Protein AF-0000000066044868 (afdb_homodimer)

Radius of gyration: 22.29 Å; Cα contacts (8 Å, |Δi|>4): 1043; chains: 2; bounding box: 53×64×54 Å

Nearest PDB structures (foldseek):
  2p5x-assembly2_B  TM=8.951E-01  e=1.626E-17  Homo sapiens
  4heb-assembly1_B  TM=8.872E-01  e=1.335E-17  Bacillus subtilis
  4jhc-assembly1_A  TM=8.551E-01  e=4.655E-17  Escherichia coli K-12
  4lu1-assembly1_A  TM=8.623E-01  e=8.411E-17  Escherichia coli K-12
  4oo0-assembly1_B  TM=8.719E-01  e=1.620E-15  Burkholderia cenocepacia J2315

Structure (mmCIF, N/CA/C/O backbone):
data_AF-0000000066044868-model_v1
#
loop_
_entity.id
_entity.type
_entity.pdbx_description
1 polymer 'Nucleoside triphosphate pyrophosphatase'
#
loop_
_atom_site.group_PDB
_atom_site.id
_atom_site.type_symbol
_atom_site.label_atom_id
_atom_site.label_alt_id
_atom_site.label_comp_id
_atom_site.label_asym_id
_atom_site.label_entity_id
_atom_site.label_seq_id
_atom_site.pdbx_PDB_ins_code
_atom_site.Cartn_x
_atom_site.Cartn_y
_atom_site.Cartn_z
_atom_site.occupancy
_atom_site.B_iso_or_equiv
_atom_site.auth_seq_id
_atom_site.auth_comp_id
_atom_site.auth_asym_id
_atom_site.auth_atom_id
_atom_site.pdbx_PDB_model_num
ATOM 1 N N . MET A 1 1 ? 15.6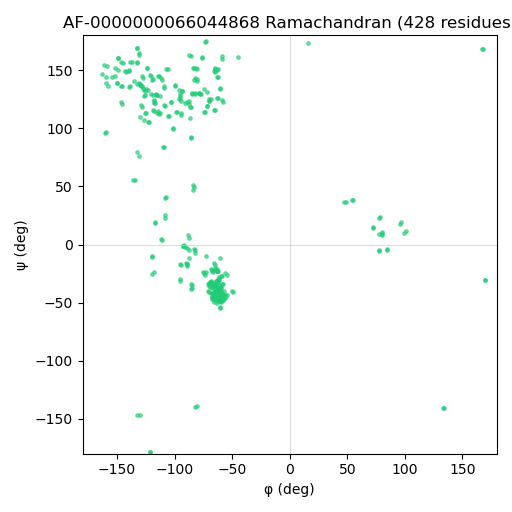56 17.594 19.547 1 88.12 1 MET A N 1
ATOM 2 C CA . MET A 1 1 ? 15.281 16.906 18.312 1 88.12 1 MET A CA 1
ATOM 3 C C . MET A 1 1 ? 13.781 17 18.062 1 88.12 1 MET A C 1
ATOM 5 O O . MET A 1 1 ? 12.984 16.922 19 1 88.12 1 MET A O 1
ATOM 9 N N . THR A 1 2 ? 13.422 17.375 16.938 1 97.31 2 THR A N 1
ATOM 10 C CA . THR A 1 2 ? 12.047 17.734 16.609 1 97.31 2 THR A CA 1
ATOM 11 C C . THR A 1 2 ? 11.133 16.516 16.719 1 97.31 2 THR A C 1
ATOM 13 O O . THR A 1 2 ? 11.312 15.523 16.016 1 97.31 2 THR A O 1
ATOM 16 N N . ARG A 1 3 ? 10.172 16.609 17.688 1 98.38 3 ARG A N 1
ATOM 17 C CA . ARG A 1 3 ? 9.203 15.531 17.875 1 98.38 3 ARG A CA 1
ATOM 18 C C . ARG A 1 3 ? 8.094 15.594 16.828 1 98.38 3 ARG A C 1
ATOM 20 O O . ARG A 1 3 ? 7.523 16.656 16.594 1 98.38 3 ARG A O 1
ATOM 27 N N . LEU A 1 4 ? 7.836 14.461 16.203 1 98.81 4 LEU A N 1
ATOM 28 C CA . LEU A 1 4 ? 6.699 14.383 15.289 1 98.81 4 LEU A CA 1
ATOM 29 C C . LEU A 1 4 ? 5.414 14.07 16.047 1 98.81 4 LEU A C 1
ATOM 31 O O . LEU A 1 4 ? 5.387 13.164 16.875 1 98.81 4 LEU A O 1
ATOM 35 N N . VAL A 1 5 ? 4.367 14.883 15.797 1 98.81 5 VAL A N 1
ATOM 36 C CA . VAL A 1 5 ? 3.053 14.68 16.406 1 98.81 5 VAL A CA 1
ATOM 37 C C . VAL A 1 5 ? 2.023 14.398 15.305 1 98.81 5 VAL A C 1
ATOM 39 O O . VAL A 1 5 ? 1.893 15.172 14.359 1 98.81 5 VAL A O 1
ATOM 42 N N . LEU A 1 6 ? 1.375 13.273 15.391 1 98.81 6 LEU A N 1
ATOM 43 C CA . LEU A 1 6 ? 0.293 12.922 14.484 1 98.81 6 LEU A CA 1
ATOM 44 C C . LEU A 1 6 ? -1.062 13.297 15.07 1 98.81 6 LEU A C 1
ATOM 46 O O . LEU A 1 6 ? -1.5 12.703 16.062 1 98.81 6 LEU A O 1
ATOM 50 N N . GLY A 1 7 ? -1.726 14.297 14.461 1 98.19 7 GLY A N 1
ATOM 51 C CA . GLY A 1 7 ? -3.02 14.781 14.914 1 98.19 7 GLY A CA 1
ATOM 52 C C . GLY A 1 7 ? -4.18 13.945 14.406 1 98.19 7 GLY A C 1
ATOM 53 O O . GLY A 1 7 ? -5.148 14.484 13.859 1 98.19 7 GLY A O 1
ATOM 54 N N . SER A 1 8 ? -4.094 12.641 14.562 1 96.31 8 SER A N 1
ATOM 55 C CA . SER A 1 8 ? -5.094 11.727 14.008 1 96.31 8 SER A CA 1
ATOM 56 C C . SER A 1 8 ? -5.191 10.453 14.836 1 96.31 8 SER A C 1
ATOM 58 O O . SER A 1 8 ? -4.184 9.945 15.336 1 96.31 8 SER A O 1
ATOM 60 N N . ALA A 1 9 ? -6.414 9.922 14.938 1 93.75 9 ALA A N 1
ATOM 61 C CA . ALA A 1 9 ? -6.633 8.617 15.555 1 93.75 9 ALA A CA 1
ATOM 62 C C . ALA A 1 9 ? -6.59 7.504 14.508 1 93.75 9 ALA A C 1
ATOM 64 O O . ALA A 1 9 ? -6.766 6.328 14.836 1 93.75 9 ALA A O 1
ATOM 65 N N . SER A 1 10 ? -6.391 7.879 13.281 1 95 10 SER A N 1
ATOM 66 C CA . SER A 1 10 ? -6.438 6.914 12.188 1 95 10 SER A CA 1
ATOM 67 C C . SER A 1 10 ? -5.336 5.867 12.32 1 95 10 SER A C 1
ATOM 69 O O . SER A 1 10 ? -4.148 6.203 12.336 1 95 10 SER A O 1
ATOM 71 N N . SER A 1 11 ? -5.75 4.602 12.305 1 96.12 11 SER A N 1
ATOM 72 C CA . SER A 1 11 ? -4.773 3.52 12.367 1 96.12 11 SER A CA 1
ATOM 73 C C . SER A 1 11 ? -3.955 3.441 11.078 1 96.12 11 SER A C 1
ATOM 75 O O . SER A 1 11 ? -2.775 3.086 11.109 1 96.12 11 SER A O 1
ATOM 77 N N . GLY A 1 12 ? -4.523 3.781 9.953 1 97.25 12 GLY A N 1
ATOM 78 C CA . GLY A 1 12 ? -3.812 3.793 8.688 1 97.25 12 GLY A CA 1
ATOM 79 C C . GLY A 1 12 ? -2.695 4.82 8.633 1 97.25 12 GLY A C 1
ATOM 80 O O . GLY A 1 12 ? -1.594 4.523 8.164 1 97.25 12 GLY A O 1
ATOM 81 N N . ARG A 1 13 ? -2.98 6.023 9.141 1 98.38 13 ARG A N 1
ATOM 82 C CA . ARG A 1 13 ? -1.983 7.09 9.164 1 98.38 13 ARG A CA 1
ATOM 83 C C . ARG A 1 13 ? -0.809 6.719 10.062 1 98.38 13 ARG A C 1
ATOM 85 O O . ARG A 1 13 ? 0.351 6.891 9.68 1 98.38 13 ARG A O 1
ATOM 92 N N . LEU A 1 14 ? -1.146 6.207 11.195 1 98.38 14 LEU A N 1
ATOM 93 C CA . LEU A 1 14 ? -0.104 5.785 12.125 1 98.38 14 LEU A CA 1
ATOM 94 C C . LEU A 1 14 ? 0.733 4.66 11.531 1 98.38 14 LEU A C 1
ATOM 96 O O . LEU A 1 14 ? 1.965 4.703 11.578 1 98.38 14 LEU A O 1
ATOM 100 N N . LYS A 1 15 ? 0.094 3.68 10.961 1 98.12 15 LYS A N 1
ATOM 101 C CA . LYS A 1 15 ? 0.763 2.533 10.352 1 98.12 15 LYS A CA 1
ATOM 102 C C . LYS A 1 15 ? 1.734 2.977 9.258 1 98.12 15 LYS A C 1
ATOM 104 O O . LYS A 1 15 ? 2.875 2.514 9.211 1 98.12 15 LYS A O 1
ATOM 109 N N . VAL A 1 16 ? 1.354 3.867 8.391 1 98.62 16 VAL A N 1
ATOM 110 C CA . VAL A 1 16 ? 2.197 4.355 7.305 1 98.62 16 VAL A CA 1
ATOM 111 C C . VAL A 1 16 ? 3.457 5.004 7.879 1 98.62 16 VAL A C 1
ATOM 113 O O . VAL A 1 16 ? 4.57 4.715 7.434 1 98.62 16 VAL A O 1
ATOM 116 N N . LEU A 1 17 ? 3.285 5.91 8.875 1 98.81 17 LEU A N 1
ATOM 117 C CA . LEU A 1 17 ? 4.422 6.621 9.461 1 98.81 17 LEU A CA 1
ATOM 118 C C . LEU A 1 17 ? 5.375 5.648 10.141 1 98.81 17 LEU A C 1
ATOM 120 O O . LEU A 1 17 ? 6.594 5.738 9.961 1 98.81 17 LEU A O 1
ATOM 124 N N . GLN A 1 18 ? 4.832 4.684 10.844 1 98.75 18 GLN A N 1
ATOM 125 C CA . GLN A 1 18 ? 5.68 3.723 11.547 1 98.75 18 GLN A CA 1
ATOM 126 C C . GLN A 1 18 ? 6.422 2.822 10.562 1 98.75 18 GLN A C 1
ATOM 128 O O . GLN A 1 18 ? 7.609 2.551 10.734 1 98.75 18 GLN A O 1
ATOM 133 N N . GLN A 1 19 ? 5.762 2.383 9.555 1 98.19 19 GLN A N 1
ATOM 134 C CA . GLN A 1 19 ? 6.418 1.591 8.523 1 98.19 19 GLN A CA 1
ATOM 135 C C . GLN A 1 19 ? 7.531 2.387 7.844 1 98.19 19 GLN A C 1
ATOM 137 O O . GLN A 1 19 ? 8.539 1.818 7.426 1 98.19 19 GLN A O 1
ATOM 142 N N . ALA A 1 20 ? 7.301 3.695 7.809 1 98.62 20 ALA A N 1
ATOM 143 C CA . ALA A 1 20 ? 8.273 4.57 7.16 1 98.62 20 ALA A CA 1
ATOM 144 C C . ALA A 1 20 ? 9.359 5.012 8.141 1 98.62 20 ALA A C 1
ATOM 146 O O . ALA A 1 20 ? 10.148 5.91 7.84 1 98.62 20 ALA A O 1
ATOM 147 N N . GLY A 1 21 ? 9.336 4.457 9.367 1 98.62 21 GLY A N 1
ATOM 148 C CA . GLY A 1 21 ? 10.5 4.551 10.242 1 98.62 21 GLY A CA 1
ATOM 149 C C . GLY A 1 21 ? 10.359 5.617 11.305 1 98.62 21 GLY A C 1
ATOM 150 O O . GLY A 1 21 ? 11.344 5.98 11.961 1 98.62 21 GLY A O 1
ATOM 151 N N . VAL A 1 22 ? 9.172 6.141 11.453 1 98.56 22 VAL A N 1
ATOM 152 C CA . VAL A 1 22 ? 9.016 7.191 12.453 1 98.56 22 VAL A CA 1
ATOM 153 C C . VAL A 1 22 ? 7.906 6.812 13.43 1 98.56 22 VAL A C 1
ATOM 155 O O . VAL A 1 22 ? 6.867 6.285 13.031 1 98.56 22 VAL A O 1
ATOM 158 N N . ASP A 1 23 ? 8.133 6.949 14.648 1 98.44 23 ASP A N 1
ATOM 159 C CA . ASP A 1 23 ? 7.145 6.746 15.695 1 98.44 23 ASP A CA 1
ATOM 160 C C . ASP A 1 23 ? 6.609 8.086 16.203 1 98.44 23 ASP A C 1
ATOM 162 O O . ASP A 1 23 ? 7.215 8.711 17.078 1 98.44 23 ASP A O 1
ATOM 166 N N . PRO A 1 24 ? 5.426 8.531 15.773 1 98.69 24 PRO A N 1
ATOM 167 C CA . PRO A 1 24 ? 4.902 9.836 16.203 1 98.69 24 PRO A CA 1
ATOM 168 C C . PRO A 1 24 ? 4.184 9.766 17.547 1 98.69 24 PRO A C 1
ATOM 170 O O . PRO A 1 24 ? 3.723 8.695 17.953 1 98.69 24 PRO A O 1
ATOM 173 N N . LEU A 1 25 ? 4.203 10.875 18.234 1 98.31 25 LEU A N 1
ATOM 174 C CA . LEU A 1 25 ? 3.236 11.07 19.312 1 98.31 25 LEU A CA 1
ATOM 175 C C . LEU A 1 25 ? 1.838 11.305 18.75 1 98.31 25 LEU A C 1
ATOM 177 O O . LEU A 1 25 ? 1.624 12.234 17.984 1 98.31 25 LEU A O 1
ATOM 181 N N . VAL A 1 26 ? 0.882 10.422 19.078 1 98.38 26 VAL A N 1
ATOM 182 C CA . VAL A 1 26 ? -0.485 10.555 18.578 1 98.38 26 VAL A CA 1
ATOM 183 C C . VAL A 1 26 ? -1.29 11.445 19.516 1 98.38 26 VAL A C 1
ATOM 185 O O . VAL A 1 26 ? -1.341 11.203 20.734 1 98.38 26 VAL A O 1
ATOM 188 N N . VAL A 1 27 ? -1.814 12.5 19.047 1 97.88 27 VAL A N 1
ATOM 189 C CA . VAL A 1 27 ? -2.729 13.391 19.75 1 97.88 27 VAL A CA 1
ATOM 190 C C . VAL A 1 27 ? -3.99 13.602 18.922 1 97.88 27 VAL A C 1
ATOM 192 O O . VAL A 1 27 ? -3.945 14.25 17.875 1 97.88 27 VAL A O 1
ATOM 195 N N . VAL A 1 28 ? -5.105 13.047 19.281 1 96 28 VAL A N 1
ATOM 196 C CA . VAL A 1 28 ? -6.344 13.078 18.516 1 96 28 VAL A CA 1
ATOM 197 C C . VAL A 1 28 ? -6.953 14.477 18.562 1 96 28 VAL A C 1
ATOM 199 O O . VAL A 1 28 ? -7.062 15.07 19.641 1 96 28 VAL A O 1
ATOM 202 N N . SER A 1 29 ? -7.273 14.883 17.391 1 91.56 29 SER A N 1
ATOM 203 C CA . SER A 1 29 ? -7.898 16.188 17.266 1 91.56 29 SER A CA 1
ATOM 204 C C . SER A 1 29 ? -9.383 16.125 17.594 1 91.56 29 SER A C 1
ATOM 206 O O . SER A 1 29 ? -10.055 15.148 17.266 1 91.56 29 SER A O 1
ATOM 208 N N . GLY A 1 30 ? -9.898 17.062 18.234 1 89.94 30 GLY A N 1
ATOM 209 C CA . GLY A 1 30 ? -11.305 17.125 18.594 1 89.94 30 GLY A CA 1
ATOM 210 C C . GLY A 1 30 ? -12.086 18.156 17.797 1 89.94 30 GLY A C 1
ATOM 211 O O . GLY A 1 30 ? -12.945 18.859 18.359 1 89.94 30 GLY A O 1
ATOM 212 N N . VAL A 1 31 ? -11.797 18.219 16.562 1 95.06 31 VAL A N 1
ATOM 213 C CA . VAL A 1 31 ? -12.492 19.234 15.781 1 95.06 31 VAL A CA 1
ATOM 214 C C . VAL A 1 31 ? -13.883 18.719 15.391 1 95.06 31 VAL A C 1
ATOM 216 O O . VAL A 1 31 ? -14.102 17.516 15.312 1 95.06 31 VAL A O 1
ATOM 219 N N . ASP A 1 32 ? -14.797 19.688 15.219 1 96.31 32 ASP A N 1
ATOM 220 C CA . ASP A 1 32 ? -16.109 19.391 14.664 1 96.31 32 ASP A CA 1
ATOM 221 C C . ASP A 1 32 ? -16.094 19.422 13.133 1 96.31 32 ASP A C 1
ATOM 223 O O . ASP A 1 32 ? -16.344 20.469 12.531 1 96.31 32 ASP A O 1
ATOM 227 N N . GLU A 1 33 ? -15.844 18.234 12.562 1 94.69 33 GLU A N 1
ATOM 228 C CA . GLU A 1 33 ? -15.648 18.156 11.117 1 94.69 33 GLU A CA 1
ATOM 229 C C . GLU A 1 33 ? -16.891 18.609 10.367 1 94.69 33 GLU A C 1
ATOM 231 O O . GLU A 1 33 ? -16.797 19.281 9.336 1 94.69 33 GLU A O 1
ATOM 236 N N . ASP A 1 34 ? -18.047 18.359 10.859 1 93.44 34 ASP A N 1
ATOM 237 C CA . ASP A 1 34 ? -19.297 18.75 10.211 1 93.44 34 ASP A CA 1
ATOM 238 C C . ASP A 1 34 ? -19.453 20.266 10.18 1 93.44 34 ASP A C 1
ATOM 240 O O . ASP A 1 34 ? -19.844 20.828 9.164 1 93.44 34 ASP A O 1
ATOM 244 N N . ALA A 1 35 ? -19.203 20.828 11.281 1 95.5 35 ALA A N 1
ATOM 245 C CA . ALA A 1 35 ? -19.297 22.281 11.359 1 95.5 35 ALA A CA 1
ATOM 246 C C . ALA A 1 35 ? -18.312 22.953 10.406 1 95.5 35 ALA A C 1
ATOM 248 O O . ALA A 1 35 ? -18.641 23.938 9.75 1 95.5 35 ALA A O 1
ATOM 249 N N . ILE A 1 36 ? -17.125 22.406 10.32 1 96.19 36 ILE A N 1
ATOM 250 C CA . ILE A 1 36 ? -16.125 22.969 9.43 1 96.19 36 ILE A CA 1
ATOM 251 C C . ILE A 1 36 ? -16.578 22.828 7.98 1 96.19 36 ILE A C 1
ATOM 253 O O . ILE A 1 36 ? -16.516 23.781 7.211 1 96.19 36 ILE A O 1
ATOM 257 N N . MET A 1 37 ? -17.031 21.734 7.637 1 93.69 37 MET A N 1
ATOM 258 C CA . MET A 1 37 ? -17.484 21.484 6.266 1 93.69 37 MET A CA 1
ATOM 259 C C . MET A 1 37 ? -18.672 22.375 5.914 1 93.69 37 MET A C 1
ATOM 261 O O . MET A 1 37 ? -18.75 22.891 4.797 1 93.69 37 MET A O 1
ATOM 265 N N . ALA A 1 38 ? -19.578 22.594 6.805 1 92.62 38 ALA A N 1
ATOM 266 C CA . ALA A 1 38 ? -20.75 23.453 6.586 1 92.62 38 ALA A CA 1
ATOM 267 C C . ALA A 1 38 ? -20.312 24.875 6.285 1 92.62 38 ALA A C 1
ATOM 269 O O . ALA A 1 38 ? -21.016 25.609 5.57 1 92.62 38 ALA A O 1
ATOM 270 N N . GLY A 1 39 ? -19.219 25.172 6.789 1 94.75 39 GLY A N 1
ATOM 271 C CA . GLY A 1 39 ? -18.734 26.531 6.605 1 94.75 39 GLY A CA 1
ATOM 272 C C . GLY A 1 39 ? -18.047 26.75 5.27 1 94.75 39 GLY A C 1
ATOM 273 O O . GLY A 1 39 ? -17.797 27.875 4.871 1 94.75 39 GLY A O 1
ATOM 274 N N . LEU A 1 40 ? -17.938 25.594 4.684 1 91.75 40 LEU A N 1
ATOM 275 C CA . LEU A 1 40 ? -17.281 25.703 3.383 1 91.75 40 LEU A CA 1
ATOM 276 C C . LEU A 1 40 ? -18.297 26.031 2.291 1 91.75 40 LEU A C 1
ATOM 278 O O . LEU A 1 40 ? -19.438 25.547 2.326 1 91.75 40 LEU A O 1
ATOM 282 N N . GLY A 1 41 ? -18.438 27.172 1.646 1 87.25 41 GLY A N 1
ATOM 283 C CA . GLY A 1 41 ? -19.312 27.656 0.582 1 87.25 41 GLY A CA 1
ATOM 284 C C . GLY A 1 41 ? -19.453 26.672 -0.564 1 87.25 41 GLY A C 1
ATOM 285 O O . GLY A 1 41 ? -18.719 25.672 -0.627 1 87.25 41 GLY A O 1
ATOM 286 N N . PRO A 1 42 ? -20.391 26.766 -1.359 1 86.12 42 PRO A N 1
ATOM 287 C CA . PRO A 1 42 ? -20.703 25.859 -2.463 1 86.12 42 PRO A CA 1
ATOM 288 C C . PRO A 1 42 ? -19.578 25.766 -3.488 1 86.12 42 PRO A C 1
ATOM 290 O O . PRO A 1 42 ? -19.547 24.828 -4.301 1 86.12 42 PRO A O 1
ATOM 293 N N . ALA A 1 43 ? -18.625 26.688 -3.34 1 92.5 43 ALA A N 1
ATOM 294 C CA . ALA A 1 43 ? -17.562 26.734 -4.332 1 92.5 43 ALA A CA 1
ATOM 295 C C . ALA A 1 43 ? -16.375 25.875 -3.889 1 92.5 43 ALA A C 1
ATOM 297 O O . ALA A 1 43 ? -15.422 25.688 -4.648 1 92.5 43 ALA A O 1
ATOM 298 N N . ALA A 1 44 ? -16.469 25.281 -2.74 1 94.62 44 ALA A N 1
ATOM 299 C CA . ALA A 1 44 ? -15.344 24.5 -2.229 1 94.62 44 ALA A CA 1
ATOM 300 C C . ALA A 1 44 ? -15.148 23.219 -3.039 1 94.62 44 ALA A C 1
ATOM 302 O O . ALA A 1 44 ? -16.109 22.484 -3.281 1 94.62 44 ALA A O 1
ATOM 303 N N . THR A 1 45 ? -13.945 23.031 -3.6 1 97.12 45 THR A N 1
ATOM 304 C CA . THR A 1 45 ? -13.594 21.812 -4.312 1 97.12 45 THR A CA 1
ATOM 305 C C . THR A 1 45 ? -13.305 20.672 -3.336 1 97.12 45 THR A C 1
ATOM 307 O O . THR A 1 45 ? -13.078 20.922 -2.148 1 97.12 45 THR A O 1
ATOM 310 N N . PRO A 1 46 ? -13.352 19.422 -3.814 1 97.44 46 PRO A N 1
ATOM 311 C CA . PRO A 1 46 ? -12.938 18.297 -2.959 1 97.44 46 PRO A CA 1
ATOM 312 C C . PRO A 1 46 ? -11.578 18.531 -2.305 1 97.44 46 PRO A C 1
ATOM 314 O O . PRO A 1 46 ? -11.398 18.234 -1.121 1 97.44 46 PRO A O 1
ATOM 317 N N . ALA A 1 47 ? -10.664 19.078 -3.018 1 98.44 47 ALA A N 1
ATOM 318 C CA . ALA A 1 47 ? -9.328 19.375 -2.502 1 98.44 47 ALA A CA 1
ATOM 319 C C . ALA A 1 47 ? -9.398 20.375 -1.35 1 98.44 47 ALA A C 1
ATOM 321 O O . ALA A 1 47 ? -8.688 20.234 -0.351 1 98.44 47 ALA A O 1
ATOM 322 N N . ASP A 1 48 ? -10.242 21.406 -1.464 1 98.12 48 ASP A N 1
ATOM 323 C CA . ASP A 1 48 ? -10.406 22.391 -0.403 1 98.12 48 ASP A CA 1
ATOM 324 C C . ASP A 1 48 ? -10.945 21.75 0.872 1 98.12 48 ASP A C 1
ATOM 326 O O . ASP A 1 48 ? -10.477 22.047 1.972 1 98.12 48 ASP A O 1
ATOM 330 N N . VAL A 1 49 ? -11.906 20.875 0.691 1 98 49 VAL A N 1
ATOM 331 C CA . VAL A 1 49 ? -12.594 20.281 1.835 1 98 49 VAL A CA 1
ATOM 332 C C . VAL A 1 49 ? -11.594 19.516 2.699 1 98 49 VAL A C 1
ATOM 334 O O . VAL A 1 49 ? -11.453 19.797 3.893 1 98 49 VAL A O 1
ATOM 337 N N . VAL A 1 50 ? -10.844 18.609 2.096 1 98.38 50 VAL A N 1
ATOM 338 C CA . VAL A 1 50 ? -9.945 17.781 2.889 1 98.38 50 VAL A CA 1
ATOM 339 C C . VAL A 1 50 ? -8.781 18.625 3.412 1 98.38 50 VAL A C 1
ATOM 341 O O . VAL A 1 50 ? -8.273 18.375 4.512 1 98.38 50 VAL A O 1
ATOM 344 N N . ARG A 1 51 ? -8.344 19.594 2.631 1 98.5 51 ARG A N 1
ATOM 345 C CA . ARG A 1 51 ? -7.25 20.453 3.051 1 98.5 51 ARG A CA 1
ATOM 346 C C . ARG A 1 51 ? -7.633 21.266 4.285 1 98.5 51 ARG A C 1
ATOM 348 O O . ARG A 1 51 ? -6.859 21.359 5.242 1 98.5 51 ARG A O 1
ATOM 355 N N . VAL A 1 52 ? -8.82 21.891 4.281 1 98.38 52 VAL A N 1
ATOM 356 C CA . VAL A 1 52 ? -9.289 22.703 5.398 1 98.38 52 VAL A CA 1
ATOM 357 C C . VAL A 1 52 ? -9.469 21.828 6.637 1 98.38 52 VAL A C 1
ATOM 359 O O . VAL A 1 52 ? -9.125 22.234 7.746 1 98.38 52 VAL A O 1
ATOM 362 N N . LEU A 1 53 ? -10 20.656 6.461 1 98.19 53 LEU A N 1
ATOM 363 C CA . LEU A 1 53 ? -10.156 19.734 7.578 1 98.19 53 LEU A CA 1
ATOM 364 C C . LEU A 1 53 ? -8.797 19.328 8.148 1 98.19 53 LEU A C 1
ATOM 366 O O . LEU A 1 53 ? -8.617 19.328 9.367 1 98.19 53 LEU A O 1
ATOM 370 N N . ALA A 1 54 ? -7.828 19.016 7.305 1 98.69 54 ALA A N 1
ATOM 371 C CA . ALA A 1 54 ? -6.48 18.688 7.758 1 98.69 54 ALA A CA 1
ATOM 372 C C . ALA A 1 54 ? -5.867 19.844 8.547 1 98.69 54 ALA A C 1
ATOM 374 O O . ALA A 1 54 ? -5.27 19.625 9.602 1 98.69 54 ALA A O 1
ATOM 375 N N . ARG A 1 55 ? -5.996 21.016 8.023 1 98.62 55 ARG A N 1
ATOM 376 C CA . ARG A 1 55 ? -5.477 22.203 8.688 1 98.62 55 ARG A CA 1
ATOM 377 C C . ARG A 1 55 ? -6.109 22.391 10.062 1 98.62 55 ARG A C 1
ATOM 379 O O . ARG A 1 55 ? -5.406 22.641 11.047 1 98.62 55 ARG A O 1
ATOM 386 N N . ALA A 1 56 ? -7.414 22.281 10.094 1 98.5 56 ALA A N 1
ATOM 387 C CA . ALA A 1 56 ? -8.125 22.469 11.359 1 98.5 56 ALA A CA 1
ATOM 388 C C . ALA A 1 56 ? -7.645 21.453 12.398 1 98.5 56 ALA A C 1
ATOM 390 O O . ALA A 1 56 ? -7.441 21.812 13.562 1 98.5 56 ALA A O 1
ATOM 391 N N . LYS A 1 57 ? -7.445 20.266 11.969 1 98.56 57 LYS A N 1
ATOM 392 C CA . LYS A 1 57 ? -6.977 19.219 12.875 1 98.56 57 LYS A CA 1
ATOM 393 C C . LYS A 1 57 ? -5.57 19.516 13.383 1 98.56 57 LYS A C 1
ATOM 395 O O . LYS A 1 57 ? -5.312 19.438 14.586 1 98.56 57 LYS A O 1
ATOM 400 N N . ALA A 1 58 ? -4.676 19.859 12.539 1 98.69 58 ALA A N 1
ATOM 401 C CA . ALA A 1 58 ? -3.303 20.172 12.93 1 98.69 58 ALA A CA 1
ATOM 402 C C . ALA A 1 58 ? -3.256 21.375 13.875 1 98.69 58 ALA A C 1
ATOM 404 O O . ALA A 1 58 ? -2.547 21.344 14.883 1 98.69 58 ALA A O 1
ATOM 405 N N . GLU A 1 59 ? -3.998 22.375 13.531 1 98.31 59 GLU A N 1
ATOM 406 C CA . GLU A 1 59 ? -3.994 23.594 14.336 1 98.31 59 GLU A CA 1
ATOM 407 C C . GLU A 1 59 ? -4.574 23.344 15.727 1 98.31 59 GLU A C 1
ATOM 409 O O . GLU A 1 59 ? -4.07 23.859 16.719 1 98.31 59 GLU A O 1
ATOM 414 N N . GLN A 1 60 ? -5.605 22.609 15.75 1 98.12 60 GLN A N 1
ATOM 415 C CA . GLN A 1 60 ? -6.188 22.297 17.047 1 98.12 60 GLN A CA 1
ATOM 416 C C . GLN A 1 60 ? -5.199 21.531 17.922 1 98.12 60 GLN A C 1
ATOM 418 O O . GLN A 1 60 ? -5.062 21.812 19.109 1 98.12 60 GLN A O 1
ATOM 423 N N . VAL A 1 61 ? -4.539 20.547 17.391 1 98.44 61 VAL A N 1
ATOM 424 C CA . VAL A 1 61 ? -3.549 19.766 18.125 1 98.44 61 VAL A CA 1
ATOM 425 C C . VAL A 1 61 ? -2.406 20.672 18.578 1 98.44 61 VAL A C 1
ATOM 427 O O . VAL A 1 61 ? -1.949 20.594 19.719 1 98.44 61 VAL A O 1
ATOM 430 N N . ALA A 1 62 ? -1.905 21.547 17.688 1 98 62 ALA A N 1
ATOM 431 C CA . ALA A 1 62 ? -0.845 22.484 18.047 1 98 62 ALA A CA 1
ATOM 432 C C . ALA A 1 62 ? -1.246 23.344 19.25 1 98 62 ALA A C 1
ATOM 434 O O . ALA A 1 62 ? -0.447 23.531 20.172 1 98 62 ALA A O 1
ATOM 435 N N . THR A 1 63 ? -2.504 23.797 19.188 1 96.88 63 THR A N 1
ATOM 436 C CA . THR A 1 63 ? -3.016 24.594 20.297 1 96.88 63 THR A CA 1
ATOM 437 C C . THR A 1 63 ? -3.055 23.781 21.578 1 96.88 63 THR A C 1
ATOM 439 O O . THR A 1 63 ? -2.641 24.25 22.641 1 96.88 63 THR A O 1
ATOM 442 N N . THR A 1 64 ? -3.488 22.547 21.469 1 96.38 64 THR A N 1
ATOM 443 C CA . THR A 1 64 ? -3.566 21.656 22.625 1 96.38 64 THR A CA 1
ATOM 444 C C . THR A 1 64 ? -2.182 21.422 23.203 1 96.38 64 THR A C 1
ATOM 446 O O . THR A 1 64 ? -2.008 21.453 24.438 1 96.38 64 THR A O 1
ATOM 449 N N . LEU A 1 65 ? -1.204 21.219 22.406 1 96.88 65 LEU A N 1
ATOM 450 C CA . LEU A 1 65 ? 0.157 20.938 22.859 1 96.88 65 LEU A CA 1
ATOM 451 C C . LEU A 1 65 ? 0.739 22.156 23.594 1 96.88 65 LEU A C 1
ATOM 453 O O . LEU A 1 65 ? 1.397 22 24.625 1 96.88 65 LEU A O 1
ATOM 457 N N . THR A 1 66 ? 0.578 23.297 23.047 1 94.81 66 THR A N 1
ATOM 458 C CA . THR A 1 66 ? 1.101 24.516 23.656 1 94.81 66 THR A CA 1
ATOM 459 C C . THR A 1 66 ? 0.515 24.719 25.062 1 94.81 66 THR A C 1
ATOM 461 O O . THR A 1 66 ? 1.201 25.203 25.953 1 94.81 66 THR A O 1
ATOM 464 N N . GLY A 1 67 ? -0.666 24.188 25.266 1 91.88 67 GLY A N 1
ATOM 465 C CA . GLY A 1 67 ? -1.317 24.391 26.547 1 91.88 67 GLY A CA 1
ATOM 466 C C . GLY A 1 67 ? -1.073 23.25 27.516 1 91.88 67 GLY A C 1
ATOM 467 O O . GLY A 1 67 ? -1.017 23.453 28.719 1 91.88 67 GLY A O 1
ATOM 468 N N . GLN A 1 68 ? -0.894 22.125 27 1 92.38 68 GLN A N 1
ATOM 469 C CA . GLN A 1 68 ? -0.985 20.953 27.875 1 92.38 68 GLN A CA 1
ATOM 470 C C . GLN A 1 68 ? 0.324 20.172 27.891 1 92.38 68 GLN A C 1
ATOM 472 O O . GLN A 1 68 ? 0.574 19.391 28.797 1 92.38 68 GLN A O 1
ATOM 477 N N . GLN A 1 69 ? 1.087 20.25 26.906 1 92.31 69 GLN A N 1
ATOM 478 C CA . GLN A 1 69 ? 2.33 19.5 26.766 1 92.31 69 GLN A CA 1
ATOM 479 C C . GLN A 1 69 ? 3.484 20.406 26.359 1 92.31 69 GLN A C 1
ATOM 481 O O . GLN A 1 69 ? 4.055 20.25 25.281 1 92.31 69 GLN A O 1
ATOM 486 N N . ALA A 1 70 ? 4.012 21.172 27.266 1 92 70 ALA A N 1
ATOM 487 C CA . ALA A 1 70 ? 5 22.219 26.984 1 92 70 ALA A CA 1
ATOM 488 C C . ALA A 1 70 ? 6.324 21.609 26.531 1 92 70 ALA A C 1
ATOM 490 O O . ALA A 1 70 ? 7.02 22.188 25.688 1 92 70 ALA A O 1
ATOM 491 N N . SER A 1 71 ? 6.543 20.547 27.047 1 95.44 71 SER A N 1
ATOM 492 C CA . SER A 1 71 ? 7.805 19.906 26.672 1 95.44 71 SER A CA 1
ATOM 493 C C . SER A 1 71 ? 7.797 19.484 25.219 1 95.44 71 SER A C 1
ATOM 495 O O . SER A 1 71 ? 8.781 19.688 24.5 1 95.44 71 SER A O 1
ATOM 497 N N . VAL A 1 72 ? 6.766 18.891 24.766 1 96.38 72 VAL A N 1
ATOM 498 C CA . VAL A 1 72 ? 6.629 18.5 23.359 1 96.38 72 VAL A CA 1
ATOM 499 C C . VAL A 1 72 ? 6.57 19.75 22.484 1 96.38 72 VAL A C 1
ATOM 501 O O . VAL A 1 72 ? 7.238 19.812 21.438 1 96.38 72 VAL A O 1
ATOM 504 N N . ALA A 1 73 ? 5.805 20.719 22.922 1 95.94 73 ALA A N 1
ATOM 505 C CA . ALA A 1 73 ? 5.59 21.938 22.156 1 95.94 73 ALA A CA 1
ATOM 506 C C . ALA A 1 73 ? 6.891 22.734 22 1 95.94 73 ALA A C 1
ATOM 508 O O . ALA A 1 73 ? 6.977 23.641 21.188 1 95.94 73 ALA A O 1
ATOM 509 N N . ALA A 1 74 ? 7.883 22.469 22.797 1 97.44 74 ALA A N 1
ATOM 510 C CA . ALA A 1 74 ? 9.156 23.172 22.734 1 97.44 74 ALA A CA 1
ATOM 511 C C . ALA A 1 74 ? 9.797 23 21.359 1 97.44 74 ALA A C 1
ATOM 513 O O . ALA A 1 74 ? 10.453 23.922 20.859 1 97.44 74 ALA A O 1
ATOM 514 N N . ASP A 1 75 ? 9.648 21.828 20.75 1 98.12 75 ASP A N 1
ATOM 515 C CA . ASP A 1 75 ? 10.148 21.547 19.406 1 98.12 75 ASP A CA 1
ATOM 516 C C . ASP A 1 75 ? 9.453 20.344 18.781 1 98.12 75 ASP A C 1
ATOM 518 O O . ASP A 1 75 ? 9.883 19.203 18.984 1 98.12 75 ASP A O 1
ATOM 522 N N . CYS A 1 76 ? 8.453 20.688 18.016 1 98.62 76 CYS A N 1
ATOM 523 C CA . CYS A 1 76 ? 7.727 19.578 17.422 1 98.62 76 CYS A CA 1
ATOM 524 C C . CYS A 1 76 ? 7.156 19.969 16.062 1 98.62 76 CYS A C 1
ATOM 526 O O . CYS A 1 76 ? 7.152 21.156 15.703 1 98.62 76 CYS A O 1
ATOM 528 N N . LEU A 1 77 ? 6.84 19.031 15.289 1 98.81 77 LEU A N 1
ATOM 529 C CA . LEU A 1 77 ? 6.105 19.125 14.031 1 98.81 77 LEU A CA 1
ATOM 530 C C . LEU A 1 77 ? 4.797 18.359 14.102 1 98.81 77 LEU A C 1
ATOM 532 O O . LEU A 1 77 ? 4.805 17.141 14.281 1 98.81 77 LEU A O 1
ATOM 536 N N . VAL A 1 78 ? 3.668 19.109 14.016 1 98.88 78 VAL A N 1
ATOM 537 C CA . VAL A 1 78 ? 2.338 18.5 14.047 1 98.88 78 VAL A CA 1
ATOM 538 C C . VAL A 1 78 ? 1.856 18.25 12.617 1 98.88 78 VAL A C 1
ATOM 540 O O . VAL A 1 78 ? 1.941 19.125 11.758 1 98.88 78 VAL A O 1
ATOM 543 N N . ILE A 1 79 ? 1.363 17.047 12.398 1 98.88 79 ILE A N 1
ATOM 544 C CA . ILE A 1 79 ? 0.783 16.719 11.102 1 98.88 79 ILE A CA 1
ATOM 545 C C . ILE A 1 79 ? -0.696 16.375 11.266 1 98.88 79 ILE A C 1
ATOM 547 O O . ILE A 1 79 ? -1.058 15.555 12.109 1 98.88 79 ILE A O 1
ATOM 551 N N . GLY A 1 80 ? -1.538 17.078 10.57 1 98.75 80 GLY A N 1
ATOM 552 C CA . GLY A 1 80 ? -2.945 16.75 10.414 1 98.75 80 GLY A CA 1
ATOM 553 C C . GLY A 1 80 ? -3.297 16.312 9 1 98.75 80 GLY A C 1
ATOM 554 O O . GLY A 1 80 ? -2.777 16.859 8.023 1 98.75 80 GLY A O 1
ATOM 555 N N . CYS A 1 81 ? -4.188 15.312 8.891 1 98.56 81 CYS A N 1
ATOM 556 C CA . CYS A 1 81 ? -4.621 14.812 7.594 1 98.56 81 CYS A CA 1
ATOM 557 C C . CYS A 1 81 ? -6.129 14.586 7.574 1 98.56 81 CYS A C 1
ATOM 559 O O . CYS A 1 81 ? -6.758 14.461 8.633 1 98.56 81 CYS A O 1
ATOM 561 N N . ASP A 1 82 ? -6.691 14.594 6.434 1 98.25 82 ASP A N 1
ATOM 562 C CA . ASP A 1 82 ? -8.078 14.211 6.172 1 98.25 82 ASP A CA 1
ATOM 563 C C . ASP A 1 82 ? -8.227 13.633 4.77 1 98.25 82 ASP A C 1
ATOM 565 O O . ASP A 1 82 ? -7.602 14.109 3.822 1 98.25 82 ASP A O 1
ATOM 569 N N . SER A 1 83 ? -9.008 12.57 4.637 1 98.25 83 SER A N 1
ATOM 570 C CA . SER A 1 83 ? -9.18 11.898 3.352 1 98.25 83 SER A CA 1
ATOM 571 C C . SER A 1 83 ? -10.656 11.688 3.031 1 98.25 83 SER A C 1
ATOM 573 O O . SER A 1 83 ? -11.453 11.383 3.922 1 98.25 83 SER A O 1
ATOM 575 N N . MET A 1 84 ? -11.016 11.914 1.788 1 98.06 84 MET A N 1
ATOM 576 C CA . MET A 1 84 ? -12.336 11.594 1.271 1 98.06 84 MET A CA 1
ATOM 577 C C . MET A 1 84 ? -12.25 11.07 -0.16 1 98.06 84 MET A C 1
ATOM 579 O O . MET A 1 84 ? -11.375 11.477 -0.922 1 98.06 84 MET A O 1
ATOM 583 N N . LEU A 1 85 ? -13.156 10.203 -0.507 1 98.38 85 LEU A N 1
ATOM 584 C CA . LEU A 1 85 ? -13.258 9.672 -1.862 1 98.38 85 LEU A CA 1
ATOM 585 C C . LEU A 1 85 ? -14.266 10.461 -2.686 1 98.38 85 LEU A C 1
ATOM 587 O O . LEU A 1 85 ? -15.383 10.711 -2.232 1 98.38 85 LEU A O 1
ATOM 591 N N . TYR A 1 86 ? -13.805 10.984 -3.809 1 98.12 86 TYR A N 1
ATOM 592 C CA . TYR A 1 86 ? -14.695 11.641 -4.766 1 98.12 86 TYR A CA 1
ATOM 593 C C . TYR A 1 86 ? -15.07 10.688 -5.895 1 98.12 86 TYR A C 1
ATOM 595 O O . TYR A 1 86 ? -14.211 10.258 -6.668 1 98.12 86 TYR A O 1
ATOM 603 N N . ILE A 1 87 ? -16.312 10.359 -5.926 1 95.38 87 ILE A N 1
ATOM 604 C CA . ILE A 1 87 ? -16.812 9.469 -6.965 1 95.38 87 ILE A CA 1
ATOM 605 C C . ILE A 1 87 ? -18.234 9.867 -7.352 1 95.38 87 ILE A C 1
ATOM 607 O O . ILE A 1 87 ? -19.031 10.219 -6.488 1 95.38 87 ILE A O 1
ATOM 611 N N . ASP A 1 88 ? -18.516 9.891 -8.617 1 90.88 88 ASP A N 1
ATOM 612 C CA . ASP A 1 88 ? -19.828 10.234 -9.156 1 90.88 88 ASP A CA 1
ATOM 613 C C . ASP A 1 88 ? -20.281 11.594 -8.641 1 90.88 88 ASP A C 1
ATOM 615 O O . ASP A 1 88 ? -21.438 11.742 -8.227 1 90.88 88 ASP A O 1
ATOM 619 N N . GLY A 1 89 ? -19.406 12.445 -8.539 1 91.81 89 GLY A N 1
A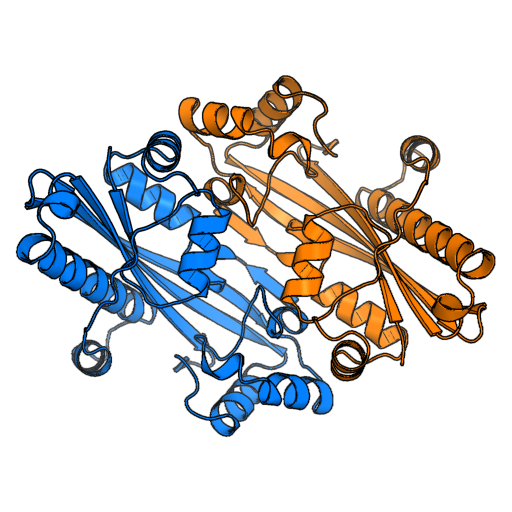TOM 620 C CA . GLY A 1 89 ? -19.734 13.82 -8.195 1 91.81 89 GLY A CA 1
ATOM 621 C C . GLY A 1 89 ? -19.969 14.023 -6.711 1 91.81 89 GLY A C 1
ATOM 622 O O . GLY A 1 89 ? -20.438 15.086 -6.289 1 91.81 89 GLY A O 1
ATOM 623 N N . ARG A 1 90 ? -19.656 13.07 -5.887 1 92.75 90 ARG A N 1
ATOM 624 C CA . ARG A 1 90 ? -19.891 13.164 -4.449 1 92.75 90 ARG A CA 1
ATOM 625 C C . ARG A 1 90 ? -18.609 12.836 -3.672 1 92.75 90 ARG A C 1
ATOM 627 O O . ARG A 1 90 ? -17.844 11.953 -4.066 1 92.75 90 ARG A O 1
ATOM 634 N N . LEU A 1 91 ? -18.469 13.539 -2.57 1 95 91 LEU A N 1
ATOM 635 C CA . LEU A 1 91 ? -17.406 13.25 -1.617 1 95 91 LEU A CA 1
ATOM 636 C C . LEU A 1 91 ? -17.875 12.258 -0.557 1 95 91 LEU A C 1
ATOM 638 O O . LEU A 1 91 ? -18.875 12.508 0.13 1 95 91 LEU A O 1
ATOM 642 N N . CYS A 1 92 ? -17.203 11.18 -0.462 1 95.25 92 CYS A N 1
ATOM 643 C CA . CYS A 1 92 ? -17.594 10.102 0.441 1 95.25 92 CYS A CA 1
ATOM 644 C C . CYS A 1 92 ? -16.562 9.906 1.539 1 95.25 92 CYS A C 1
ATOM 646 O O . CYS A 1 92 ? -15.406 9.57 1.258 1 95.25 92 CYS A O 1
ATOM 648 N N . GLY A 1 93 ? -16.969 10.172 2.82 1 95 93 GLY A N 1
ATOM 649 C CA . GLY A 1 93 ? -16.156 9.797 3.967 1 95 93 GLY A CA 1
ATOM 650 C C . GLY A 1 93 ? -16.328 8.344 4.371 1 95 93 GLY A C 1
ATOM 651 O O . GLY A 1 93 ? -16.391 7.461 3.516 1 95 93 GLY A O 1
ATOM 652 N N . LYS A 1 94 ? -16.375 8.125 5.625 1 96.25 94 LYS A N 1
ATOM 653 C CA . LYS A 1 94 ? -16.578 6.773 6.152 1 96.25 94 LYS A CA 1
ATOM 654 C C . LYS A 1 94 ? -18.062 6.395 6.148 1 96.25 94 LYS A C 1
ATOM 656 O O . LYS A 1 94 ? -18.906 7.164 6.617 1 96.25 94 LYS A O 1
ATOM 661 N N . PRO A 1 95 ? -18.344 5.141 5.562 1 97.5 95 PRO A N 1
ATOM 662 C CA . PRO A 1 95 ? -19.734 4.703 5.688 1 97.5 95 PRO A CA 1
ATOM 663 C C . PRO A 1 95 ? -20.156 4.496 7.137 1 97.5 95 PRO A C 1
ATOM 665 O O . PRO A 1 95 ? -19.359 4.051 7.965 1 97.5 95 PRO A O 1
ATOM 668 N N . GLU A 1 96 ? -21.375 4.812 7.406 1 96.38 96 GLU A N 1
ATOM 669 C CA . GLU A 1 96 ? -21.875 4.723 8.773 1 96.38 96 GLU A CA 1
ATOM 670 C C . GLU A 1 96 ? -22.375 3.312 9.086 1 96.38 96 GLU A C 1
ATOM 672 O O . GLU A 1 96 ? -22.328 2.875 10.234 1 96.38 96 GLU A O 1
ATOM 677 N N . THR A 1 97 ? -22.953 2.633 8.055 1 97.81 97 THR A N 1
ATOM 678 C CA . THR A 1 97 ? -23.5 1.293 8.242 1 97.81 97 THR A CA 1
ATOM 679 C C . THR A 1 97 ? -23 0.351 7.148 1 97.81 97 THR A C 1
ATOM 681 O O . THR A 1 97 ? -22.484 0.8 6.121 1 97.81 97 THR A O 1
ATOM 684 N N . VAL A 1 98 ? -23.188 -0.842 7.438 1 98.06 98 VAL A N 1
ATOM 685 C CA . VAL A 1 98 ? -22.812 -1.847 6.445 1 98.06 98 VAL A CA 1
ATOM 686 C C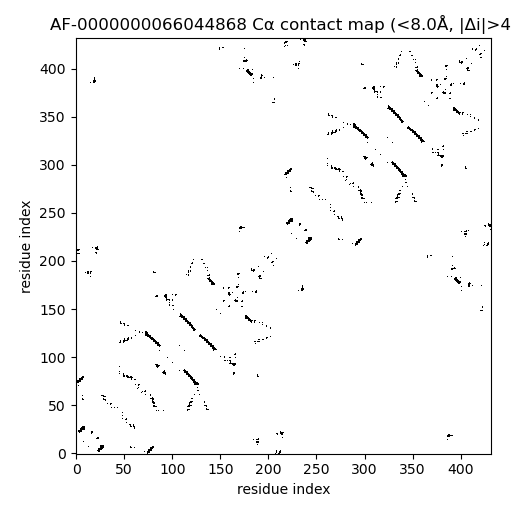 . VAL A 1 98 ? -23.641 -1.645 5.18 1 98.06 98 VAL A C 1
ATOM 688 O O . VAL A 1 98 ? -23.141 -1.82 4.066 1 98.06 98 VAL A O 1
ATOM 691 N N . ASP A 1 99 ? -24.906 -1.287 5.281 1 98.12 99 ASP A N 1
ATOM 692 C CA . ASP A 1 99 ? -25.75 -1.016 4.125 1 98.12 99 ASP A CA 1
ATOM 693 C C . ASP A 1 99 ? -25.234 0.174 3.326 1 98.12 99 ASP A C 1
ATOM 695 O O . ASP A 1 99 ? -25.25 0.156 2.092 1 98.12 99 ASP A O 1
ATOM 699 N N . ASP A 1 100 ? -24.766 1.221 4.035 1 97.5 100 ASP A N 1
ATOM 700 C CA . ASP A 1 100 ? -24.141 2.35 3.355 1 97.5 100 ASP A CA 1
ATOM 701 C C . ASP A 1 100 ? -22.906 1.9 2.566 1 97.5 100 ASP A C 1
ATOM 703 O O . ASP A 1 100 ? -22.719 2.299 1.414 1 97.5 100 ASP A O 1
ATOM 707 N N . ALA A 1 101 ? -22.125 1.076 3.248 1 98.06 101 ALA A N 1
ATOM 708 C CA . ALA A 1 101 ? -20.922 0.567 2.6 1 98.06 101 ALA A CA 1
ATOM 709 C C . ALA A 1 101 ? -21.266 -0.267 1.369 1 98.06 101 ALA A C 1
ATOM 711 O O . ALA A 1 101 ? -20.609 -0.162 0.333 1 98.06 101 ALA A O 1
ATOM 712 N N . ARG A 1 102 ? -22.297 -1.093 1.46 1 98.06 102 ARG A N 1
ATOM 713 C CA . ARG A 1 102 ? -22.75 -1.92 0.344 1 98.06 102 ARG A CA 1
ATOM 714 C C . ARG A 1 102 ? -23.156 -1.059 -0.843 1 98.06 102 ARG A C 1
ATOM 716 O O . ARG A 1 102 ? -22.766 -1.325 -1.979 1 98.06 102 ARG A O 1
ATOM 723 N N . GLN A 1 103 ? -23.953 -0.08 -0.573 1 96.56 103 GLN A N 1
ATOM 724 C CA . GLN A 1 103 ? -24.391 0.811 -1.637 1 96.56 103 GLN A CA 1
ATOM 725 C C . GLN A 1 103 ? -23.219 1.538 -2.281 1 96.56 103 GLN A C 1
ATOM 727 O O . GLN A 1 103 ? -23.156 1.675 -3.506 1 96.56 103 GLN A O 1
ATOM 732 N N . LEU A 1 104 ? -22.344 1.978 -1.429 1 97.06 104 LEU A N 1
ATOM 733 C CA . LEU A 1 104 ? -21.156 2.646 -1.944 1 97.06 104 LEU A CA 1
ATOM 734 C C . LEU A 1 104 ? -20.344 1.708 -2.834 1 97.06 104 LEU A C 1
ATOM 736 O O . LEU A 1 104 ? -20 2.061 -3.965 1 97.06 104 LEU A O 1
ATOM 740 N N . TRP A 1 105 ? -20.078 0.494 -2.426 1 97.56 105 TRP A N 1
ATOM 741 C CA . TRP A 1 105 ? -19.297 -0.477 -3.189 1 97.56 105 TRP A CA 1
ATOM 742 C C . TRP A 1 105 ? -20 -0.833 -4.492 1 97.56 105 TRP A C 1
ATOM 744 O O . TRP A 1 105 ? -19.359 -1 -5.531 1 97.56 105 TRP A O 1
ATOM 754 N N . ARG A 1 106 ? -21.25 -0.935 -4.465 1 95.56 106 ARG A N 1
ATOM 755 C CA . ARG A 1 106 ? -21.984 -1.229 -5.688 1 95.56 106 ARG A CA 1
ATOM 756 C C . ARG A 1 106 ? -21.859 -0.092 -6.695 1 95.56 106 ARG A C 1
ATOM 758 O O . ARG A 1 106 ? -21.766 -0.332 -7.902 1 95.56 106 ARG A O 1
ATOM 765 N N . SER A 1 107 ? -21.828 1.065 -6.156 1 94.69 107 SER A N 1
ATOM 766 C CA . SER A 1 107 ? -21.703 2.219 -7.043 1 94.69 107 SER A CA 1
ATOM 767 C C . SER A 1 107 ? -20.281 2.328 -7.605 1 94.69 107 SER A C 1
ATOM 769 O O . SER A 1 107 ? -20.094 2.826 -8.719 1 94.69 107 SER A O 1
ATOM 771 N N . MET A 1 108 ? -19.25 1.822 -6.918 1 95.44 108 MET A N 1
ATOM 772 C CA . MET A 1 108 ? -17.844 1.989 -7.285 1 95.44 108 MET A CA 1
ATOM 773 C C . MET A 1 108 ? -17.359 0.81 -8.117 1 95.44 108 MET A C 1
ATOM 775 O O . MET A 1 108 ? -16.359 0.921 -8.836 1 95.44 108 MET A O 1
ATOM 779 N N . ALA A 1 109 ? -18.094 -0.255 -8.07 1 95.62 109 ALA A N 1
ATOM 780 C CA . ALA A 1 109 ? -17.625 -1.498 -8.68 1 95.62 109 ALA A CA 1
ATOM 781 C C . ALA A 1 109 ? -17.328 -1.302 -10.164 1 95.62 109 ALA A C 1
ATOM 783 O O . ALA A 1 109 ? -18.172 -0.833 -10.914 1 95.62 109 ALA A O 1
ATOM 784 N N . GLY A 1 110 ? -16.047 -1.611 -10.531 1 97.38 110 GLY A N 1
ATOM 785 C CA . GLY A 1 110 ? -15.648 -1.54 -11.922 1 97.38 110 GLY A CA 1
ATOM 786 C C . GLY A 1 110 ? -15.344 -0.127 -12.383 1 97.38 110 GLY A C 1
ATOM 787 O O . GLY A 1 110 ? -15.125 0.109 -13.57 1 97.38 110 GLY A O 1
ATOM 788 N N . ARG A 1 111 ? -15.305 0.782 -11.523 1 97.62 111 ARG A N 1
ATOM 789 C CA . ARG A 1 111 ? -15.07 2.186 -11.852 1 97.62 111 ARG A CA 1
ATOM 790 C C . ARG A 1 111 ? -13.836 2.717 -11.133 1 97.62 111 ARG A C 1
ATOM 792 O O . ARG A 1 111 ? -13.055 1.942 -10.57 1 97.62 111 ARG A O 1
ATOM 79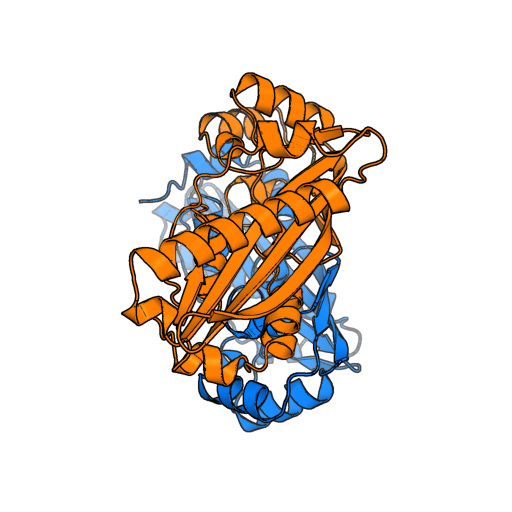9 N N . CYS A 1 112 ? -13.562 3.93 -11.336 1 98.12 112 CYS A N 1
ATOM 800 C CA . CYS A 1 112 ? -12.469 4.57 -10.609 1 98.12 112 CYS A CA 1
ATOM 801 C C . CYS A 1 112 ? -12.969 5.801 -9.859 1 98.12 112 CYS A C 1
ATOM 803 O O . CYS A 1 112 ? -14.016 6.355 -10.188 1 98.12 112 CYS A O 1
ATOM 805 N N . GLY A 1 113 ? -12.352 6.125 -8.828 1 98.19 113 GLY A N 1
ATOM 806 C CA . GLY A 1 113 ? -12.586 7.32 -8.031 1 98.19 113 GLY A CA 1
ATOM 807 C C . GLY A 1 113 ? -11.305 8.055 -7.68 1 98.19 113 GLY A C 1
ATOM 808 O O . GLY A 1 113 ? -10.203 7.574 -7.961 1 98.19 113 GLY A O 1
ATOM 809 N N . HIS A 1 114 ? -11.477 9.211 -7.18 1 98.75 114 HIS A N 1
ATOM 810 C CA . HIS A 1 114 ? -10.344 10.039 -6.773 1 98.75 114 HIS A CA 1
ATOM 811 C C . HIS A 1 114 ? -10.312 10.219 -5.262 1 98.75 114 HIS A C 1
ATOM 813 O O . HIS A 1 114 ? -11.242 10.781 -4.676 1 98.75 114 HIS A O 1
ATOM 819 N N . LEU A 1 115 ? -9.336 9.68 -4.664 1 98.81 115 LEU A N 1
ATOM 820 C CA . LEU A 1 115 ? -9.164 9.898 -3.234 1 98.81 115 LEU A CA 1
ATOM 821 C C . LEU A 1 115 ? -8.367 11.172 -2.973 1 98.81 115 LEU A C 1
ATOM 823 O O . LEU A 1 115 ? -7.215 11.289 -3.402 1 98.81 115 LEU A O 1
ATOM 827 N N . TYR A 1 116 ? -8.969 12.109 -2.314 1 98.81 116 TYR A N 1
ATOM 828 C CA . TYR A 1 116 ? -8.336 13.344 -1.879 1 98.81 116 TYR A CA 1
ATOM 829 C C . TYR A 1 116 ? -7.832 13.227 -0.445 1 98.81 116 TYR A C 1
ATOM 831 O O . TYR A 1 116 ? -8.578 12.82 0.449 1 98.81 116 TYR A O 1
ATOM 839 N N . THR A 1 117 ? -6.605 13.508 -0.289 1 98.75 117 THR A N 1
ATOM 840 C CA . THR A 1 117 ? -6.023 13.516 1.048 1 98.75 117 THR A CA 1
ATOM 841 C C . THR A 1 117 ? -5.363 14.867 1.342 1 98.75 117 THR A C 1
ATOM 843 O O . THR A 1 117 ? -4.383 15.234 0.698 1 98.75 117 THR A O 1
ATOM 846 N N . GLY A 1 118 ? -5.949 15.57 2.271 1 98.81 118 GLY A N 1
ATOM 847 C CA . GLY A 1 118 ? -5.352 16.797 2.754 1 98.81 118 GLY A CA 1
ATOM 848 C C . GLY A 1 118 ? -4.258 16.562 3.781 1 98.81 118 GLY A C 1
ATOM 849 O O . GLY A 1 118 ? -4.352 15.656 4.602 1 98.81 118 GLY A O 1
ATOM 850 N N . HIS A 1 119 ? -3.205 17.375 3.711 1 98.94 119 HIS A N 1
ATOM 851 C CA . HIS A 1 119 ? -2.084 17.375 4.645 1 98.94 119 HIS A CA 1
ATOM 852 C C . HIS A 1 119 ? -1.812 18.766 5.176 1 98.94 119 HIS A C 1
ATOM 854 O O . HIS A 1 119 ? -1.834 19.75 4.418 1 98.94 119 HIS A O 1
ATOM 860 N N . SER A 1 120 ? -1.591 18.828 6.441 1 98.88 120 SER A N 1
ATOM 861 C CA . SER A 1 120 ? -1.193 20.094 7.062 1 98.88 120 SER A CA 1
ATOM 862 C C . SER A 1 120 ? -0.093 19.875 8.094 1 98.88 120 SER A C 1
ATOM 864 O O . SER A 1 120 ? -0.133 18.906 8.859 1 98.88 120 SER A O 1
ATOM 866 N N . VAL A 1 121 ? 0.902 20.734 8.078 1 98.88 121 VAL A N 1
ATOM 867 C CA . VAL A 1 121 ? 1.948 20.703 9.094 1 98.88 121 VAL A CA 1
ATOM 868 C C . VAL A 1 121 ? 1.98 22.016 9.852 1 98.88 121 VAL A C 1
ATOM 870 O O . VAL A 1 121 ? 1.771 23.078 9.266 1 98.88 121 VAL A O 1
ATOM 873 N N . VAL A 1 122 ? 2.203 21.938 11.094 1 98.81 122 VAL A N 1
ATOM 874 C CA . VAL A 1 122 ? 2.463 23.078 11.984 1 98.81 122 VAL A CA 1
ATOM 875 C C . VAL A 1 122 ? 3.736 22.828 12.781 1 98.81 122 VAL A C 1
ATOM 877 O O . VAL A 1 122 ? 3.816 21.859 13.539 1 98.81 122 VAL A O 1
ATOM 880 N N . ARG A 1 123 ? 4.637 23.656 12.57 1 98.75 123 ARG A N 1
ATOM 881 C CA . ARG A 1 123 ? 5.891 23.547 13.305 1 98.75 123 ARG A CA 1
ATOM 882 C C . ARG A 1 123 ? 5.875 24.438 14.539 1 98.75 123 ARG A C 1
ATOM 884 O O . ARG A 1 123 ? 5.477 25.609 14.469 1 98.75 123 ARG A O 1
ATOM 891 N N . LEU A 1 124 ? 6.203 23.906 15.641 1 98.38 124 LEU A N 1
ATOM 892 C CA . LEU A 1 124 ? 6.367 24.656 16.875 1 98.38 124 LEU A CA 1
ATOM 893 C C . LEU A 1 124 ? 7.828 24.672 17.312 1 98.38 124 LEU A C 1
ATOM 895 O O . LEU A 1 124 ? 8.484 23.625 17.344 1 98.38 124 LEU A O 1
ATOM 899 N N . THR A 1 125 ? 8.266 25.812 17.531 1 97.19 125 THR A N 1
ATOM 900 C CA . THR A 1 125 ? 9.547 26.047 18.172 1 97.19 125 THR A CA 1
ATOM 901 C C . THR A 1 125 ? 9.383 27 19.359 1 97.19 125 THR A C 1
ATOM 903 O O . THR A 1 125 ? 8.656 28 19.281 1 97.19 125 THR A O 1
ATOM 906 N N . GLU A 1 126 ? 9.992 26.641 20.422 1 96.12 126 GLU A N 1
ATOM 907 C CA . GLU A 1 126 ? 9.852 27.422 21.656 1 96.12 126 GLU A CA 1
ATOM 908 C C . GLU A 1 126 ? 8.391 27.719 21.953 1 96.12 126 GLU A C 1
ATOM 910 O O . GLU A 1 126 ? 8.039 28.859 22.281 1 96.12 126 GLU A O 1
ATOM 915 N N . GLN A 1 127 ? 7.617 26.734 21.641 1 94.94 127 GLN A N 1
ATOM 916 C CA . GLN A 1 127 ? 6.203 26.734 21.984 1 94.94 127 GLN A CA 1
ATOM 917 C C . GLN A 1 127 ? 5.422 27.719 21.125 1 94.94 127 GLN A C 1
ATOM 919 O O . GLN A 1 127 ? 4.289 28.078 21.453 1 94.94 127 GLN A O 1
ATOM 924 N N . ARG A 1 128 ? 6.027 28.125 20.156 1 96.31 128 ARG A N 1
ATOM 925 C CA . ARG A 1 128 ? 5.355 29.016 19.219 1 96.31 128 ARG A CA 1
ATOM 926 C C . ARG A 1 128 ? 5.305 28.422 17.828 1 96.31 128 ARG A C 1
ATOM 928 O O . ARG A 1 128 ? 6.25 27.75 17.391 1 96.31 128 ARG A O 1
ATOM 935 N N . VAL A 1 129 ? 4.25 28.703 17.188 1 97.94 129 VAL A N 1
ATOM 936 C CA . VAL A 1 129 ? 4.137 28.281 15.805 1 97.94 129 VAL A CA 1
ATOM 937 C C . VAL A 1 129 ? 5.121 29.062 14.938 1 97.94 129 VAL A C 1
ATOM 939 O O . VAL A 1 129 ? 5.082 30.297 14.906 1 97.94 129 VAL A O 1
ATOM 942 N N . THR A 1 130 ? 5.945 28.422 14.219 1 98.25 130 THR A N 1
ATOM 943 C CA . THR A 1 130 ? 6.969 29.094 13.414 1 98.25 130 THR A CA 1
ATOM 944 C C . THR A 1 130 ? 6.789 28.766 11.938 1 98.25 130 THR A C 1
ATOM 946 O O . THR A 1 130 ? 7.414 29.391 11.078 1 98.25 130 THR A O 1
ATOM 949 N N . HIS A 1 131 ? 5.965 27.828 11.625 1 98.56 131 HIS A N 1
ATOM 950 C CA . HIS A 1 131 ? 5.715 27.453 10.234 1 98.56 131 HIS A CA 1
ATOM 951 C C . HIS A 1 131 ? 4.367 26.75 10.086 1 98.56 131 HIS A C 1
ATOM 953 O O . HIS A 1 131 ? 3.988 25.938 10.938 1 98.56 131 HIS A O 1
ATOM 959 N N . ARG A 1 132 ? 3.598 27.062 9.094 1 98.75 132 ARG A N 1
ATOM 960 C CA . ARG A 1 132 ? 2.373 26.391 8.656 1 98.75 132 ARG A CA 1
ATOM 961 C C . ARG A 1 132 ? 2.385 26.156 7.152 1 98.75 132 ARG A C 1
ATOM 963 O O . ARG A 1 132 ? 2.818 27.031 6.387 1 98.75 132 ARG A O 1
ATOM 970 N N . ASP A 1 133 ? 1.958 25.031 6.781 1 98.88 133 ASP A N 1
ATOM 971 C CA . ASP A 1 133 ? 1.827 24.703 5.363 1 98.88 133 ASP A CA 1
ATOM 972 C C . ASP A 1 133 ? 0.848 23.547 5.156 1 98.88 133 ASP A C 1
ATOM 974 O O . ASP A 1 133 ? 0.638 22.734 6.059 1 98.88 133 ASP A O 1
ATOM 978 N N . ASP A 1 134 ? 0.109 23.578 4.117 1 98.81 134 ASP A N 1
ATOM 979 C CA . ASP A 1 134 ? -0.838 22.5 3.832 1 98.81 134 ASP A CA 1
ATOM 980 C C . ASP A 1 134 ? -1.03 22.328 2.326 1 98.81 134 ASP A C 1
ATOM 982 O O . ASP A 1 134 ? -0.809 23.266 1.555 1 98.81 134 ASP A O 1
ATOM 986 N N . GLU A 1 135 ? -1.293 21.203 1.94 1 98.81 135 GLU A N 1
ATOM 987 C CA . GLU A 1 135 ? -1.504 20.844 0.539 1 98.81 135 GLU A CA 1
ATOM 988 C C . GLU A 1 135 ? -2.303 19.562 0.406 1 98.81 135 GLU A C 1
ATOM 990 O O . GLU A 1 135 ? -2.381 18.766 1.351 1 98.81 135 GLU A O 1
ATOM 995 N N . THR A 1 136 ? -2.992 19.406 -0.69 1 98.81 136 THR A N 1
ATOM 996 C CA . THR A 1 136 ? -3.795 18.219 -0.958 1 98.81 136 THR A CA 1
ATOM 997 C C . THR A 1 136 ? -3.15 17.375 -2.047 1 98.81 136 THR A C 1
ATOM 999 O O . THR A 1 136 ? -2.631 17.906 -3.031 1 98.81 136 THR A O 1
ATOM 1002 N N . SER A 1 137 ? -3.113 16.078 -1.795 1 98.75 137 SER A N 1
ATOM 1003 C CA . SER A 1 137 ? -2.777 15.141 -2.859 1 98.75 137 SER A CA 1
ATOM 1004 C C . SER A 1 137 ? -4.012 14.391 -3.338 1 98.75 137 SER A C 1
ATOM 1006 O O . SER A 1 137 ? -4.988 14.25 -2.6 1 98.75 137 SER A O 1
ATOM 1008 N N . THR A 1 138 ? -4.004 14.008 -4.578 1 98.81 138 THR A N 1
ATOM 1009 C CA . THR A 1 138 ? -5.082 13.227 -5.168 1 98.81 138 THR A CA 1
ATOM 1010 C C . THR A 1 138 ? -4.539 11.953 -5.816 1 98.81 138 THR A C 1
ATOM 1012 O O . THR A 1 138 ? -3.51 11.992 -6.496 1 98.81 138 THR A O 1
ATOM 1015 N N . THR A 1 139 ? -5.148 10.859 -5.535 1 98.88 139 THR A N 1
ATOM 1016 C CA . THR A 1 139 ? -4.797 9.578 -6.125 1 98.88 139 THR A CA 1
ATOM 1017 C C . THR A 1 139 ? -6.016 8.93 -6.777 1 98.88 139 THR A C 1
ATOM 1019 O O . THR A 1 139 ? -7.094 8.875 -6.176 1 98.88 139 THR A O 1
ATOM 1022 N N . THR A 1 140 ? -5.922 8.523 -8 1 98.88 140 THR A N 1
ATOM 1023 C CA . THR A 1 140 ? -6.973 7.754 -8.656 1 98.88 140 THR A CA 1
ATOM 1024 C C . THR A 1 140 ? -6.93 6.293 -8.211 1 98.88 140 THR A C 1
ATOM 1026 O O . THR A 1 140 ? -5.871 5.668 -8.219 1 98.88 140 THR A O 1
ATOM 1029 N N . VAL A 1 141 ? -8.039 5.797 -7.805 1 98.81 141 VAL A N 1
ATOM 1030 C CA . VAL A 1 141 ? -8.172 4.414 -7.359 1 98.81 141 VAL A CA 1
ATOM 1031 C C . VAL A 1 141 ? -9.094 3.652 -8.305 1 98.81 141 VAL A C 1
ATOM 1033 O O . VAL A 1 141 ? -10.203 4.109 -8.602 1 98.81 141 VAL A O 1
ATOM 1036 N N . HIS A 1 142 ? -8.656 2.555 -8.758 1 98.88 142 HIS A N 1
ATOM 1037 C CA . HIS A 1 142 ? -9.445 1.692 -9.633 1 98.88 142 HIS A CA 1
ATOM 1038 C C . HIS A 1 142 ? -10 0.494 -8.867 1 98.88 142 HIS A C 1
ATOM 1040 O O . HIS A 1 142 ? -9.242 -0.294 -8.305 1 98.88 142 HIS A O 1
ATOM 1046 N N . PHE A 1 143 ? -11.328 0.391 -8.914 1 98.75 143 PHE A N 1
ATOM 1047 C CA . PHE A 1 143 ? -12.016 -0.634 -8.141 1 98.75 143 PHE A CA 1
ATOM 1048 C C . PHE A 1 143 ? -12.383 -1.821 -9.023 1 98.75 143 PHE A C 1
ATOM 1050 O O . PHE A 1 143 ? -12.812 -1.643 -10.164 1 98.75 143 PHE A O 1
ATOM 1057 N N . ALA A 1 144 ? -12.164 -2.963 -8.477 1 98.62 144 ALA A N 1
ATOM 1058 C CA . ALA A 1 144 ? -12.688 -4.164 -9.125 1 98.62 144 ALA A CA 1
ATOM 1059 C C . ALA A 1 144 ? -14.195 -4.273 -8.938 1 98.62 144 ALA A C 1
ATOM 1061 O O . ALA A 1 144 ? -14.82 -3.398 -8.336 1 98.62 144 ALA A O 1
ATOM 1062 N N . ALA A 1 145 ? -14.758 -5.254 -9.594 1 97.94 145 ALA A N 1
ATOM 1063 C CA . ALA A 1 145 ? -16.141 -5.656 -9.375 1 97.94 145 ALA A CA 1
ATOM 1064 C C . ALA A 1 145 ? -16.219 -7.012 -8.672 1 97.94 145 ALA A C 1
ATOM 1066 O O . ALA A 1 145 ? -16.344 -8.047 -9.328 1 97.94 145 ALA A O 1
ATOM 1067 N N . PRO A 1 146 ? -16.109 -6.949 -7.309 1 97.62 146 PRO A N 1
ATOM 1068 C CA . PRO A 1 146 ? -16.172 -8.234 -6.609 1 97.62 146 PRO A CA 1
ATOM 1069 C C . PRO A 1 146 ? -17.5 -8.961 -6.805 1 97.62 146 PRO A C 1
ATOM 1071 O O . PRO A 1 146 ? -18.516 -8.312 -7.051 1 97.62 146 PRO A O 1
ATOM 1074 N N . SER A 1 147 ? -17.5 -10.25 -6.762 1 97.44 147 SER A N 1
ATOM 1075 C CA . SER A 1 147 ? -18.75 -10.992 -6.684 1 97.44 147 SER A CA 1
ATOM 1076 C C . SER A 1 147 ? -19.547 -10.602 -5.438 1 97.44 147 SER A C 1
ATOM 1078 O O . SER A 1 147 ? -18.984 -10.07 -4.477 1 97.44 147 SER A O 1
ATOM 1080 N N . ASP A 1 148 ? -20.797 -10.922 -5.465 1 96.81 148 ASP A N 1
ATOM 1081 C CA . ASP A 1 148 ? -21.641 -10.633 -4.309 1 96.81 148 ASP A CA 1
ATOM 1082 C C . ASP A 1 148 ? -21.125 -11.344 -3.059 1 96.81 148 ASP A C 1
ATOM 1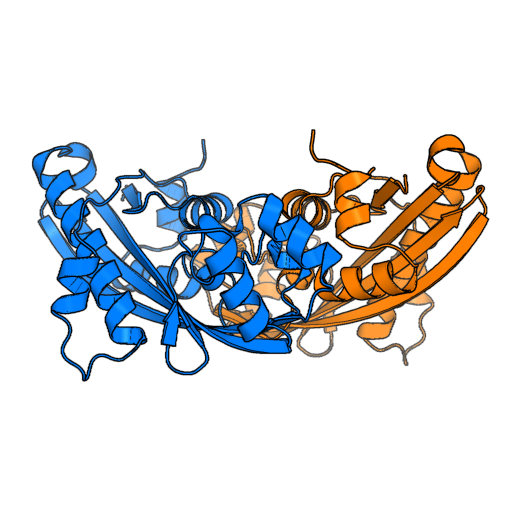084 O O . ASP A 1 148 ? -21.078 -10.75 -1.978 1 96.81 148 ASP A O 1
ATOM 1088 N N . ASP A 1 149 ? -20.719 -12.531 -3.217 1 97.94 149 ASP A N 1
ATOM 1089 C CA . ASP A 1 149 ? -20.219 -13.305 -2.08 1 97.94 149 ASP A CA 1
ATOM 1090 C C . ASP A 1 149 ? -18.953 -12.68 -1.497 1 97.94 149 ASP A C 1
ATOM 1092 O O . ASP A 1 149 ? -18.828 -12.562 -0.277 1 97.94 149 ASP A O 1
ATOM 1096 N N . ASP A 1 150 ? -18.031 -12.344 -2.334 1 98.44 150 ASP A N 1
ATOM 1097 C CA . ASP A 1 150 ? -16.781 -11.727 -1.879 1 98.44 150 ASP A CA 1
ATOM 1098 C C . ASP A 1 150 ? -17.062 -10.375 -1.212 1 98.44 150 ASP A C 1
ATOM 1100 O O . ASP A 1 150 ? -16.484 -10.062 -0.169 1 98.44 150 ASP A O 1
ATOM 1104 N N . LEU A 1 151 ? -17.938 -9.617 -1.857 1 98.31 151 LEU A N 1
ATOM 1105 C CA . LEU A 1 151 ? -18.25 -8.305 -1.304 1 98.31 151 LEU A CA 1
ATOM 1106 C C . LEU A 1 151 ? -18.938 -8.438 0.053 1 98.31 151 LEU A C 1
ATOM 1108 O O . LEU A 1 151 ? -18.594 -7.727 1 1 98.31 151 LEU A O 1
ATOM 1112 N N . GLU A 1 152 ? -19.906 -9.383 0.175 1 98.44 152 GLU A N 1
ATOM 1113 C CA . GLU A 1 152 ? -20.609 -9.562 1.443 1 98.44 152 GLU A CA 1
ATOM 1114 C C . GLU A 1 152 ? -19.656 -10.047 2.535 1 98.44 152 GLU A C 1
ATOM 1116 O O . GLU A 1 152 ? -19.766 -9.625 3.689 1 98.44 152 GLU A O 1
ATOM 1121 N N . ALA A 1 153 ? -18.766 -10.953 2.168 1 98.56 153 ALA A N 1
ATOM 1122 C CA . ALA A 1 153 ? -17.75 -11.406 3.121 1 98.56 153 ALA A CA 1
ATOM 1123 C C . ALA A 1 153 ? -16.891 -10.234 3.594 1 98.56 153 ALA A C 1
ATOM 1125 O O . ALA A 1 153 ? -16.578 -10.125 4.785 1 98.56 153 ALA A O 1
ATOM 1126 N N . TYR A 1 154 ? -16.516 -9.383 2.668 1 98.69 154 TYR A N 1
ATOM 1127 C CA . TYR A 1 154 ? -15.734 -8.203 2.996 1 98.69 154 TYR A CA 1
ATOM 1128 C C . TYR A 1 154 ? -16.5 -7.262 3.918 1 98.69 154 TYR A C 1
ATOM 1130 O O . TYR A 1 154 ? -16 -6.855 4.965 1 98.69 154 TYR A O 1
ATOM 1138 N N . LEU A 1 155 ? -17.719 -6.957 3.549 1 98.56 155 LEU A N 1
ATOM 1139 C CA . LEU A 1 155 ? -18.531 -6.016 4.312 1 98.56 155 LEU A CA 1
ATOM 1140 C C . LEU A 1 155 ? -18.797 -6.539 5.723 1 98.56 155 LEU A C 1
ATOM 1142 O O . LEU A 1 155 ? -18.859 -5.758 6.672 1 98.56 155 LEU A O 1
ATOM 1146 N N . ALA A 1 156 ? -18.844 -7.883 5.855 1 98.31 156 ALA A N 1
ATOM 1147 C CA . ALA A 1 156 ? -19.125 -8.523 7.141 1 98.31 156 ALA A CA 1
ATOM 1148 C C . ALA A 1 156 ? -17.984 -8.305 8.117 1 98.31 156 ALA A C 1
ATOM 1150 O O . ALA A 1 156 ? -18.172 -8.391 9.336 1 98.31 156 ALA A O 1
ATOM 1151 N N . THR A 1 157 ? -16.797 -7.996 7.645 1 97.62 157 THR A N 1
ATOM 1152 C CA . THR A 1 157 ? -15.633 -7.812 8.508 1 97.62 157 THR A CA 1
ATOM 1153 C C . THR A 1 157 ? -15.711 -6.477 9.242 1 97.62 157 THR A C 1
ATOM 1155 O O . THR A 1 157 ? -15.016 -6.273 10.234 1 97.62 157 THR A O 1
ATOM 1158 N N . GLY A 1 158 ? -16.453 -5.508 8.695 1 98.06 158 GLY A N 1
ATOM 1159 C CA . GLY A 1 158 ? -16.562 -4.18 9.281 1 98.06 158 GLY A CA 1
ATOM 1160 C C . GLY A 1 158 ? -15.438 -3.252 8.883 1 98.06 158 GLY A C 1
ATOM 1161 O O . GLY A 1 158 ? -15.453 -2.064 9.211 1 98.06 158 GLY A O 1
ATOM 1162 N N . GLU A 1 159 ? -14.461 -3.738 8.141 1 97.94 159 GLU A N 1
ATOM 1163 C CA . GLU A 1 159 ? -13.312 -2.918 7.77 1 97.94 159 GLU A CA 1
ATOM 1164 C C . GLU A 1 159 ? -13.742 -1.679 6.996 1 97.94 159 GLU A C 1
ATOM 1166 O O . GLU A 1 159 ? -13.188 -0.596 7.18 1 97.94 159 GLU A O 1
ATOM 1171 N N . SER A 1 160 ? -14.742 -1.79 6.234 1 97.88 160 SER A N 1
ATOM 1172 C CA . SER A 1 160 ? -15.195 -0.715 5.359 1 97.88 160 SER A CA 1
ATOM 1173 C C . SER A 1 160 ? -15.727 0.466 6.168 1 97.88 160 SER A C 1
ATOM 1175 O O . SER A 1 160 ? -15.773 1.594 5.672 1 97.88 160 SER A O 1
ATOM 1177 N N . LEU A 1 161 ? -16.156 0.233 7.395 1 97.62 161 LEU A N 1
ATOM 1178 C CA . LEU A 1 161 ? -16.781 1.268 8.203 1 97.62 161 LEU A CA 1
ATOM 1179 C C . LEU A 1 161 ? -15.742 2.154 8.875 1 97.62 161 LEU A C 1
ATOM 1181 O O . LEU A 1 161 ? -16.078 3.207 9.422 1 97.62 161 LEU A O 1
ATOM 1185 N N . LYS A 1 162 ? -14.398 1.824 8.727 1 95.94 162 LYS A N 1
ATOM 1186 C CA . LYS A 1 162 ? -13.352 2.5 9.492 1 95.94 162 LYS A CA 1
ATOM 1187 C C . LYS A 1 162 ? -12.492 3.379 8.594 1 95.94 162 LYS A C 1
ATOM 1189 O O . LYS A 1 162 ? -11.539 4.012 9.062 1 95.94 162 LYS A O 1
ATOM 1194 N N . VAL A 1 163 ? -12.922 3.428 7.289 1 96.62 163 VAL A N 1
ATOM 1195 C CA . VAL A 1 163 ? -12.023 4.059 6.328 1 96.62 163 VAL A CA 1
ATOM 1196 C C . VAL A 1 163 ? -12.828 4.906 5.344 1 96.62 163 VAL A C 1
ATOM 1198 O O . VAL A 1 163 ? -13.977 4.578 5.023 1 96.62 163 VAL A O 1
ATOM 1201 N N . ALA A 1 164 ? -12.156 5.988 4.871 1 95.25 164 ALA A N 1
ATOM 1202 C CA . ALA A 1 164 ? -12.758 6.836 3.848 1 95.25 164 ALA A CA 1
ATOM 1203 C C . ALA A 1 164 ? -13.047 6.043 2.576 1 95.25 164 ALA A C 1
ATOM 1205 O O . ALA A 1 164 ? -12.227 5.23 2.145 1 95.25 164 ALA A O 1
ATOM 1206 N N . GLY A 1 165 ? -14.211 6.223 2.039 1 96.69 165 GLY A N 1
ATOM 1207 C CA . GLY A 1 165 ? -14.594 5.559 0.804 1 96.69 165 GLY A CA 1
ATOM 1208 C C . GLY A 1 165 ? -14.977 4.105 1.004 1 96.69 165 GLY A C 1
ATOM 1209 O O . GLY A 1 165 ? -15.375 3.426 0.055 1 96.69 165 GLY A O 1
ATOM 1210 N N . GLY A 1 166 ? -14.828 3.553 2.244 1 97.88 166 GLY A N 1
ATOM 1211 C CA . GLY A 1 166 ? -15.281 2.209 2.566 1 97.88 166 GLY A CA 1
ATOM 1212 C C . GLY A 1 166 ? -14.352 1.128 2.053 1 97.88 166 GLY A C 1
ATOM 1213 O O . GLY A 1 166 ? -14.773 -0.003 1.81 1 97.88 166 GLY A O 1
ATOM 1214 N N . PHE A 1 167 ? -13.117 1.465 1.828 1 98.19 167 PHE A N 1
ATOM 1215 C CA . PHE A 1 167 ? -12.172 0.462 1.354 1 98.19 167 PHE A CA 1
ATOM 1216 C C . PHE A 1 167 ? -10.781 0.711 1.933 1 98.19 167 PHE A C 1
ATOM 1218 O O . PHE A 1 167 ? -10.469 1.829 2.35 1 98.19 167 PHE A O 1
ATOM 1225 N N . THR A 1 168 ? -9.969 -0.336 2.004 1 98.12 168 THR A N 1
ATOM 1226 C CA . THR A 1 168 ? -8.547 -0.246 2.303 1 98.12 168 THR A CA 1
ATOM 1227 C C . THR A 1 168 ? -7.715 -0.674 1.098 1 98.12 168 THR A C 1
ATOM 1229 O O . THR A 1 168 ? -8.141 -1.515 0.306 1 98.12 168 THR A O 1
ATOM 1232 N N . LEU A 1 169 ? -6.586 -0.026 0.921 1 98.38 169 LEU A N 1
ATOM 1233 C CA . LEU A 1 169 ? -5.617 -0.453 -0.083 1 98.38 169 LEU A CA 1
ATOM 1234 C C . LEU A 1 169 ? -4.699 -1.536 0.473 1 98.38 169 LEU A C 1
ATOM 1236 O O . LEU A 1 169 ? -4.344 -2.48 -0.237 1 98.38 169 LEU A O 1
ATOM 1240 N N . ASP A 1 170 ? -4.344 -1.387 1.744 1 97.75 170 ASP A N 1
ATOM 1241 C CA . ASP A 1 170 ? -3.348 -2.246 2.379 1 97.75 170 ASP A CA 1
ATOM 1242 C C . ASP A 1 170 ? -4.004 -3.197 3.379 1 97.75 170 ASP A C 1
ATOM 1244 O O . ASP A 1 170 ? -3.396 -3.555 4.391 1 97.75 170 ASP A O 1
ATOM 1248 N N . GLY A 1 171 ? -5.246 -3.494 3.275 1 98.19 171 GLY A N 1
ATOM 1249 C CA . GLY A 1 171 ? -6.02 -4.426 4.078 1 98.19 171 GLY A CA 1
ATOM 1250 C C . GLY A 1 171 ? -6.824 -5.406 3.248 1 98.19 171 GLY A C 1
ATOM 1251 O O . GLY A 1 171 ? -6.391 -5.82 2.172 1 98.19 171 GLY A O 1
ATOM 1252 N N . LEU A 1 172 ? -8.055 -5.801 3.801 1 98.62 172 LEU A N 1
ATOM 1253 C CA . LEU A 1 172 ? -8.906 -6.762 3.113 1 98.62 172 LEU A CA 1
ATOM 1254 C C . LEU A 1 172 ? -9.414 -6.191 1.791 1 98.62 172 LEU A C 1
ATOM 1256 O O . LEU A 1 172 ? -9.523 -6.918 0.8 1 98.62 172 LEU A O 1
ATOM 1260 N N . GLY A 1 173 ? -9.672 -4.898 1.814 1 98.62 173 GLY A N 1
ATOM 1261 C CA . GLY A 1 173 ? -10.156 -4.25 0.607 1 98.62 173 GLY A CA 1
ATOM 1262 C C . GLY A 1 173 ? -9.164 -4.301 -0.538 1 98.62 173 GLY A C 1
ATOM 1263 O O . GLY A 1 173 ? -9.531 -4.105 -1.697 1 98.62 173 GLY A O 1
ATOM 1264 N N . GLY A 1 174 ? -7.852 -4.504 -0.196 1 98.75 174 GLY A N 1
ATOM 1265 C CA . GLY A 1 174 ? -6.805 -4.52 -1.205 1 98.75 174 GLY A CA 1
ATOM 1266 C C . GLY A 1 174 ? -7.051 -5.539 -2.303 1 98.75 174 GLY A C 1
ATOM 1267 O O . GLY A 1 174 ? -6.598 -5.359 -3.436 1 98.75 174 GLY A O 1
ATOM 1268 N N . TRP A 1 175 ? -7.836 -6.602 -2.021 1 98.88 175 TRP A N 1
ATOM 1269 C CA . TRP A 1 175 ? -8.164 -7.617 -3.016 1 98.88 175 TRP A CA 1
ATOM 1270 C C . TRP A 1 175 ? -8.992 -7.023 -4.148 1 98.88 175 TRP A C 1
ATOM 1272 O O . TRP A 1 175 ? -9.031 -7.57 -5.254 1 98.88 175 TRP A O 1
ATOM 1282 N N . PHE A 1 176 ? -9.641 -5.914 -3.846 1 98.81 176 PHE A N 1
ATOM 1283 C CA . PHE A 1 176 ? -10.656 -5.426 -4.773 1 98.81 176 PHE A CA 1
ATOM 1284 C C . PHE A 1 176 ? -10.266 -4.062 -5.332 1 98.81 176 PHE A C 1
ATOM 1286 O O . PHE A 1 176 ? -11.125 -3.309 -5.797 1 98.81 176 PHE A O 1
ATOM 1293 N N . ILE A 1 177 ? -8.992 -3.697 -5.234 1 98.81 177 ILE A N 1
ATOM 1294 C CA . ILE A 1 177 ? -8.398 -2.531 -5.875 1 98.81 177 ILE A CA 1
ATOM 1295 C C . ILE A 1 177 ? -7.484 -2.979 -7.012 1 98.81 177 ILE A C 1
ATOM 1297 O O . ILE A 1 177 ? -6.504 -3.688 -6.781 1 98.81 177 ILE A O 1
ATOM 1301 N N . THR A 1 178 ? -7.742 -2.586 -8.234 1 98.62 178 THR A N 1
ATOM 1302 C CA . THR A 1 178 ? -6.996 -3.109 -9.367 1 98.62 178 THR A CA 1
ATOM 1303 C C . THR A 1 178 ? -5.758 -2.26 -9.641 1 98.62 178 THR A C 1
ATOM 1305 O O . THR A 1 178 ? -4.844 -2.695 -10.344 1 98.62 178 THR A O 1
ATOM 1308 N N . GLY A 1 179 ? -5.711 -1.085 -9.109 1 98.69 179 GLY A N 1
ATOM 1309 C CA . GLY A 1 179 ? -4.555 -0.222 -9.281 1 98.69 179 GLY A CA 1
ATOM 1310 C C . GLY A 1 179 ? -4.801 1.206 -8.836 1 98.69 179 GLY A C 1
ATOM 1311 O O . GLY A 1 179 ? -5.938 1.58 -8.539 1 98.69 179 GLY A O 1
ATOM 1312 N N . VAL A 1 180 ? -3.732 1.926 -8.758 1 98.88 180 VAL A N 1
ATOM 1313 C CA . VAL A 1 180 ? -3.816 3.344 -8.422 1 98.88 180 VAL A CA 1
ATOM 1314 C C . VAL A 1 180 ? -2.953 4.152 -9.391 1 98.88 180 VAL A C 1
ATOM 1316 O O . VAL A 1 180 ? -2.072 3.604 -10.055 1 98.88 180 VAL A O 1
ATOM 1319 N N . GLU A 1 181 ? -3.195 5.367 -9.57 1 98.88 181 GLU A N 1
ATOM 1320 C CA . GLU A 1 181 ? -2.371 6.406 -10.18 1 98.88 181 GLU A CA 1
ATOM 1321 C C . GLU A 1 181 ? -2.141 7.566 -9.219 1 98.88 181 GLU A C 1
ATOM 1323 O O . GLU A 1 181 ? -3.029 8.391 -9.008 1 98.88 181 GLU A O 1
ATOM 1328 N N . GLY A 1 182 ? -1.002 7.641 -8.695 1 98.75 182 GLY A N 1
ATOM 1329 C CA . GLY A 1 182 ? -0.675 8.609 -7.656 1 98.75 182 GLY A CA 1
ATOM 1330 C C . GLY A 1 182 ? 0.07 8 -6.484 1 98.75 182 GLY A C 1
ATOM 1331 O O . GLY A 1 182 ? 0.968 7.18 -6.672 1 98.75 182 GLY A O 1
ATOM 1332 N N . ASP A 1 183 ? -0.251 8.422 -5.301 1 98.75 183 ASP A N 1
ATOM 1333 C CA . ASP A 1 183 ? 0.504 8.078 -4.102 1 98.75 183 ASP A CA 1
ATOM 1334 C C . ASP A 1 183 ? -0.247 7.051 -3.258 1 98.75 183 ASP A C 1
ATOM 1336 O O . ASP A 1 183 ? -1.218 7.387 -2.576 1 98.75 183 ASP A O 1
ATOM 1340 N N . PRO A 1 184 ? 0.266 5.797 -3.184 1 98.81 184 PRO A N 1
ATOM 1341 C CA . PRO A 1 184 ? -0.428 4.766 -2.412 1 98.81 184 PRO A CA 1
ATOM 1342 C C . PRO A 1 184 ? -0.488 5.086 -0.919 1 98.81 184 PRO A C 1
ATOM 1344 O O . PRO A 1 184 ? -1.455 4.723 -0.245 1 98.81 184 PRO A O 1
ATOM 1347 N N . SER A 1 185 ? 0.525 5.73 -0.366 1 98.81 185 SER A N 1
ATOM 1348 C CA . SER A 1 185 ? 0.496 6.051 1.058 1 98.81 185 SER A CA 1
ATOM 1349 C C . SER A 1 185 ? -0.636 7.02 1.384 1 98.81 185 SER A C 1
ATOM 1351 O O . SER A 1 185 ? -1.231 6.945 2.461 1 98.81 185 SER A O 1
ATOM 1353 N N . ALA A 1 186 ? -0.988 7.906 0.455 1 98.69 186 ALA A N 1
ATOM 1354 C CA . ALA A 1 186 ? -2.119 8.812 0.64 1 98.69 186 ALA A CA 1
ATOM 1355 C C . ALA A 1 186 ? -3.439 8.047 0.658 1 98.69 186 ALA A C 1
ATOM 1357 O O . ALA A 1 186 ? -4.375 8.422 1.364 1 98.69 186 ALA A O 1
ATOM 1358 N N . VAL A 1 187 ? -3.486 6.961 -0.114 1 98.75 187 VAL A N 1
ATOM 1359 C CA . VAL A 1 187 ? -4.688 6.133 -0.135 1 98.75 187 VAL A CA 1
ATOM 1360 C C . VAL A 1 187 ? -4.844 5.414 1.203 1 98.75 187 VAL A C 1
ATOM 1362 O O . VAL A 1 187 ? -5.957 5.281 1.717 1 98.75 187 VAL A O 1
ATOM 1365 N N . VAL A 1 188 ? -3.719 5.02 1.772 1 98.44 188 VAL A N 1
ATOM 1366 C CA . VAL A 1 188 ? -3.77 4.355 3.07 1 98.44 188 VAL A CA 1
ATOM 1367 C C . VAL A 1 188 ? -4.137 5.367 4.156 1 98.44 188 VAL A C 1
ATOM 1369 O O . VAL A 1 188 ? -4.934 5.066 5.047 1 98.44 188 VAL A O 1
ATOM 1372 N N . GLY A 1 189 ? -3.549 6.617 4.031 1 97 189 GLY A N 1
ATOM 1373 C CA . GLY A 1 189 ? -4.008 7.559 5.039 1 97 189 GLY A CA 1
ATOM 1374 C C . GLY A 1 189 ? -3.197 8.836 5.07 1 97 189 GLY A C 1
ATOM 1375 O O . GLY A 1 189 ? -3.707 9.891 5.461 1 97 189 GLY A O 1
ATOM 1376 N N . ILE A 1 190 ? -1.959 8.781 4.742 1 98.75 190 ILE A N 1
ATOM 1377 C CA . ILE A 1 190 ? -1.073 9.945 4.73 1 98.75 190 ILE A CA 1
ATOM 1378 C C . ILE A 1 190 ? -0.041 9.797 3.617 1 98.75 190 ILE A C 1
ATOM 1380 O O . ILE A 1 190 ? 0.637 8.766 3.521 1 98.75 190 ILE A O 1
ATOM 1384 N N . GLY A 1 191 ? 0.003 10.773 2.705 1 98.88 191 GLY A N 1
ATOM 1385 C CA . GLY A 1 191 ? 0.939 10.727 1.593 1 98.88 191 GLY A CA 1
ATOM 1386 C C . GLY A 1 191 ? 2.367 11.031 2.002 1 98.88 191 GLY A C 1
ATOM 1387 O O . GLY A 1 191 ? 2.689 12.164 2.359 1 98.88 191 GLY A O 1
ATOM 1388 N N . LEU A 1 192 ? 3.223 10.086 1.9 1 98.88 192 LEU A N 1
ATOM 1389 C CA . LEU A 1 192 ? 4.613 10.242 2.318 1 98.88 192 LEU A CA 1
ATOM 1390 C C . LEU A 1 192 ? 5.332 11.266 1.447 1 98.88 192 LEU A C 1
ATOM 1392 O O . LEU A 1 192 ? 6.016 12.156 1.961 1 98.88 192 LEU A O 1
ATOM 1396 N N . PRO A 1 193 ? 5.207 11.258 0.124 1 98.69 193 PRO A N 1
ATOM 1397 C CA . PRO A 1 193 ? 5.945 12.242 -0.67 1 98.69 193 PRO A CA 1
ATOM 1398 C C . PRO A 1 193 ? 5.523 13.68 -0.37 1 98.69 193 PRO A C 1
ATOM 1400 O O . PRO A 1 193 ? 6.379 14.562 -0.23 1 98.69 193 PRO A O 1
ATOM 1403 N N . LEU A 1 194 ? 4.199 13.898 -0.303 1 98.81 194 LEU A N 1
ATOM 1404 C CA . LEU A 1 194 ? 3.764 15.25 0.001 1 98.81 194 LEU A CA 1
ATOM 1405 C C . LEU A 1 194 ? 4.168 15.648 1.417 1 98.81 194 LEU A C 1
ATOM 1407 O O . LEU A 1 194 ? 4.594 16.781 1.649 1 98.81 194 LEU A O 1
ATOM 1411 N N . THR A 1 195 ? 4.027 14.742 2.357 1 98.88 195 THR A N 1
ATOM 1412 C CA . THR A 1 195 ? 4.461 15.016 3.723 1 98.88 195 THR A CA 1
ATOM 1413 C C . THR A 1 195 ? 5.953 15.336 3.76 1 98.88 195 THR A C 1
ATOM 1415 O O . THR A 1 195 ? 6.375 16.266 4.449 1 98.88 195 THR A O 1
ATOM 1418 N N . ARG A 1 196 ? 6.742 14.578 3.018 1 98.81 196 ARG A N 1
ATOM 1419 C CA . ARG A 1 196 ? 8.172 14.859 2.916 1 98.81 196 ARG A CA 1
ATOM 1420 C C . ARG A 1 196 ? 8.414 16.281 2.43 1 98.81 196 ARG A C 1
ATOM 1422 O O . ARG A 1 196 ? 9.258 17 2.982 1 98.81 196 ARG A O 1
ATOM 1429 N N . ASP A 1 197 ? 7.703 16.703 1.393 1 98.69 197 ASP A N 1
ATOM 1430 C CA . ASP A 1 197 ? 7.855 18.047 0.866 1 98.69 197 ASP A CA 1
ATOM 1431 C C . ASP A 1 197 ? 7.492 19.094 1.918 1 98.69 197 ASP A C 1
ATOM 1433 O O . ASP A 1 197 ? 8.203 20.078 2.094 1 98.69 197 ASP A O 1
ATOM 1437 N N . LEU A 1 198 ? 6.379 18.875 2.602 1 98.81 198 LEU A N 1
ATOM 1438 C CA . LEU A 1 198 ? 5.922 19.812 3.623 1 98.81 198 LEU A CA 1
ATOM 1439 C C . LEU A 1 198 ? 6.918 19.891 4.773 1 98.81 198 LEU A C 1
ATOM 1441 O O . LEU A 1 198 ? 7.211 20.984 5.277 1 98.81 198 LEU A O 1
ATOM 1445 N N . ILE A 1 199 ? 7.434 18.734 5.184 1 98.44 199 ILE A N 1
ATOM 1446 C CA . ILE A 1 199 ? 8.406 18.672 6.266 1 98.44 199 ILE A CA 1
ATOM 1447 C C . ILE A 1 199 ? 9.688 19.391 5.852 1 98.44 199 ILE A C 1
ATOM 1449 O O . ILE A 1 199 ? 10.281 20.125 6.648 1 98.44 199 ILE A O 1
ATOM 1453 N N . SER A 1 200 ? 10.094 19.156 4.637 1 98.31 200 SER A N 1
ATOM 1454 C CA . SER A 1 200 ? 11.289 19.828 4.113 1 98.31 200 SER A CA 1
ATOM 1455 C C . SER A 1 200 ? 11.125 21.344 4.121 1 98.31 200 SER A C 1
ATOM 1457 O O . SER A 1 200 ? 12.047 22.062 4.504 1 98.31 200 SER A O 1
ATOM 1459 N N . ARG A 1 201 ? 9.984 21.844 3.703 1 98.56 201 ARG A N 1
ATOM 1460 C CA . ARG A 1 201 ? 9.703 23.281 3.699 1 98.56 201 ARG A CA 1
ATOM 1461 C C . ARG A 1 201 ? 9.68 23.828 5.117 1 98.56 201 ARG A C 1
ATOM 1463 O O . ARG A 1 201 ? 9.828 25.047 5.32 1 98.56 201 ARG A O 1
ATOM 1470 N N . ALA A 1 202 ? 9.492 22.953 6.082 1 98.25 202 ALA A N 1
ATOM 1471 C CA . ALA A 1 202 ? 9.531 23.359 7.484 1 98.25 202 ALA A CA 1
ATOM 1472 C C . ALA A 1 202 ? 10.945 23.266 8.039 1 98.25 202 ALA A C 1
ATOM 1474 O O . ALA A 1 202 ? 11.172 23.516 9.234 1 98.25 202 ALA A O 1
ATOM 1475 N N . GLY A 1 203 ? 11.883 22.781 7.219 1 97.56 203 GLY A N 1
ATOM 1476 C CA . GLY A 1 203 ? 13.289 22.812 7.586 1 97.56 203 GLY A CA 1
ATOM 1477 C C . GLY A 1 203 ? 13.766 21.516 8.211 1 97.56 203 GLY A C 1
ATOM 1478 O O . GLY A 1 203 ? 14.781 21.484 8.898 1 97.56 203 GLY A O 1
ATOM 1479 N N . ILE A 1 204 ? 13.094 20.516 8.047 1 98.12 204 ILE A N 1
ATOM 1480 C CA . ILE A 1 204 ? 13.445 19.234 8.641 1 98.12 204 ILE A CA 1
ATOM 1481 C C . ILE A 1 204 ? 13.68 18.203 7.543 1 98.12 204 ILE A C 1
ATOM 1483 O O . ILE A 1 204 ? 12.875 18.078 6.617 1 98.12 204 ILE A O 1
ATOM 1487 N N . SER A 1 205 ? 14.82 17.5 7.586 1 98.31 205 SER A N 1
ATOM 1488 C CA . SER A 1 205 ? 15.109 16.422 6.637 1 98.31 205 SER A CA 1
ATOM 1489 C C . SER A 1 205 ? 14.523 15.094 7.113 1 98.31 205 SER A C 1
ATOM 1491 O O . SER A 1 205 ? 14.18 14.945 8.289 1 98.31 205 SER A O 1
ATOM 1493 N N . ILE A 1 206 ? 14.383 14.133 6.207 1 98.56 206 ILE A N 1
ATOM 1494 C CA . ILE A 1 206 ? 13.891 12.82 6.586 1 98.56 206 ILE A CA 1
ATOM 1495 C C . ILE A 1 206 ? 14.906 12.125 7.492 1 98.56 206 ILE A C 1
ATOM 1497 O O . ILE A 1 206 ? 14.531 11.461 8.461 1 98.56 206 ILE A O 1
ATOM 1501 N N . ALA A 1 207 ? 16.172 12.336 7.258 1 98.5 207 ALA A N 1
ATOM 1502 C CA . ALA A 1 207 ? 17.219 11.805 8.125 1 98.5 207 ALA A CA 1
ATOM 1503 C C . ALA A 1 207 ? 17.062 12.336 9.555 1 98.5 207 ALA A C 1
ATOM 1505 O O . ALA A 1 207 ? 17.156 11.57 10.516 1 98.5 207 ALA A O 1
ATOM 1506 N N . ALA A 1 208 ? 16.859 13.641 9.656 1 98.38 208 ALA A N 1
ATOM 1507 C CA . ALA A 1 208 ? 16.672 14.242 10.977 1 98.38 208 ALA A CA 1
ATOM 1508 C C . ALA A 1 208 ? 15.398 13.719 11.641 1 98.38 208 ALA A C 1
ATOM 1510 O O . ALA A 1 208 ? 15.367 13.508 12.852 1 98.38 208 ALA A O 1
ATOM 1511 N N . LEU A 1 209 ? 14.352 13.562 10.836 1 98.5 209 LEU A N 1
ATOM 1512 C CA . LEU A 1 209 ? 13.094 13.039 11.352 1 98.5 209 LEU A CA 1
ATOM 1513 C C . LEU A 1 209 ? 13.273 11.633 11.906 1 98.5 209 LEU A C 1
ATOM 1515 O O . LEU A 1 209 ? 12.789 11.328 13 1 98.5 209 LEU A O 1
ATOM 1519 N N . TRP A 1 210 ? 13.969 10.719 11.18 1 98.56 210 TRP A N 1
ATOM 1520 C CA . TRP A 1 210 ? 14.273 9.367 11.641 1 98.56 210 TRP A CA 1
ATOM 1521 C C . TRP A 1 210 ? 15.055 9.414 12.953 1 98.56 210 TRP A C 1
ATOM 1523 O O . TRP A 1 210 ? 14.734 8.688 13.898 1 98.56 210 TRP A O 1
ATOM 1533 N N . ALA A 1 211 ? 16.031 10.258 13.023 1 97.62 211 ALA A N 1
ATOM 1534 C CA . ALA A 1 211 ? 16.891 10.344 14.195 1 97.62 211 ALA A CA 1
ATOM 1535 C C . ALA A 1 211 ? 16.109 10.812 15.422 1 97.62 211 ALA A C 1
ATOM 1537 O O . ALA A 1 211 ? 16.359 10.344 16.547 1 97.62 211 ALA A O 1
ATOM 1538 N N . SER A 1 212 ? 15.18 11.672 15.242 1 97.94 212 SER A N 1
ATOM 1539 C CA . SER A 1 212 ? 14.5 12.328 16.359 1 97.94 212 SER A CA 1
ATOM 1540 C C . SER A 1 212 ? 13.289 11.523 16.812 1 97.94 212 SER A C 1
ATOM 1542 O O . SER A 1 212 ? 12.758 11.75 17.906 1 97.94 212 SER A O 1
ATOM 1544 N N . ASN A 1 213 ? 12.805 10.586 15.977 1 98.38 213 ASN A N 1
ATOM 1545 C CA . ASN A 1 213 ? 11.586 9.844 16.266 1 98.38 213 ASN A CA 1
ATOM 1546 C C . ASN A 1 213 ? 11.75 8.359 15.969 1 98.38 213 ASN A C 1
ATOM 1548 O O . ASN A 1 213 ? 10.945 7.773 15.242 1 98.38 213 ASN A O 1
ATOM 1552 N N . PRO A 1 214 ? 12.727 7.703 16.531 1 95.94 214 PRO A N 1
ATOM 1553 C CA . PRO A 1 214 ? 13 6.297 16.219 1 95.94 214 PRO A CA 1
ATOM 1554 C C . PRO A 1 214 ? 11.867 5.367 16.656 1 95.94 214 PRO A C 1
ATOM 1556 O O . PRO A 1 214 ? 11.109 5.703 17.562 1 95.94 214 PRO A O 1
ATOM 1559 N N . LEU A 1 215 ? 11.766 4.281 15.93 1 95.19 215 LEU A N 1
ATOM 1560 C CA . LEU A 1 215 ? 10.852 3.232 16.359 1 95.19 215 LEU A CA 1
ATOM 1561 C C . LEU A 1 215 ? 11.305 2.611 17.672 1 95.19 215 LEU A C 1
ATOM 1563 O O . LEU A 1 215 ? 12.5 2.609 17.984 1 95.19 215 LEU A O 1
ATOM 1567 N N . PRO A 1 216 ? 10.375 2.117 18.547 1 87.81 216 PRO A N 1
ATOM 1568 C CA . PRO A 1 216 ? 10.789 1.507 19.812 1 87.81 216 PRO A CA 1
ATOM 1569 C C . PRO A 1 216 ? 11.68 0.281 19.609 1 87.81 216 PRO A C 1
ATOM 1571 O O . PRO A 1 216 ? 11.594 -0.383 18.578 1 87.81 216 PRO A O 1
ATOM 1574 N N . MET B 1 1 ? -10.68 -27.469 3.297 1 88.25 1 MET B N 1
ATOM 1575 C CA . MET B 1 1 ? -10.547 -26.062 2.922 1 88.25 1 MET B CA 1
ATOM 1576 C C . MET B 1 1 ? -9.18 -25.781 2.324 1 88.25 1 MET B C 1
ATOM 1578 O O . MET B 1 1 ? -8.172 -26.328 2.773 1 88.25 1 MET B O 1
ATOM 1582 N N . THR B 1 2 ? -9.133 -25.156 1.262 1 97.25 2 THR B N 1
ATOM 1583 C CA . THR B 1 2 ? -7.926 -25 0.463 1 97.25 2 THR B CA 1
ATOM 1584 C C . THR B 1 2 ? -6.883 -24.172 1.205 1 97.25 2 THR B C 1
ATOM 1586 O O . THR B 1 2 ? -7.129 -23 1.524 1 97.25 2 THR B O 1
ATOM 1589 N N . ARG B 1 3 ? -5.75 -24.812 1.511 1 98.44 3 ARG B N 1
ATOM 1590 C CA . ARG B 1 3 ? -4.656 -24.125 2.193 1 98.44 3 ARG B CA 1
ATOM 1591 C C . ARG B 1 3 ? -3.846 -23.266 1.217 1 98.44 3 ARG B C 1
ATOM 1593 O O . ARG B 1 3 ? -3.469 -23.75 0.142 1 98.44 3 ARG B O 1
ATOM 1600 N N . LEU B 1 4 ? -3.625 -22.031 1.582 1 98.75 4 LEU B N 1
ATOM 1601 C CA . LEU B 1 4 ? -2.744 -21.188 0.782 1 98.75 4 LEU B CA 1
ATOM 1602 C C . LEU B 1 4 ? -1.287 -21.391 1.186 1 98.75 4 LEU B C 1
ATOM 1604 O O . LEU B 1 4 ? -0.961 -21.391 2.375 1 98.75 4 LEU B O 1
ATOM 1608 N N . VAL B 1 5 ? -0.423 -21.625 0.174 1 98.88 5 VAL B N 1
ATOM 1609 C CA . VAL B 1 5 ? 1.011 -21.781 0.387 1 98.88 5 VAL B CA 1
ATOM 1610 C C . VAL B 1 5 ? 1.77 -20.688 -0.347 1 98.88 5 VAL B C 1
ATOM 1612 O O . VAL B 1 5 ? 1.58 -20.484 -1.55 1 98.88 5 VAL B O 1
ATOM 1615 N N . LEU B 1 6 ? 2.527 -19.938 0.379 1 98.88 6 LEU B N 1
ATOM 1616 C CA . LEU B 1 6 ? 3.389 -18.922 -0.202 1 98.88 6 LEU B CA 1
ATOM 1617 C C . LEU B 1 6 ? 4.793 -19.453 -0.436 1 98.88 6 LEU B C 1
ATOM 1619 O O . LEU B 1 6 ? 5.523 -19.734 0.518 1 98.88 6 LEU B O 1
ATOM 1623 N N . GLY B 1 7 ? 5.184 -19.578 -1.747 1 98.25 7 GLY B N 1
ATOM 1624 C CA . GLY B 1 7 ? 6.488 -20.094 -2.129 1 98.25 7 GLY B CA 1
ATOM 1625 C C . GLY B 1 7 ? 7.57 -19.031 -2.121 1 98.25 7 GLY B C 1
ATOM 1626 O O . GLY B 1 7 ? 8.312 -18.891 -3.098 1 98.25 7 GLY B O 1
ATOM 1627 N N . SER B 1 8 ? 7.676 -18.312 -1.021 1 96.44 8 SER B N 1
ATOM 1628 C CA . SER B 1 8 ? 8.602 -17.188 -0.946 1 96.44 8 SER B CA 1
ATOM 1629 C C . SER B 1 8 ? 9.031 -16.922 0.492 1 96.44 8 SER B C 1
ATOM 1631 O O . SER B 1 8 ? 8.234 -17.062 1.421 1 96.44 8 SER B O 1
ATOM 1633 N N . ALA B 1 9 ? 10.305 -16.516 0.64 1 94 9 ALA B N 1
ATOM 1634 C CA . ALA B 1 9 ? 10.812 -16.062 1.937 1 94 9 ALA B CA 1
ATOM 1635 C C . ALA B 1 9 ? 10.641 -14.562 2.104 1 94 9 ALA B C 1
ATOM 1637 O O . ALA B 1 9 ? 11.016 -14 3.133 1 94 9 ALA B O 1
ATOM 1638 N N . SER B 1 10 ? 10.133 -13.93 1.087 1 95.19 10 SER B N 1
ATOM 1639 C CA . SER B 1 10 ? 10.016 -12.477 1.09 1 95.19 10 SER B CA 1
ATOM 1640 C C . SER B 1 10 ? 9.102 -12 2.211 1 95.19 10 SER B C 1
ATOM 1642 O O . SER B 1 10 ? 7.922 -12.359 2.252 1 95.19 10 SER B O 1
ATOM 1644 N N . SER B 1 11 ? 9.594 -11.094 3.057 1 96.25 11 SER B N 1
ATOM 1645 C CA . SER B 1 11 ? 8.789 -10.508 4.121 1 96.25 11 SER B CA 1
ATOM 1646 C C . SER B 1 11 ? 7.699 -9.602 3.555 1 96.25 11 SER B C 1
ATOM 1648 O O . SER B 1 11 ? 6.605 -9.508 4.117 1 96.25 11 SER B O 1
ATOM 1650 N N . GLY B 1 12 ? 7.961 -8.969 2.424 1 97.25 12 GLY B N 1
ATOM 1651 C CA . GLY B 1 12 ? 6.969 -8.125 1.781 1 97.25 12 GLY B CA 1
ATOM 1652 C C . GLY B 1 12 ? 5.77 -8.891 1.263 1 97.25 12 GLY B C 1
ATOM 1653 O O . GLY B 1 12 ? 4.629 -8.469 1.442 1 97.25 12 GLY B O 1
ATOM 1654 N N . ARG B 1 13 ? 6.027 -10.016 0.663 1 98.38 13 ARG B N 1
ATOM 1655 C CA . ARG B 1 13 ? 4.953 -10.852 0.137 1 98.38 13 ARG B CA 1
ATOM 1656 C C . ARG B 1 13 ? 4.078 -11.391 1.263 1 98.38 13 ARG B C 1
ATOM 1658 O O . ARG B 1 13 ? 2.85 -11.352 1.177 1 98.38 13 ARG B O 1
ATOM 1665 N N . LEU B 1 14 ? 4.727 -11.859 2.254 1 98.38 14 LEU B N 1
ATOM 1666 C CA . LEU B 1 14 ? 3.992 -12.367 3.406 1 98.38 14 LEU B CA 1
ATOM 1667 C C . LEU B 1 14 ? 3.158 -11.266 4.051 1 98.38 14 LEU B C 1
ATOM 1669 O O . LEU B 1 14 ? 1.979 -11.469 4.352 1 98.38 14 LEU B O 1
ATOM 1673 N N . LYS B 1 15 ? 3.738 -10.109 4.273 1 98.19 15 LYS B N 1
ATOM 1674 C CA . LYS B 1 15 ? 3.072 -8.969 4.887 1 98.19 15 LYS B CA 1
ATOM 1675 C C . LYS B 1 15 ? 1.826 -8.57 4.102 1 98.19 15 LYS B C 1
ATOM 1677 O O . LYS B 1 15 ? 0.763 -8.344 4.684 1 98.19 15 LYS B O 1
ATOM 1682 N N . VAL B 1 16 ? 1.908 -8.523 2.795 1 98.62 16 VAL B N 1
ATOM 1683 C CA . VAL B 1 16 ? 0.782 -8.148 1.947 1 98.62 16 VAL B CA 1
ATOM 1684 C C . VAL B 1 16 ? -0.365 -9.133 2.139 1 98.62 16 VAL B C 1
ATOM 1686 O O . VAL B 1 16 ? -1.514 -8.734 2.334 1 98.62 16 VAL B O 1
ATOM 1689 N N . LEU B 1 17 ? -0.086 -10.422 2.078 1 98.81 17 LEU B N 1
ATOM 1690 C CA . LEU B 1 17 ? -1.115 -11.453 2.199 1 98.81 17 LEU B CA 1
ATOM 1691 C C . LEU B 1 17 ? -1.771 -11.406 3.576 1 98.81 17 LEU B C 1
ATOM 1693 O O . LEU B 1 17 ? -2.998 -11.461 3.686 1 98.81 17 LEU B O 1
ATOM 1697 N N . GLN B 1 18 ? -0.945 -11.219 4.609 1 98.75 18 GLN B N 1
ATOM 1698 C CA . GLN B 1 18 ? -1.493 -11.18 5.961 1 98.75 18 GLN B CA 1
ATOM 1699 C C . GLN B 1 18 ? -2.35 -9.938 6.172 1 98.75 18 GLN B C 1
ATOM 1701 O O . GLN B 1 18 ? -3.426 -10.016 6.766 1 98.75 18 GLN B O 1
ATOM 1706 N N . GLN B 1 19 ? -1.925 -8.828 5.688 1 98.25 19 GLN B N 1
ATOM 1707 C CA . GLN B 1 19 ? -2.721 -7.609 5.766 1 98.25 19 GLN B CA 1
ATOM 1708 C C . GLN B 1 19 ? -4.039 -7.766 5.016 1 98.25 19 GLN B C 1
ATOM 1710 O O . GLN B 1 19 ? -5.055 -7.184 5.406 1 98.25 19 GLN B O 1
ATOM 1715 N N . ALA B 1 20 ? -3.955 -8.617 3.984 1 98.62 20 ALA B N 1
ATOM 1716 C CA . ALA B 1 20 ? -5.145 -8.836 3.164 1 98.62 20 ALA B CA 1
ATOM 1717 C C . ALA B 1 20 ? -5.996 -9.969 3.725 1 98.62 20 ALA B C 1
ATOM 1719 O O . ALA B 1 20 ? -6.93 -10.438 3.064 1 98.62 20 ALA B O 1
ATOM 1720 N N . GLY B 1 21 ? -5.641 -10.461 4.922 1 98.62 21 GLY B N 1
ATOM 1721 C CA . GLY B 1 21 ? -6.562 -11.289 5.684 1 98.62 21 GLY B CA 1
ATOM 1722 C C . GLY B 1 21 ? -6.285 -12.773 5.547 1 98.62 21 GLY B C 1
ATOM 1723 O O . GLY B 1 21 ? -7.113 -13.602 5.93 1 98.62 21 GLY B O 1
ATOM 1724 N N . VAL B 1 22 ? -5.172 -13.117 4.953 1 98.56 22 VAL B N 1
ATOM 1725 C CA . VAL B 1 22 ? -4.887 -14.539 4.773 1 98.56 22 VAL B CA 1
ATOM 1726 C C . VAL B 1 22 ? -3.547 -14.883 5.418 1 98.56 22 VAL B C 1
ATOM 1728 O O . VAL B 1 22 ? -2.584 -14.117 5.309 1 98.56 22 VAL B O 1
ATOM 1731 N N . ASP B 1 23 ? -3.475 -15.891 6.156 1 98.5 23 ASP B N 1
ATOM 1732 C CA . ASP B 1 23 ? -2.242 -16.422 6.73 1 98.5 23 ASP B CA 1
ATOM 1733 C C . ASP B 1 23 ? -1.747 -17.625 5.949 1 98.5 23 ASP B C 1
ATOM 1735 O O . ASP B 1 23 ? -2.191 -18.75 6.188 1 98.5 23 ASP B O 1
ATOM 1739 N N . PRO B 1 24 ? -0.774 -17.484 5.062 1 98.69 24 PRO B N 1
ATOM 1740 C CA . PRO B 1 24 ? -0.303 -18.609 4.254 1 98.69 24 PRO B CA 1
ATOM 1741 C C . PRO B 1 24 ? 0.723 -19.469 4.988 1 98.69 24 PRO B C 1
ATOM 1743 O O . PRO B 1 24 ? 1.372 -19 5.926 1 98.69 24 PRO B O 1
ATOM 1746 N N . LEU B 1 25 ? 0.764 -20.703 4.633 1 98.31 25 LEU B N 1
ATOM 1747 C CA . LEU B 1 25 ? 1.935 -21.516 4.945 1 98.31 25 LEU B CA 1
ATOM 1748 C C . LEU B 1 25 ? 3.123 -21.109 4.078 1 98.31 25 LEU B C 1
ATOM 1750 O O . LEU B 1 25 ? 3.041 -21.156 2.85 1 98.31 25 LEU B O 1
ATOM 1754 N N . VAL B 1 26 ? 4.184 -20.672 4.688 1 98.44 26 VAL B N 1
ATOM 1755 C CA . VAL B 1 26 ? 5.371 -20.266 3.943 1 98.44 26 VAL B CA 1
ATOM 1756 C C . VAL B 1 26 ? 6.277 -21.469 3.695 1 98.44 26 VAL B C 1
ATOM 1758 O O . VAL B 1 26 ? 6.645 -22.172 4.633 1 98.44 26 VAL B O 1
ATOM 1761 N N . VAL B 1 27 ? 6.598 -21.75 2.496 1 97.94 27 VAL B N 1
ATOM 1762 C CA . VAL B 1 27 ? 7.559 -22.75 2.07 1 97.94 27 VAL B CA 1
ATOM 1763 C C . VAL B 1 27 ? 8.547 -22.141 1.078 1 97.94 27 VAL B C 1
ATOM 1765 O O . VAL B 1 27 ? 8.172 -21.812 -0.051 1 97.94 27 VAL B O 1
ATOM 1768 N N . VAL B 1 28 ? 9.719 -21.969 1.448 1 96.31 28 VAL B N 1
ATOM 1769 C CA . VAL B 1 28 ? 10.719 -21.281 0.637 1 96.31 28 VAL B CA 1
ATOM 1770 C C . VAL B 1 28 ? 11.172 -22.188 -0.501 1 96.31 28 VAL B C 1
ATOM 1772 O O . VAL B 1 28 ? 11.484 -23.359 -0.281 1 96.31 28 VAL B O 1
ATOM 1775 N N . SER B 1 29 ? 11.203 -21.578 -1.636 1 92.06 29 SER B N 1
ATOM 1776 C CA . SER B 1 29 ? 11.648 -22.297 -2.826 1 92.06 29 SER B CA 1
ATOM 1777 C C . SER B 1 29 ? 13.172 -22.312 -2.93 1 92.06 29 SER B C 1
ATOM 1779 O O . SER B 1 29 ? 13.828 -21.328 -2.604 1 92.06 29 SER B O 1
ATOM 1781 N N . GLY B 1 30 ? 13.703 -23.359 -3.346 1 90.31 30 GLY B N 1
ATOM 1782 C CA . GLY B 1 30 ? 15.141 -23.5 -3.494 1 90.31 30 GLY B CA 1
ATOM 1783 C C . GLY B 1 30 ? 15.594 -23.516 -4.941 1 90.31 30 GLY B C 1
ATOM 1784 O O . GLY B 1 30 ? 16.5 -24.266 -5.301 1 90.31 30 GLY B O 1
ATOM 1785 N N . VAL B 1 31 ? 15.008 -22.703 -5.727 1 95.19 31 VAL B N 1
ATOM 1786 C CA . VAL B 1 31 ? 15.383 -22.734 -7.137 1 95.19 31 VAL B CA 1
ATOM 1787 C C . VAL B 1 31 ? 16.672 -21.953 -7.348 1 95.19 31 VAL B C 1
ATOM 1789 O O . VAL B 1 31 ? 17 -21.047 -6.574 1 95.19 31 VAL B O 1
ATOM 1792 N N . ASP B 1 32 ? 17.422 -22.391 -8.375 1 96.38 32 ASP B N 1
ATOM 1793 C CA . ASP B 1 32 ? 18.594 -21.625 -8.828 1 96.38 32 ASP B CA 1
ATOM 1794 C C . ASP B 1 32 ? 18.203 -20.547 -9.82 1 96.38 32 ASP B C 1
ATOM 1796 O O . ASP B 1 32 ? 18.188 -20.766 -11.031 1 96.38 32 ASP B O 1
ATOM 1800 N N . GLU B 1 33 ? 17.953 -19.328 -9.258 1 94.62 33 GLU B N 1
ATOM 1801 C CA . GLU B 1 33 ? 17.406 -18.25 -10.078 1 94.62 33 GLU B CA 1
ATOM 1802 C C . GLU B 1 33 ? 18.391 -17.859 -11.188 1 94.62 33 GLU B C 1
ATOM 1804 O O . GLU B 1 33 ? 17.969 -17.578 -12.312 1 94.62 33 GLU B O 1
ATOM 1809 N N . ASP B 1 34 ? 19.625 -17.938 -10.969 1 93.38 34 ASP B N 1
ATOM 1810 C CA . ASP B 1 34 ? 20.625 -17.594 -11.969 1 93.38 34 ASP B CA 1
ATOM 1811 C C . ASP B 1 34 ? 20.609 -18.578 -13.141 1 93.38 34 ASP B C 1
ATOM 1813 O O . ASP B 1 34 ? 20.672 -18.156 -14.297 1 93.38 34 ASP B O 1
ATOM 1817 N N . ALA B 1 35 ? 20.578 -19.766 -12.766 1 95.56 35 ALA B N 1
ATOM 1818 C CA . ALA B 1 35 ? 20.531 -20.797 -13.805 1 95.56 35 ALA B CA 1
ATOM 1819 C C . ALA B 1 35 ? 19.281 -20.641 -14.672 1 95.56 35 ALA B C 1
ATOM 1821 O O . ALA B 1 35 ? 19.344 -20.797 -15.891 1 95.56 35 ALA B O 1
ATOM 1822 N N . ILE B 1 36 ? 18.172 -20.344 -14.062 1 96.19 36 ILE B N 1
ATOM 1823 C CA . ILE B 1 36 ? 16.922 -20.172 -14.789 1 96.19 36 ILE B CA 1
ATOM 1824 C C . ILE B 1 36 ? 17.031 -18.969 -15.719 1 96.19 36 ILE B C 1
ATOM 1826 O O . ILE B 1 36 ? 16.688 -19.062 -16.906 1 96.19 36 ILE B O 1
ATOM 1830 N N . MET B 1 37 ? 17.531 -17.953 -15.242 1 93.69 37 MET B N 1
ATOM 1831 C CA . MET B 1 37 ? 17.656 -16.734 -16.047 1 93.69 37 MET B CA 1
ATOM 1832 C C . MET B 1 37 ? 18.625 -16.953 -17.203 1 93.69 37 MET B C 1
ATOM 1834 O O . MET B 1 37 ? 18.375 -16.469 -18.312 1 93.69 37 MET B O 1
ATOM 1838 N N . ALA B 1 38 ? 19.672 -17.641 -17.031 1 92.62 38 ALA B N 1
ATOM 1839 C CA . ALA B 1 38 ? 20.656 -17.922 -18.078 1 92.62 38 ALA B CA 1
ATOM 1840 C C . ALA B 1 38 ? 20.016 -18.719 -19.219 1 92.62 38 ALA B C 1
ATOM 1842 O O . ALA B 1 38 ? 20.422 -18.594 -20.375 1 92.62 38 ALA B O 1
ATOM 1843 N N . GLY B 1 39 ? 19 -19.328 -18.859 1 94.88 39 GLY B N 1
ATOM 1844 C CA . GLY B 1 39 ? 18.344 -20.156 -19.844 1 94.88 39 GLY B CA 1
ATOM 1845 C C . GLY B 1 39 ? 17.328 -19.391 -20.688 1 94.88 39 GLY B C 1
ATOM 1846 O O . GLY B 1 39 ? 16.875 -19.891 -21.719 1 94.88 39 GLY B O 1
ATOM 1847 N N . LEU B 1 40 ? 16.906 -18.188 -20.406 1 92.06 40 LEU B N 1
ATOM 1848 C CA . LEU B 1 40 ? 15.875 -17.422 -21.094 1 92.06 40 LEU B CA 1
ATOM 1849 C C . LEU B 1 40 ? 16.453 -16.703 -22.312 1 92.06 40 LEU B C 1
ATOM 1851 O O . LEU B 1 40 ? 17.391 -15.922 -22.188 1 92.06 40 LEU B O 1
ATOM 1855 N N . GLY B 1 41 ? 17.156 -17.078 -23.188 1 86.88 41 GLY B N 1
ATOM 1856 C CA . GLY B 1 41 ? 17.703 -16.516 -24.406 1 86.88 41 GLY B CA 1
ATOM 1857 C C . GLY B 1 41 ? 17.609 -15.008 -24.453 1 86.88 41 GLY B C 1
ATOM 1858 O O . GLY B 1 41 ? 16.969 -14.391 -23.609 1 86.88 41 GLY B O 1
ATOM 1859 N N . PRO B 1 42 ? 18.156 -14.336 -25.391 1 85.88 42 PRO B N 1
ATOM 1860 C CA . PRO B 1 42 ? 18.266 -12.875 -25.5 1 85.88 42 PRO B CA 1
ATOM 1861 C C . PRO B 1 42 ? 16.953 -12.195 -25.828 1 85.88 42 PRO B C 1
ATOM 1863 O O . PRO B 1 42 ? 16.812 -10.977 -25.656 1 85.88 42 PRO B O 1
ATOM 1866 N N . ALA B 1 43 ? 15.969 -13.047 -26.172 1 92.44 43 ALA B N 1
ATOM 1867 C CA . ALA B 1 43 ? 14.688 -12.469 -26.578 1 92.44 43 ALA B CA 1
ATOM 1868 C C . ALA B 1 43 ? 13.734 -12.352 -25.391 1 92.44 43 ALA B C 1
ATOM 1870 O O . ALA B 1 43 ? 12.656 -11.773 -25.516 1 92.44 43 ALA B O 1
ATOM 1871 N N . ALA B 1 44 ? 14.164 -12.781 -24.266 1 94.62 44 ALA B N 1
ATOM 1872 C CA . ALA B 1 44 ? 13.281 -12.758 -23.109 1 94.62 44 ALA B CA 1
ATOM 1873 C C . ALA B 1 44 ? 13.031 -11.32 -22.641 1 94.62 44 ALA B C 1
ATOM 1875 O O . ALA B 1 44 ? 13.977 -10.547 -22.484 1 94.62 44 ALA B O 1
ATOM 1876 N N . THR B 1 45 ? 11.742 -10.906 -22.578 1 97.12 45 THR B N 1
ATOM 1877 C CA . THR B 1 45 ? 11.359 -9.602 -22.062 1 97.12 45 THR B CA 1
ATOM 1878 C C . THR B 1 45 ? 11.438 -9.594 -20.531 1 97.12 45 THR B C 1
ATOM 1880 O O . THR B 1 45 ? 11.492 -10.648 -19.906 1 97.12 45 THR B O 1
ATOM 1883 N N . PRO B 1 46 ? 11.508 -8.414 -19.922 1 97.44 46 PRO B N 1
ATOM 1884 C CA . PRO B 1 46 ? 11.438 -8.336 -18.469 1 97.44 46 PRO B CA 1
ATOM 1885 C C . PRO B 1 46 ? 10.258 -9.125 -17.891 1 97.44 46 PRO B C 1
ATOM 1887 O O . PRO B 1 46 ? 10.406 -9.805 -16.875 1 97.44 46 PRO B O 1
ATOM 1890 N N . ALA B 1 47 ? 9.125 -9.055 -18.531 1 98.44 47 ALA B N 1
ATOM 1891 C CA . ALA B 1 47 ? 7.934 -9.781 -18.094 1 98.44 47 ALA B CA 1
ATOM 1892 C C . ALA B 1 47 ? 8.172 -11.289 -18.109 1 98.44 47 ALA B C 1
ATOM 1894 O O . ALA B 1 47 ? 7.742 -12 -17.203 1 98.44 47 ALA B O 1
ATOM 1895 N N . ASP B 1 48 ? 8.852 -11.781 -19.141 1 98.12 48 ASP B N 1
ATOM 1896 C CA . ASP B 1 48 ? 9.156 -13.203 -19.219 1 98.12 48 ASP B CA 1
ATOM 1897 C C . ASP B 1 48 ? 10.055 -13.648 -18.078 1 98.12 48 ASP B C 1
ATOM 1899 O O . ASP B 1 48 ? 9.836 -14.703 -17.469 1 98.12 48 ASP B O 1
ATOM 1903 N N . VAL B 1 49 ? 11.016 -12.836 -17.781 1 98 49 VAL B N 1
ATOM 1904 C CA . VAL B 1 49 ? 12.016 -13.203 -16.781 1 98 49 VAL B CA 1
ATOM 1905 C C . VAL B 1 49 ? 11.336 -13.43 -15.438 1 98 49 VAL B C 1
ATOM 1907 O O . VAL B 1 49 ? 11.453 -14.508 -14.852 1 98 49 VAL B O 1
ATOM 1910 N N . VAL B 1 50 ? 10.586 -12.469 -14.969 1 98.38 50 VAL B N 1
ATOM 1911 C CA . VAL B 1 50 ? 10 -12.586 -13.641 1 98.38 50 VAL B CA 1
ATOM 1912 C C . VAL B 1 50 ? 8.914 -13.656 -13.641 1 98.38 50 VAL B C 1
ATOM 1914 O O . VAL B 1 50 ? 8.719 -14.352 -12.641 1 98.38 50 VAL B O 1
ATOM 1917 N N . ARG B 1 51 ? 8.164 -13.789 -14.734 1 98.5 51 ARG B N 1
ATOM 1918 C CA . ARG B 1 51 ? 7.109 -14.789 -14.844 1 98.5 51 ARG B CA 1
ATOM 1919 C C . ARG B 1 51 ? 7.688 -16.203 -14.742 1 98.5 51 ARG B C 1
ATOM 1921 O O . ARG B 1 51 ? 7.156 -17.047 -14.008 1 98.5 51 ARG B O 1
ATOM 1928 N N . VAL B 1 52 ? 8.797 -16.453 -15.516 1 98.44 52 VAL B N 1
ATOM 1929 C CA . VAL B 1 52 ? 9.438 -17.766 -15.508 1 98.44 52 VAL B CA 1
ATOM 1930 C C . VAL B 1 52 ? 10 -18.062 -14.117 1 98.44 52 VAL B C 1
ATOM 1932 O O . VAL B 1 52 ? 9.891 -19.188 -13.617 1 98.44 52 VAL B O 1
ATOM 1935 N N . LEU B 1 53 ? 10.555 -17.109 -13.5 1 98.25 53 LEU B N 1
ATOM 1936 C CA . LEU B 1 53 ? 11.078 -17.297 -12.148 1 98.25 53 LEU B CA 1
ATOM 1937 C C . LEU B 1 53 ? 9.945 -17.594 -11.172 1 98.25 53 LEU B C 1
ATOM 1939 O O . LEU B 1 53 ? 10.062 -18.5 -10.344 1 98.25 53 LEU B O 1
ATOM 1943 N N . ALA B 1 54 ? 8.883 -16.891 -11.219 1 98.69 54 ALA B N 1
ATOM 1944 C CA . ALA B 1 54 ? 7.727 -17.141 -10.367 1 98.69 54 ALA B CA 1
ATOM 1945 C C . ALA B 1 54 ? 7.199 -18.562 -10.562 1 98.69 54 ALA B C 1
ATOM 1947 O O . ALA B 1 54 ? 6.898 -19.25 -9.586 1 98.69 54 ALA B O 1
ATOM 1948 N N . ARG B 1 55 ? 7.051 -18.922 -11.789 1 98.69 55 ARG B N 1
ATOM 1949 C CA . ARG B 1 55 ? 6.578 -20.266 -12.117 1 98.69 55 ARG B CA 1
ATOM 1950 C C . ARG B 1 55 ? 7.5 -21.328 -11.531 1 98.69 55 ARG B C 1
ATOM 1952 O O . ARG B 1 55 ? 7.031 -22.297 -10.914 1 98.69 55 ARG B O 1
ATOM 1959 N N . ALA B 1 56 ? 8.742 -21.141 -11.742 1 98.5 56 ALA B N 1
ATOM 1960 C CA . ALA B 1 56 ? 9.711 -22.109 -11.242 1 98.5 56 ALA B CA 1
ATOM 1961 C C . ALA B 1 56 ? 9.617 -22.25 -9.727 1 98.5 56 ALA B C 1
ATOM 1963 O O . ALA B 1 56 ? 9.656 -23.359 -9.195 1 98.5 56 ALA B O 1
ATOM 1964 N N . LYS B 1 57 ? 9.484 -21.156 -9.086 1 98.56 57 LYS B N 1
ATOM 1965 C CA . LYS B 1 57 ? 9.367 -21.172 -7.633 1 98.56 57 LYS B CA 1
ATOM 1966 C C . LYS B 1 57 ? 8.102 -21.891 -7.191 1 98.56 57 LYS B C 1
ATOM 1968 O O . LYS B 1 57 ? 8.148 -22.75 -6.301 1 98.56 57 LYS B O 1
ATOM 1973 N N . ALA B 1 58 ? 6.973 -21.609 -7.758 1 98.69 58 ALA B N 1
ATOM 1974 C CA . ALA B 1 58 ? 5.711 -22.25 -7.402 1 98.69 58 ALA B CA 1
ATOM 1975 C C . ALA B 1 58 ? 5.758 -23.75 -7.668 1 98.69 58 ALA B C 1
ATOM 1977 O O . ALA B 1 58 ? 5.32 -24.547 -6.836 1 98.69 58 ALA B O 1
ATOM 1978 N N . GLU B 1 59 ? 6.289 -24.078 -8.789 1 98.31 59 GLU B N 1
ATOM 1979 C CA . GLU B 1 59 ? 6.344 -25.484 -9.18 1 98.31 59 GLU B CA 1
ATOM 1980 C C . GLU B 1 59 ? 7.266 -26.266 -8.25 1 98.31 59 GLU B C 1
ATOM 1982 O O . GLU B 1 59 ? 6.961 -27.406 -7.887 1 98.31 59 GLU B O 1
ATOM 1987 N N . GLN B 1 60 ? 8.328 -25.688 -7.957 1 98.19 60 GLN B N 1
ATOM 1988 C CA . GLN B 1 60 ? 9.242 -26.375 -7.043 1 98.19 60 GLN B CA 1
ATOM 1989 C C . GLN B 1 60 ? 8.586 -26.609 -5.684 1 98.19 60 GLN B C 1
ATOM 1991 O O . GLN B 1 60 ? 8.711 -27.688 -5.105 1 98.19 60 GLN B O 1
ATOM 1996 N N . VAL B 1 61 ? 7.949 -25.625 -5.125 1 98.5 61 VAL B N 1
ATOM 1997 C CA . VAL B 1 61 ? 7.258 -25.75 -3.848 1 98.5 61 VAL B CA 1
ATOM 1998 C C . VAL B 1 61 ? 6.164 -26.812 -3.953 1 98.5 61 VAL B C 1
ATOM 2000 O O . VAL B 1 61 ? 6.008 -27.641 -3.055 1 98.5 61 VAL B O 1
ATOM 2003 N N . ALA B 1 62 ? 5.352 -26.797 -5.047 1 98.06 62 ALA B N 1
ATOM 2004 C CA . ALA B 1 62 ? 4.312 -27.812 -5.25 1 98.06 62 ALA B CA 1
ATOM 2005 C C . ALA B 1 62 ? 4.895 -29.219 -5.199 1 98.06 62 ALA B C 1
ATOM 2007 O O . ALA B 1 62 ? 4.32 -30.109 -4.574 1 98.06 62 ALA B O 1
ATOM 2008 N N . THR B 1 63 ? 6.031 -29.328 -5.871 1 96.75 63 THR B N 1
ATOM 2009 C CA . THR B 1 63 ? 6.699 -30.625 -5.879 1 96.75 63 THR B CA 1
ATOM 2010 C C . THR B 1 63 ? 7.137 -31.016 -4.469 1 96.75 63 THR B C 1
ATOM 2012 O O . THR B 1 63 ? 6.938 -32.156 -4.043 1 96.75 63 THR B O 1
ATOM 2015 N N . THR B 1 64 ? 7.688 -30.062 -3.764 1 96.38 64 THR B N 1
ATOM 2016 C CA . THR B 1 64 ? 8.141 -30.297 -2.396 1 96.38 64 THR B CA 1
ATOM 2017 C C . THR B 1 64 ? 6.977 -30.719 -1.507 1 96.38 64 THR B C 1
ATOM 2019 O O . THR B 1 64 ? 7.102 -31.656 -0.716 1 96.38 64 THR B O 1
ATOM 2022 N N . LEU B 1 65 ? 5.852 -30.094 -1.642 1 96.94 65 LEU B N 1
ATOM 2023 C CA . LEU B 1 65 ? 4.676 -30.391 -0.828 1 96.94 65 LEU B CA 1
ATOM 2024 C C . LEU B 1 65 ? 4.156 -31.797 -1.11 1 96.94 65 LEU B C 1
ATOM 2026 O O . LEU B 1 65 ? 3.779 -32.531 -0.187 1 96.94 65 LEU B O 1
ATOM 2030 N N . THR B 1 66 ? 4.051 -32.188 -2.326 1 94.69 66 THR B N 1
ATOM 2031 C CA . THR B 1 66 ? 3.561 -33.5 -2.705 1 94.69 66 THR B CA 1
ATOM 2032 C C . THR B 1 66 ? 4.438 -34.594 -2.102 1 94.69 66 THR B C 1
ATOM 2034 O O . THR B 1 66 ? 3.941 -35.656 -1.718 1 94.69 66 THR B O 1
ATOM 2037 N N . GLY B 1 67 ? 5.668 -34.25 -1.875 1 91.62 67 GLY B N 1
ATOM 2038 C CA . GLY B 1 67 ? 6.578 -35.281 -1.354 1 91.62 67 GLY B CA 1
ATOM 2039 C C . GLY B 1 67 ? 6.688 -35.25 0.159 1 91.62 67 GLY B C 1
ATOM 2040 O O . GLY B 1 67 ? 6.879 -36.281 0.788 1 91.62 67 GLY B O 1
ATOM 2041 N N . GLN B 1 68 ? 6.555 -34.125 0.699 1 92.19 68 GLN B N 1
ATOM 2042 C CA . GLN B 1 68 ? 6.98 -33.969 2.086 1 92.19 68 GLN B CA 1
ATOM 2043 C C . GLN B 1 68 ? 5.801 -33.594 2.986 1 92.19 68 GLN B C 1
ATOM 2045 O O . GLN B 1 68 ? 5.871 -33.781 4.207 1 92.19 68 GLN B O 1
ATOM 2050 N N . GLN B 1 69 ? 4.82 -33.031 2.422 1 91.94 69 GLN B N 1
ATOM 2051 C CA . GLN B 1 69 ? 3.674 -32.562 3.195 1 91.94 69 GLN B CA 1
ATOM 2052 C C . GLN B 1 69 ? 2.361 -33 2.549 1 91.94 69 GLN B C 1
ATOM 2054 O O . GLN B 1 69 ? 1.571 -32.156 2.113 1 91.94 69 GLN B O 1
ATOM 2059 N N . ALA B 1 70 ? 1.969 -34.188 2.732 1 91.81 70 ALA B N 1
ATOM 2060 C CA . ALA B 1 70 ? 0.839 -34.812 2.037 1 91.81 70 ALA B CA 1
ATOM 2061 C C . ALA B 1 70 ? -0.483 -34.219 2.5 1 91.81 70 ALA B C 1
ATOM 2063 O O . ALA B 1 70 ? -1.415 -34.062 1.707 1 91.81 70 ALA B O 1
ATOM 2064 N N . SER B 1 71 ? -0.432 -33.906 3.682 1 95.38 71 SER B N 1
ATOM 2065 C CA . SER B 1 71 ? -1.667 -33.344 4.215 1 95.38 71 SER B CA 1
ATOM 2066 C C . SER B 1 71 ? -1.968 -31.984 3.594 1 95.38 71 SER B C 1
ATOM 2068 O O . SER B 1 71 ? -3.109 -31.703 3.225 1 95.38 71 SER B O 1
ATOM 2070 N N . VAL B 1 72 ? -1.001 -31.141 3.5 1 96.38 72 VAL B N 1
ATOM 2071 C CA . VAL B 1 72 ? -1.162 -29.844 2.859 1 96.38 72 VAL B CA 1
ATOM 2072 C C . VAL B 1 72 ? -1.452 -30.031 1.372 1 96.38 72 VAL B C 1
ATOM 2074 O O . VAL B 1 72 ? -2.354 -29.391 0.823 1 96.38 72 VAL B O 1
ATOM 2077 N N . ALA B 1 73 ? -0.708 -30.938 0.752 1 95.75 73 ALA B N 1
ATOM 2078 C CA . ALA B 1 73 ? -0.817 -31.156 -0.686 1 95.75 73 ALA B CA 1
ATOM 2079 C C . ALA B 1 73 ? -2.189 -31.719 -1.047 1 95.75 73 ALA B C 1
ATOM 2081 O O . ALA B 1 73 ? -2.568 -31.75 -2.221 1 95.75 73 ALA B O 1
ATOM 2082 N N . ALA B 1 74 ? -2.938 -32.219 -0.096 1 97.19 74 ALA B N 1
ATOM 2083 C CA . ALA B 1 74 ? -4.262 -32.781 -0.363 1 97.19 74 ALA B CA 1
ATOM 2084 C C . ALA B 1 74 ? -5.191 -31.719 -0.958 1 97.19 74 ALA B C 1
ATOM 2086 O O . ALA B 1 74 ? -6.035 -32.031 -1.799 1 97.19 74 ALA B O 1
ATOM 2087 N N . ASP B 1 75 ? -5.07 -30.484 -0.505 1 98.12 75 ASP B N 1
ATOM 2088 C CA . ASP B 1 75 ? -5.844 -29.375 -1.043 1 98.12 75 ASP B CA 1
ATOM 2089 C C . ASP B 1 75 ? -5.188 -28.031 -0.714 1 98.12 75 ASP B C 1
ATOM 2091 O O . ASP B 1 75 ? -5.441 -27.453 0.345 1 98.12 75 ASP B O 1
ATOM 2095 N N . CYS B 1 76 ? -4.457 -27.594 -1.683 1 98.62 76 CYS B N 1
ATOM 2096 C CA . CYS B 1 76 ? -3.779 -26.328 -1.43 1 98.62 76 CYS B CA 1
ATOM 2097 C C . CYS B 1 76 ? -3.598 -25.531 -2.721 1 98.62 76 CYS B C 1
ATOM 2099 O O . CYS B 1 76 ? -3.809 -26.062 -3.812 1 98.62 76 CYS B O 1
ATOM 2101 N N . LEU B 1 77 ? -3.379 -24.312 -2.605 1 98.81 77 LEU B N 1
ATOM 2102 C CA . LEU B 1 77 ? -2.984 -23.391 -3.658 1 98.81 77 LEU B CA 1
ATOM 2103 C C . LEU B 1 77 ? -1.623 -22.766 -3.355 1 98.81 77 LEU B C 1
ATOM 2105 O O . LEU B 1 77 ? -1.457 -22.078 -2.34 1 98.81 77 LEU B O 1
ATOM 2109 N N . VAL B 1 78 ? -0.625 -23.062 -4.215 1 98.88 78 VAL B N 1
ATOM 2110 C CA . VAL B 1 78 ? 0.729 -22.531 -4.078 1 98.88 78 VAL B CA 1
ATOM 2111 C C . VAL B 1 78 ? 0.876 -21.266 -4.914 1 98.88 78 VAL B C 1
ATOM 2113 O O . VAL B 1 78 ? 0.494 -21.234 -6.086 1 98.88 78 VAL B O 1
ATOM 2116 N N . ILE B 1 79 ? 1.423 -20.266 -4.301 1 98.88 79 ILE B N 1
ATOM 2117 C CA . ILE B 1 79 ? 1.705 -19.031 -5.035 1 98.88 79 ILE B CA 1
ATOM 2118 C C . ILE B 1 79 ? 3.209 -18.766 -5.035 1 98.88 79 ILE B C 1
ATOM 2120 O O . ILE B 1 79 ? 3.852 -18.797 -3.984 1 98.88 79 ILE B O 1
ATOM 2124 N N . GLY B 1 80 ? 3.771 -18.625 -6.18 1 98.75 80 GLY B N 1
ATOM 2125 C CA . GLY B 1 80 ? 5.125 -18.141 -6.383 1 98.75 80 GLY B CA 1
ATOM 2126 C C . GLY B 1 80 ? 5.176 -16.781 -7.047 1 98.75 80 GLY B C 1
ATOM 2127 O O . GLY B 1 80 ? 4.379 -16.484 -7.945 1 98.75 80 GLY B O 1
ATOM 2128 N N . CYS B 1 81 ? 6.148 -15.945 -6.617 1 98.56 81 CYS B N 1
ATOM 2129 C CA . CYS B 1 81 ? 6.312 -14.609 -7.184 1 98.56 81 CYS B CA 1
ATOM 2130 C C . CYS B 1 81 ? 7.785 -14.281 -7.387 1 98.56 81 CYS B C 1
ATOM 2132 O O . CYS B 1 81 ? 8.656 -14.906 -6.781 1 98.56 81 CYS B O 1
ATOM 2134 N N . ASP B 1 82 ? 8.031 -13.391 -8.266 1 98.25 82 ASP B N 1
ATOM 2135 C CA . ASP B 1 82 ? 9.344 -12.797 -8.484 1 98.25 82 ASP B CA 1
ATOM 2136 C C . ASP B 1 82 ? 9.219 -11.359 -8.992 1 98.25 82 ASP B C 1
ATOM 2138 O O . ASP B 1 82 ? 8.336 -11.047 -9.789 1 98.25 82 ASP B O 1
ATOM 2142 N N . SER B 1 83 ? 10.07 -10.477 -8.492 1 98.31 83 SER B N 1
ATOM 2143 C CA . SER B 1 83 ? 10.008 -9.062 -8.867 1 98.31 83 SER B CA 1
ATOM 2144 C C . SER B 1 83 ? 11.375 -8.531 -9.266 1 98.31 83 SER B C 1
ATOM 2146 O O . SER B 1 83 ? 12.391 -8.898 -8.672 1 98.31 83 SER B O 1
ATOM 2148 N N . MET B 1 84 ? 11.383 -7.73 -10.297 1 98.12 84 MET B N 1
ATOM 2149 C CA . MET B 1 84 ? 12.57 -6.992 -10.711 1 98.12 84 MET B CA 1
ATOM 2150 C C . MET B 1 84 ? 12.203 -5.602 -11.219 1 98.12 84 MET B C 1
ATOM 2152 O O . MET B 1 84 ? 11.125 -5.41 -11.781 1 98.12 84 MET B O 1
ATOM 2156 N N . LEU B 1 85 ? 13.078 -4.684 -11.047 1 98.44 85 LEU B N 1
ATOM 2157 C CA . LEU B 1 85 ? 12.906 -3.322 -11.547 1 98.44 85 LEU B CA 1
ATOM 2158 C C . LEU B 1 85 ? 13.602 -3.143 -12.891 1 98.44 85 LEU B C 1
ATOM 2160 O O . LEU B 1 85 ? 14.758 -3.525 -13.055 1 98.44 85 LEU B O 1
ATOM 2164 N N . TYR B 1 86 ? 12.859 -2.709 -13.852 1 98.06 86 TYR B N 1
ATOM 2165 C CA . TYR B 1 86 ? 13.414 -2.354 -15.156 1 98.06 86 TYR B CA 1
ATOM 2166 C C . TYR B 1 86 ? 13.617 -0.846 -15.273 1 98.06 86 TYR B C 1
ATOM 2168 O O . TYR B 1 86 ? 12.648 -0.081 -15.242 1 98.06 86 TYR B O 1
ATOM 2176 N N . ILE B 1 87 ? 14.82 -0.488 -15.367 1 95.31 87 ILE B N 1
ATOM 2177 C CA . ILE B 1 87 ? 15.148 0.926 -15.492 1 95.31 87 ILE B CA 1
ATOM 2178 C C . ILE B 1 87 ? 16.391 1.087 -16.375 1 95.31 87 ILE B C 1
ATOM 2180 O O . ILE B 1 87 ? 17.328 0.302 -16.281 1 95.31 87 ILE B O 1
ATOM 2184 N N . ASP B 1 88 ? 16.375 2.031 -17.266 1 90.88 88 ASP B N 1
ATOM 2185 C CA . ASP B 1 88 ? 17.469 2.334 -18.172 1 90.88 88 ASP B CA 1
ATOM 2186 C C . ASP B 1 88 ? 17.891 1.094 -18.953 1 90.88 88 ASP B C 1
ATOM 2188 O O . ASP B 1 88 ? 19.094 0.808 -19.078 1 90.88 88 ASP B O 1
ATOM 2192 N N . GLY B 1 89 ? 16.969 0.352 -19.312 1 91.88 89 GLY B N 1
ATOM 2193 C CA . GLY B 1 89 ? 17.219 -0.791 -20.172 1 91.88 89 GLY B CA 1
ATOM 2194 C C . GLY B 1 89 ? 17.766 -1.993 -19.438 1 91.88 89 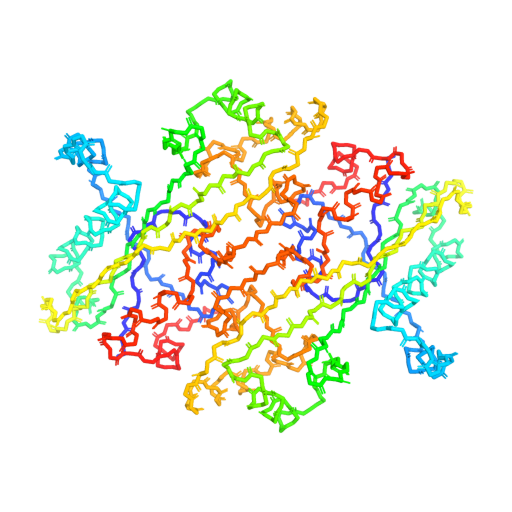GLY B C 1
ATOM 2195 O O . GLY B 1 89 ? 18.219 -2.965 -20.062 1 91.88 89 GLY B O 1
ATOM 2196 N N . ARG B 1 90 ? 17.781 -1.958 -18.125 1 92.75 90 ARG B N 1
ATOM 2197 C CA . ARG B 1 90 ? 18.328 -3.051 -17.328 1 92.75 90 ARG B CA 1
ATOM 2198 C C . ARG B 1 90 ? 17.328 -3.529 -16.281 1 92.75 90 ARG B C 1
ATOM 2200 O O . ARG B 1 90 ? 16.594 -2.727 -15.703 1 92.75 90 ARG B O 1
ATOM 2207 N N . LEU B 1 91 ? 17.359 -4.844 -16.078 1 95 91 LEU B N 1
ATOM 2208 C CA . LEU B 1 91 ? 16.594 -5.453 -15 1 95 91 LEU B CA 1
ATOM 2209 C C . LEU B 1 91 ? 17.422 -5.508 -13.719 1 95 91 LEU B C 1
ATOM 2211 O O . LEU B 1 91 ? 18.531 -6.062 -13.703 1 95 91 LEU B O 1
ATOM 2215 N N . CYS B 1 92 ? 16.906 -4.922 -12.68 1 95.31 92 CYS B N 1
ATOM 2216 C CA . CYS B 1 92 ? 17.609 -4.816 -11.414 1 95.31 92 CYS B CA 1
ATOM 2217 C C . CYS B 1 92 ? 16.906 -5.598 -10.32 1 95.31 92 CYS B C 1
ATOM 2219 O O . CYS B 1 92 ? 15.766 -5.281 -9.961 1 95.31 92 CYS B O 1
ATOM 2221 N N . GLY B 1 93 ? 17.578 -6.68 -9.828 1 95.19 93 GLY B N 1
ATOM 2222 C CA . GLY B 1 93 ? 17.109 -7.355 -8.633 1 95.19 93 GLY B CA 1
ATOM 2223 C C . GLY B 1 93 ? 17.516 -6.656 -7.348 1 95.19 93 GLY B C 1
ATOM 2224 O O . GLY B 1 93 ? 17.469 -5.43 -7.262 1 95.19 93 GLY B O 1
ATOM 2225 N N . LYS B 1 94 ? 17.891 -7.43 -6.391 1 96.12 94 LYS B N 1
ATOM 2226 C CA . LYS B 1 94 ? 18.359 -6.891 -5.117 1 96.12 94 LYS B CA 1
ATOM 2227 C C . LYS B 1 94 ? 19.812 -6.477 -5.195 1 96.12 94 LYS B C 1
ATOM 2229 O O . LYS B 1 94 ? 20.656 -7.246 -5.66 1 96.12 94 LYS B O 1
ATOM 2234 N N . PRO B 1 95 ? 20.109 -5.164 -4.738 1 97.5 95 PRO B N 1
ATOM 2235 C CA . PRO B 1 95 ? 21.531 -4.812 -4.68 1 97.5 95 PRO B CA 1
ATOM 2236 C C . PRO B 1 95 ? 22.312 -5.691 -3.707 1 97.5 95 PRO B C 1
ATOM 2238 O O . PRO B 1 95 ? 21.781 -6.09 -2.664 1 97.5 95 PRO B O 1
ATOM 2241 N N . GLU B 1 96 ? 23.484 -5.988 -4.043 1 96.56 96 GLU B N 1
ATOM 2242 C CA . GLU B 1 96 ? 24.312 -6.875 -3.225 1 96.56 96 GLU B CA 1
ATOM 2243 C C . GLU B 1 96 ? 25.016 -6.098 -2.115 1 96.56 96 GLU B C 1
ATOM 2245 O O . GLU B 1 96 ? 25.297 -6.648 -1.05 1 96.56 96 GLU B O 1
ATOM 2250 N N . THR B 1 97 ? 25.406 -4.809 -2.416 1 97.81 97 THR B N 1
ATOM 2251 C CA . THR B 1 97 ? 26.125 -3.986 -1.448 1 97.81 97 THR B CA 1
ATOM 2252 C C . THR B 1 97 ? 25.484 -2.605 -1.335 1 97.81 97 THR B C 1
ATOM 2254 O O . THR B 1 97 ? 24.688 -2.209 -2.197 1 97.81 97 THR B O 1
ATOM 2257 N N . VAL B 1 98 ? 25.828 -2.02 -0.327 1 98.12 98 VAL B N 1
ATOM 2258 C CA . VAL B 1 98 ? 25.344 -0.655 -0.136 1 98.12 98 VAL B CA 1
ATOM 2259 C C . VAL B 1 98 ? 25.812 0.228 -1.287 1 98.12 98 VAL B C 1
ATOM 2261 O O . VAL B 1 98 ? 25.094 1.108 -1.746 1 98.12 98 VAL B O 1
ATOM 2264 N N . ASP B 1 99 ? 27.031 0.029 -1.797 1 98.06 99 ASP B N 1
ATOM 2265 C CA . ASP B 1 99 ? 27.547 0.788 -2.932 1 98.06 99 ASP B CA 1
ATOM 2266 C C . ASP B 1 99 ? 26.719 0.521 -4.191 1 98.06 99 ASP B C 1
ATOM 2268 O O . ASP B 1 99 ? 26.453 1.44 -4.965 1 98.06 99 ASP B O 1
ATOM 2272 N N . ASP B 1 100 ? 26.344 -0.727 -4.383 1 97.56 100 ASP B N 1
ATOM 2273 C CA . ASP B 1 100 ? 25.453 -1.055 -5.492 1 97.56 100 ASP B CA 1
ATOM 2274 C C . ASP B 1 100 ? 24.125 -0.305 -5.375 1 97.56 100 ASP B C 1
ATOM 2276 O O . ASP B 1 100 ? 23.641 0.251 -6.359 1 97.56 100 ASP B O 1
ATOM 2280 N N . ALA B 1 101 ? 23.625 -0.331 -4.152 1 98.12 101 ALA B N 1
ATOM 2281 C CA . ALA B 1 101 ? 22.359 0.357 -3.902 1 98.12 101 ALA B CA 1
ATOM 2282 C C . ALA B 1 101 ? 22.484 1.855 -4.156 1 98.12 101 ALA B C 1
ATOM 2284 O O . ALA B 1 101 ? 21.594 2.475 -4.734 1 98.12 101 ALA B O 1
ATOM 2285 N N . ARG B 1 102 ? 23.594 2.451 -3.744 1 98 102 ARG B N 1
ATOM 2286 C CA . ARG B 1 102 ? 23.844 3.873 -3.953 1 98 102 ARG B CA 1
ATOM 2287 C C . ARG B 1 102 ? 23.875 4.211 -5.441 1 98 102 ARG B C 1
ATOM 2289 O O . ARG B 1 102 ? 23.25 5.184 -5.871 1 98 102 ARG B O 1
ATOM 2296 N N . GLN B 1 103 ? 24.594 3.418 -6.18 1 96.56 103 GLN B N 1
ATOM 2297 C CA . GLN B 1 103 ? 24.672 3.646 -7.617 1 96.56 103 GLN B CA 1
ATOM 2298 C C . GLN B 1 103 ? 23.297 3.51 -8.281 1 96.56 103 GLN B C 1
ATOM 2300 O O . GLN B 1 103 ? 22.938 4.312 -9.141 1 96.56 103 GLN B O 1
ATOM 2305 N N . LEU B 1 104 ? 22.625 2.521 -7.828 1 97.06 104 LEU B N 1
ATOM 2306 C CA . LEU B 1 104 ? 21.281 2.322 -8.367 1 97.06 104 LEU B CA 1
ATOM 2307 C C . LEU B 1 104 ? 20.391 3.518 -8.047 1 97.06 104 LEU B C 1
ATOM 2309 O O . LEU B 1 104 ? 19.75 4.07 -8.945 1 97.06 104 LEU B O 1
ATOM 2313 N N . TRP B 1 105 ? 20.344 3.992 -6.848 1 97.69 105 TRP B N 1
ATOM 2314 C CA . TRP B 1 105 ? 19.516 5.121 -6.438 1 97.69 105 TRP B CA 1
ATOM 2315 C C . TRP B 1 105 ? 19.922 6.391 -7.176 1 97.69 105 TRP B C 1
ATOM 2317 O O . TRP B 1 105 ? 19.078 7.199 -7.555 1 97.69 105 TRP B O 1
ATOM 2327 N N . ARG B 1 106 ? 21.156 6.59 -7.379 1 95.44 106 ARG B N 1
ATOM 2328 C CA . ARG B 1 106 ? 21.609 7.766 -8.117 1 95.44 106 ARG B CA 1
ATOM 2329 C C . ARG B 1 106 ? 21.125 7.727 -9.562 1 95.44 106 ARG B C 1
ATOM 2331 O O . ARG B 1 106 ? 20.766 8.766 -10.133 1 95.44 106 ARG B O 1
ATOM 2338 N N . SER B 1 107 ? 21.078 6.52 -10.086 1 94.75 107 SER B N 1
ATOM 2339 C CA . SER B 1 107 ? 20.625 6.379 -11.461 1 94.75 107 SER B CA 1
ATOM 2340 C C . SER B 1 107 ? 19.109 6.562 -11.555 1 94.75 107 SER B C 1
ATOM 2342 O O . SER B 1 107 ? 18.594 7.027 -12.578 1 94.75 107 SER B O 1
ATOM 2344 N N . MET B 1 108 ? 18.344 6.312 -10.453 1 95.44 108 MET B N 1
ATOM 2345 C CA . MET B 1 108 ? 16.875 6.316 -10.461 1 95.44 108 MET B CA 1
ATOM 2346 C C . MET B 1 108 ? 16.328 7.672 -10.023 1 95.44 108 MET B C 1
ATOM 2348 O O . MET B 1 108 ? 15.195 8.016 -10.336 1 95.44 108 MET B O 1
ATOM 2352 N N . ALA B 1 109 ? 17.172 8.406 -9.422 1 95.62 109 ALA B N 1
ATOM 2353 C CA . ALA B 1 109 ? 16.703 9.641 -8.789 1 95.62 109 ALA B CA 1
ATOM 2354 C C . ALA B 1 109 ? 16.047 10.562 -9.805 1 95.62 109 ALA B C 1
ATOM 2356 O O . ALA B 1 109 ? 16.625 10.883 -10.836 1 95.62 109 ALA B O 1
ATOM 2357 N N . GLY B 1 110 ? 14.758 10.938 -9.484 1 97.31 110 GLY B N 1
ATOM 2358 C CA . GLY B 1 110 ? 14.023 11.867 -10.32 1 97.31 110 GLY B CA 1
ATOM 2359 C C . GLY B 1 110 ? 13.469 11.227 -11.578 1 97.31 110 GLY B C 1
ATOM 2360 O O . GLY B 1 110 ? 12.938 11.914 -12.453 1 97.31 110 GLY B O 1
ATOM 2361 N N . ARG B 1 111 ? 13.539 9.953 -11.688 1 97.69 111 ARG B N 1
ATOM 2362 C CA . ARG B 1 111 ? 13.086 9.219 -12.867 1 97.69 111 ARG B CA 1
ATOM 2363 C C . ARG B 1 111 ? 12.008 8.203 -12.508 1 97.69 111 ARG B C 1
ATOM 2365 O O . ARG B 1 111 ? 11.477 8.227 -11.398 1 97.69 111 ARG B O 1
ATOM 2372 N N . CYS B 1 112 ? 11.578 7.508 -13.453 1 98.12 112 CYS B N 1
ATOM 2373 C CA . CYS B 1 112 ? 10.633 6.426 -13.195 1 98.12 112 CYS B CA 1
ATOM 2374 C C . CYS B 1 112 ? 11.164 5.102 -13.734 1 98.12 112 CYS B C 1
ATOM 2376 O O . CYS B 1 112 ? 12.047 5.082 -14.594 1 98.12 112 CYS B O 1
ATOM 2378 N N . GLY B 1 113 ? 10.766 4.074 -13.148 1 98.19 113 GLY B N 1
ATOM 2379 C CA . GLY B 1 113 ? 11.047 2.709 -13.57 1 98.19 113 GLY B CA 1
ATOM 2380 C C . GLY B 1 113 ? 9.812 1.822 -13.586 1 98.19 113 GLY B C 1
ATOM 2381 O O . GLY B 1 113 ? 8.742 2.236 -13.141 1 98.19 113 GLY B O 1
ATOM 2382 N N . HIS B 1 114 ? 9.984 0.685 -14.156 1 98.75 114 HIS B N 1
ATOM 2383 C CA . HIS B 1 114 ? 8.898 -0.287 -14.234 1 98.75 114 HIS B CA 1
ATOM 2384 C C . HIS B 1 114 ? 9.203 -1.525 -13.398 1 98.75 114 HIS B C 1
ATOM 2386 O O . HIS B 1 114 ? 10.18 -2.234 -13.664 1 98.75 114 HIS B O 1
ATOM 2392 N N . LEU B 1 115 ? 8.469 -1.688 -12.383 1 98.88 115 LEU B N 1
ATOM 2393 C CA . LEU B 1 115 ? 8.617 -2.904 -11.586 1 98.88 115 LEU B CA 1
ATOM 2394 C C . LEU B 1 115 ? 7.777 -4.039 -12.164 1 98.88 115 LEU B C 1
ATOM 2396 O O . LEU B 1 115 ? 6.551 -3.922 -12.258 1 98.88 115 LEU B O 1
ATOM 2400 N N . TYR B 1 116 ? 8.406 -5.074 -12.562 1 98.81 116 TYR B N 1
ATOM 2401 C CA . TYR B 1 116 ? 7.758 -6.293 -13.039 1 98.81 116 TYR B CA 1
ATOM 2402 C C . TYR B 1 116 ? 7.637 -7.316 -11.914 1 98.81 116 TYR B C 1
ATOM 2404 O O . TYR B 1 116 ? 8.617 -7.625 -11.234 1 98.81 116 TYR B O 1
ATOM 2412 N N . THR B 1 117 ? 6.48 -7.77 -11.742 1 98.81 117 THR B N 1
ATOM 2413 C CA . THR B 1 117 ? 6.234 -8.812 -10.75 1 98.81 117 THR B CA 1
ATOM 2414 C C . THR B 1 117 ? 5.527 -10.008 -11.391 1 98.81 117 THR B C 1
ATOM 2416 O O . THR B 1 117 ? 4.383 -9.891 -11.836 1 98.81 117 THR B O 1
ATOM 2419 N N . GLY B 1 118 ? 6.195 -11.047 -11.438 1 98.81 118 GLY B N 1
ATOM 2420 C CA . GLY B 1 118 ? 5.602 -12.297 -11.891 1 98.81 118 GLY B CA 1
ATOM 2421 C C . GLY B 1 118 ? 4.82 -13.016 -10.797 1 98.81 118 GLY B C 1
ATOM 2422 O O . GLY B 1 118 ? 5.211 -12.984 -9.633 1 98.81 118 GLY B O 1
ATOM 2423 N N . HIS B 1 119 ? 3.727 -13.625 -11.18 1 98.94 119 HIS B N 1
ATOM 2424 C CA . HIS B 1 119 ? 2.871 -14.43 -10.312 1 98.94 119 HIS B CA 1
ATOM 2425 C C . HIS B 1 119 ? 2.582 -15.789 -10.938 1 98.94 119 HIS B C 1
ATOM 2427 O O . HIS B 1 119 ? 2.318 -15.883 -12.133 1 98.94 119 HIS B O 1
ATOM 2433 N N . SER B 1 120 ? 2.65 -16.781 -10.117 1 98.94 120 SER B N 1
ATOM 2434 C CA . SER B 1 120 ? 2.279 -18.125 -10.547 1 98.94 120 SER B CA 1
ATOM 2435 C C . SER B 1 120 ? 1.49 -18.859 -9.469 1 98.94 120 SER B C 1
ATOM 2437 O O . SER B 1 120 ? 1.817 -18.75 -8.281 1 98.94 120 SER B O 1
ATOM 2439 N N . VAL B 1 121 ? 0.439 -19.516 -9.859 1 98.88 121 VAL B N 1
ATOM 2440 C CA . VAL B 1 121 ? -0.318 -20.359 -8.93 1 98.88 121 VAL B CA 1
ATOM 2441 C C . VAL B 1 121 ? -0.308 -21.797 -9.406 1 98.88 121 VAL B C 1
ATOM 2443 O O . VAL B 1 121 ? -0.357 -22.062 -10.609 1 98.88 121 VAL B O 1
ATOM 2446 N N . VAL B 1 122 ? -0.227 -22.656 -8.539 1 98.81 122 VAL B N 1
ATOM 2447 C CA . VAL B 1 122 ? -0.389 -24.094 -8.75 1 98.81 122 VAL B CA 1
ATOM 2448 C C . VAL B 1 122 ? -1.392 -24.656 -7.738 1 98.81 122 VAL B C 1
ATOM 2450 O O . VAL B 1 122 ? -1.176 -24.562 -6.527 1 98.81 122 VAL B O 1
ATOM 2453 N N . ARG B 1 123 ? -2.377 -25.172 -8.227 1 98.75 123 ARG B N 1
ATOM 2454 C CA . ARG B 1 123 ? -3.396 -25.781 -7.379 1 98.75 123 ARG B CA 1
ATOM 2455 C C . ARG B 1 123 ? -3.178 -27.281 -7.254 1 98.75 123 ARG B C 1
ATOM 2457 O O . ARG B 1 123 ? -2.938 -27.969 -8.25 1 98.75 123 ARG B O 1
ATOM 2464 N N . LEU B 1 124 ? -3.236 -27.734 -6.129 1 98.38 124 LEU B N 1
ATOM 2465 C CA . LEU B 1 124 ? -3.178 -29.172 -5.852 1 98.38 124 LEU B CA 1
ATOM 2466 C C . LEU B 1 124 ? -4.48 -29.656 -5.227 1 98.38 124 LEU B C 1
ATOM 2468 O O . LEU B 1 124 ? -4.988 -29.031 -4.289 1 98.38 124 LEU B O 1
ATOM 2472 N N . THR B 1 125 ? -4.922 -30.625 -5.801 1 97.31 125 THR B N 1
ATOM 2473 C CA . THR B 1 125 ? -6.027 -31.406 -5.246 1 97.31 125 THR B CA 1
ATOM 2474 C C . THR B 1 125 ? -5.68 -32.906 -5.23 1 97.31 125 THR B C 1
ATOM 2476 O O . THR B 1 125 ? -5.121 -33.438 -6.195 1 97.31 125 THR B O 1
ATOM 2479 N N . GLU B 1 126 ? -6.008 -33.5 -4.16 1 95.88 126 GLU B N 1
ATOM 2480 C CA . GLU B 1 126 ? -5.668 -34.906 -3.994 1 95.88 126 GLU B CA 1
ATOM 2481 C C . GLU B 1 126 ? -4.215 -35.188 -4.375 1 95.88 126 GLU B C 1
ATOM 2483 O O . GLU B 1 126 ? -3.922 -36.125 -5.094 1 95.88 126 GLU B O 1
ATOM 2488 N N . GLN B 1 127 ? -3.41 -34.219 -4.043 1 94.56 127 GLN B N 1
ATOM 2489 C CA . GLN B 1 127 ? -1.96 -34.312 -4.16 1 94.56 127 GLN B CA 1
ATOM 2490 C C . GLN B 1 127 ? -1.521 -34.25 -5.621 1 94.56 127 GLN B C 1
ATOM 2492 O O . GLN B 1 127 ? -0.393 -34.625 -5.953 1 94.56 127 GLN B O 1
ATOM 2497 N N . ARG B 1 128 ? -2.383 -33.844 -6.379 1 96.56 128 ARG B N 1
ATOM 2498 C CA . ARG B 1 128 ? -2.061 -33.688 -7.793 1 96.56 128 ARG B CA 1
ATOM 2499 C C . ARG B 1 128 ? -2.283 -32.25 -8.25 1 96.56 128 ARG B C 1
ATOM 2501 O O . ARG B 1 128 ? -3.219 -31.594 -7.797 1 96.56 128 ARG B O 1
ATOM 2508 N N . VAL B 1 129 ? -1.438 -31.922 -9.117 1 97.94 129 VAL B N 1
ATOM 2509 C CA . VAL B 1 129 ? -1.617 -30.594 -9.711 1 97.94 129 VAL B CA 1
ATOM 2510 C C . VAL B 1 129 ? -2.859 -30.594 -10.602 1 97.94 129 VAL B C 1
ATOM 2512 O O . VAL B 1 129 ? -2.967 -31.391 -11.531 1 97.94 129 VAL B O 1
ATOM 2515 N N . THR B 1 130 ? -3.799 -29.703 -10.391 1 98.25 130 THR B N 1
ATOM 2516 C CA . THR B 1 130 ? -5.051 -29.672 -11.141 1 98.25 130 THR B CA 1
ATOM 2517 C C . THR B 1 130 ? -5.199 -28.344 -11.883 1 98.25 130 THR B C 1
ATOM 2519 O O . THR B 1 130 ? -6.078 -28.203 -12.734 1 98.25 130 THR B O 1
ATOM 2522 N N . HIS B 1 131 ? -4.344 -27.438 -11.578 1 98.56 131 HIS B N 1
ATOM 2523 C CA . HIS B 1 131 ? -4.391 -26.141 -12.25 1 98.56 131 HIS B CA 1
ATOM 2524 C C . HIS B 1 131 ? -3.051 -25.406 -12.148 1 98.56 131 HIS B C 1
ATOM 2526 O O . HIS B 1 131 ? -2.395 -25.453 -11.109 1 98.56 131 HIS B O 1
ATOM 2532 N N . ARG B 1 132 ? -2.641 -24.781 -13.203 1 98.69 132 ARG B N 1
ATOM 2533 C CA . ARG B 1 132 ? -1.492 -23.891 -13.289 1 98.69 132 ARG B CA 1
ATOM 2534 C C . ARG B 1 132 ? -1.838 -22.625 -14.07 1 98.69 132 ARG B C 1
ATOM 2536 O O . ARG B 1 132 ? -2.537 -22.688 -15.086 1 98.69 132 ARG B O 1
ATOM 2543 N N . ASP B 1 133 ? -1.318 -21.594 -13.586 1 98.88 133 ASP B N 1
ATOM 2544 C CA . ASP B 1 133 ? -1.494 -20.312 -14.281 1 98.88 133 ASP B CA 1
ATOM 2545 C C . ASP B 1 133 ? -0.477 -19.281 -13.797 1 98.88 133 ASP B C 1
ATOM 2547 O O . ASP B 1 133 ? 0.031 -19.375 -12.68 1 98.88 133 ASP B O 1
ATOM 2551 N N . ASP B 1 134 ? -0.065 -18.438 -14.672 1 98.88 134 ASP B N 1
ATOM 2552 C CA . ASP B 1 134 ? 0.896 -17.406 -14.297 1 98.88 134 ASP B CA 1
ATOM 2553 C C . ASP B 1 134 ? 0.737 -16.156 -15.164 1 98.88 134 ASP B C 1
ATOM 2555 O O . ASP B 1 134 ? 0.232 -16.25 -16.281 1 98.88 134 ASP B O 1
ATOM 2559 N N . GLU B 1 135 ? 1.066 -15.102 -14.648 1 98.81 135 GLU B N 1
ATOM 2560 C CA . GLU B 1 135 ? 0.971 -13.812 -15.336 1 98.81 135 GLU B CA 1
ATOM 2561 C C . GLU B 1 135 ? 1.846 -12.758 -14.664 1 98.81 135 GLU B C 1
ATOM 2563 O O . GLU B 1 135 ? 2.227 -12.914 -13.5 1 98.81 135 GLU B O 1
ATOM 2568 N N . THR B 1 136 ? 2.238 -11.797 -15.43 1 98.81 136 THR B N 1
ATOM 2569 C CA . THR B 1 136 ? 3.078 -10.719 -14.922 1 98.81 136 THR B CA 1
ATOM 2570 C C . THR B 1 136 ? 2.291 -9.414 -14.836 1 98.81 136 THR B C 1
ATOM 2572 O O . THR B 1 136 ? 1.501 -9.102 -15.727 1 98.81 136 THR B O 1
ATOM 2575 N N . SER B 1 137 ? 2.471 -8.734 -13.742 1 98.75 137 SER B N 1
ATOM 2576 C CA . SER B 1 137 ? 1.993 -7.359 -13.648 1 98.75 137 SER B CA 1
ATOM 2577 C C . SER B 1 137 ? 3.15 -6.367 -13.695 1 98.75 137 SER B C 1
ATOM 2579 O O . SER B 1 137 ? 4.285 -6.715 -13.367 1 98.75 137 SER B O 1
ATOM 2581 N N . THR B 1 138 ? 2.875 -5.227 -14.188 1 98.81 138 THR B N 1
ATOM 2582 C CA . THR B 1 138 ? 3.857 -4.152 -14.25 1 98.81 138 THR B CA 1
ATOM 2583 C C . THR B 1 138 ? 3.312 -2.883 -13.609 1 98.81 138 THR B C 1
ATOM 2585 O O . THR B 1 138 ? 2.152 -2.521 -13.812 1 98.81 138 THR B O 1
ATOM 2588 N N . THR B 1 139 ? 4.082 -2.275 -12.797 1 98.88 139 THR B N 1
ATOM 2589 C CA . THR B 1 139 ? 3.742 -1.017 -12.141 1 98.88 139 THR B CA 1
ATOM 2590 C C . THR B 1 139 ? 4.836 0.024 -12.375 1 98.88 139 THR B C 1
ATOM 2592 O O . THR B 1 139 ? 6.02 -0.268 -12.211 1 98.88 139 THR B O 1
ATOM 2595 N N . THR B 1 140 ? 4.516 1.149 -12.828 1 98.88 140 THR B N 1
ATOM 2596 C CA . THR B 1 140 ? 5.453 2.262 -12.938 1 98.88 140 THR B CA 1
ATOM 2597 C C . THR B 1 140 ? 5.68 2.914 -11.578 1 98.88 140 THR B C 1
ATOM 2599 O O . THR B 1 140 ? 4.719 3.227 -10.867 1 98.88 140 THR B O 1
ATOM 2602 N N . VAL B 1 141 ? 6.887 3.08 -11.219 1 98.81 141 VAL B N 1
ATOM 2603 C CA . VAL B 1 141 ? 7.266 3.701 -9.953 1 98.81 141 VAL B CA 1
ATOM 2604 C C . VAL B 1 141 ? 8.016 5.004 -10.219 1 98.81 141 VAL B C 1
ATOM 2606 O O . VAL B 1 141 ? 8.969 5.031 -11.008 1 98.81 141 VAL B O 1
ATOM 2609 N N . HIS B 1 142 ? 7.605 6.027 -9.609 1 98.88 142 HIS B N 1
ATOM 2610 C CA . HIS B 1 142 ? 8.25 7.332 -9.727 1 98.88 142 HIS B CA 1
ATOM 2611 C C . HIS B 1 142 ? 9.094 7.637 -8.5 1 98.88 142 HIS B C 1
ATOM 2613 O O . HIS B 1 142 ? 8.586 7.672 -7.375 1 98.88 142 HIS B O 1
ATOM 2619 N N . PHE B 1 143 ? 10.383 7.875 -8.781 1 98.75 143 PHE B N 1
ATOM 2620 C CA . PHE B 1 143 ? 11.344 8.07 -7.699 1 98.75 143 PHE B CA 1
ATOM 2621 C C . PHE B 1 143 ? 11.617 9.555 -7.477 1 98.75 143 PHE B C 1
ATOM 2623 O O . PHE B 1 143 ? 11.734 10.312 -8.438 1 98.75 143 PHE B O 1
ATOM 2630 N N . ALA B 1 144 ? 11.648 9.914 -6.23 1 98.62 144 ALA B N 1
ATOM 2631 C CA . ALA B 1 144 ? 12.117 11.258 -5.891 1 98.62 144 ALA B CA 1
ATOM 2632 C C . ALA B 1 144 ? 13.625 11.367 -6.062 1 98.62 144 ALA B C 1
ATOM 2634 O O . ALA B 1 144 ? 14.281 10.414 -6.488 1 98.62 144 ALA B O 1
ATOM 2635 N N . ALA B 1 145 ? 14.133 12.547 -5.883 1 97.94 145 ALA B N 1
ATOM 2636 C CA . ALA B 1 145 ? 15.562 12.812 -5.789 1 97.94 145 ALA B CA 1
ATOM 2637 C C . ALA B 1 145 ? 15.953 13.219 -4.371 1 97.94 145 ALA B C 1
ATOM 2639 O O . ALA B 1 145 ? 16.031 14.406 -4.059 1 97.94 145 ALA B O 1
ATOM 2640 N N . PRO B 1 146 ? 16.172 12.141 -3.551 1 97.69 146 PRO B N 1
ATOM 2641 C CA . PRO B 1 146 ? 16.531 12.5 -2.176 1 97.69 146 PRO B CA 1
ATOM 2642 C C . PRO B 1 146 ? 17.859 13.266 -2.094 1 97.69 146 PRO B C 1
ATOM 2644 O O . PRO B 1 146 ? 18.719 13.117 -2.965 1 97.69 146 PRO B O 1
ATOM 2647 N N . SER B 1 147 ? 17.984 14.156 -1.055 1 97.56 147 SER B N 1
ATOM 2648 C CA . SER B 1 147 ? 19.297 14.727 -0.767 1 97.56 147 SER B CA 1
ATOM 2649 C C . SER B 1 147 ? 20.312 13.633 -0.451 1 97.56 147 SER B C 1
ATOM 2651 O O . SER B 1 147 ? 19.938 12.516 -0.093 1 97.56 147 SER B O 1
ATOM 2653 N N . ASP B 1 148 ? 21.562 13.961 -0.579 1 96.88 148 ASP B N 1
ATOM 2654 C CA . ASP B 1 148 ? 22.609 13.008 -0.253 1 96.88 148 ASP B CA 1
ATOM 2655 C C . ASP B 1 148 ? 22.484 12.516 1.187 1 96.88 148 ASP B C 1
ATOM 2657 O O . ASP B 1 148 ? 22.641 11.328 1.457 1 96.88 148 ASP B O 1
ATOM 2661 N N . ASP B 1 149 ? 22.156 13.398 2.062 1 97.94 149 ASP B N 1
ATOM 2662 C CA . ASP B 1 149 ? 22.047 13.039 3.473 1 97.94 149 ASP B CA 1
ATOM 2663 C C . ASP B 1 149 ? 20.891 12.062 3.695 1 97.94 149 ASP B C 1
ATOM 2665 O O . ASP B 1 149 ? 21.047 11.07 4.414 1 97.94 149 ASP B O 1
ATOM 2669 N N . ASP B 1 150 ? 19.781 12.344 3.127 1 98.44 150 ASP B N 1
ATOM 2670 C CA . ASP B 1 150 ? 18.625 11.469 3.262 1 98.44 150 ASP B CA 1
ATOM 2671 C C . ASP B 1 150 ? 18.891 10.102 2.635 1 98.44 150 ASP B C 1
ATOM 2673 O O . ASP B 1 150 ? 18.547 9.07 3.211 1 98.44 150 ASP B O 1
ATOM 2677 N N . LEU B 1 151 ? 19.5 10.156 1.473 1 98.38 151 LEU B N 1
ATOM 2678 C CA . LEU B 1 151 ? 19.797 8.898 0.791 1 98.38 151 LEU B CA 1
ATOM 2679 C C . LEU B 1 151 ? 20.797 8.07 1.59 1 98.38 151 LEU B C 1
ATOM 2681 O O . LEU B 1 151 ? 20.609 6.859 1.754 1 98.38 151 LEU B O 1
ATOM 2685 N N . GLU B 1 152 ? 21.875 8.695 2.088 1 98.44 152 GLU B N 1
ATOM 2686 C CA . GLU B 1 152 ? 22.875 7.957 2.859 1 98.44 152 GLU B CA 1
ATOM 2687 C C . GLU B 1 152 ? 22.266 7.387 4.141 1 98.44 152 GLU B C 1
ATOM 2689 O O . GLU B 1 152 ? 22.594 6.27 4.543 1 98.44 152 GLU B O 1
ATOM 2694 N N . ALA B 1 153 ? 21.391 8.188 4.809 1 98.5 153 ALA B N 1
ATOM 2695 C CA . ALA B 1 153 ? 20.688 7.684 5.988 1 98.5 153 ALA B CA 1
ATOM 2696 C C . ALA B 1 153 ? 19.844 6.465 5.641 1 98.5 153 ALA B C 1
ATOM 2698 O O . ALA B 1 153 ? 19.828 5.48 6.387 1 98.5 153 ALA B O 1
ATOM 2699 N N . TYR B 1 154 ? 19.203 6.512 4.492 1 98.69 154 TYR B N 1
ATOM 2700 C CA . TYR B 1 154 ? 18.391 5.395 4.027 1 98.69 154 TYR B CA 1
ATOM 2701 C C . TYR B 1 154 ? 19.25 4.172 3.742 1 98.69 154 TYR B C 1
ATOM 2703 O O . TYR B 1 154 ? 18.969 3.078 4.234 1 98.69 154 TYR B O 1
ATOM 2711 N N . LEU B 1 155 ? 20.281 4.367 3.008 1 98.62 155 LEU B N 1
ATOM 2712 C CA . LEU B 1 155 ? 21.156 3.266 2.611 1 98.62 155 LEU B CA 1
ATOM 2713 C C . LEU B 1 155 ? 21.797 2.607 3.832 1 98.62 155 LEU B C 1
ATOM 2715 O O . LEU B 1 155 ? 22 1.393 3.85 1 98.62 155 LEU B O 1
ATOM 2719 N N . ALA B 1 156 ? 22.047 3.389 4.852 1 98.31 156 ALA B N 1
ATOM 2720 C CA . ALA B 1 156 ? 22.703 2.904 6.07 1 98.31 156 ALA B CA 1
ATOM 2721 C C . ALA B 1 156 ? 21.797 1.921 6.816 1 98.31 156 ALA B C 1
ATOM 2723 O O . ALA B 1 156 ? 22.281 1.107 7.605 1 98.31 156 ALA B O 1
ATOM 2724 N N . THR B 1 157 ? 20.484 1.958 6.609 1 97.69 157 THR B N 1
ATOM 2725 C CA . THR B 1 157 ? 19.547 1.082 7.305 1 97.69 157 THR B CA 1
ATOM 2726 C C . THR B 1 157 ? 19.656 -0.347 6.781 1 97.69 157 THR B C 1
ATOM 2728 O O . THR B 1 157 ? 19.203 -1.288 7.434 1 97.69 157 THR B O 1
ATOM 2731 N N . GLY B 1 158 ? 20.141 -0.521 5.531 1 98.06 158 GLY B N 1
ATOM 2732 C CA . GLY B 1 158 ? 20.25 -1.829 4.902 1 98.06 158 GLY B CA 1
ATOM 2733 C C . GLY B 1 158 ? 18.969 -2.279 4.234 1 98.06 158 GLY B C 1
ATOM 2734 O O . GLY B 1 158 ? 18.938 -3.316 3.57 1 98.06 158 GLY B O 1
ATOM 2735 N N . GLU B 1 159 ? 17.906 -1.539 4.355 1 97.94 159 GLU B N 1
ATOM 2736 C CA . GLU B 1 159 ? 16.609 -1.939 3.791 1 97.94 159 GLU B CA 1
ATOM 2737 C C . GLU B 1 159 ? 16.719 -2.154 2.283 1 97.94 159 GLU B C 1
ATOM 2739 O O . GLU B 1 159 ? 16.109 -3.074 1.739 1 97.94 159 GLU B O 1
ATOM 2744 N N . SER B 1 160 ? 17.531 -1.404 1.628 1 97.94 160 SER B N 1
ATOM 2745 C CA . SER B 1 160 ? 17.641 -1.435 0.173 1 97.94 160 SER B CA 1
ATOM 2746 C C . SER B 1 160 ? 18.219 -2.762 -0.309 1 97.94 160 SER B C 1
ATOM 2748 O O . SER B 1 160 ? 18.016 -3.148 -1.463 1 97.94 160 SER B O 1
ATOM 2750 N N . LEU B 1 161 ? 18.938 -3.484 0.553 1 97.69 161 LEU B N 1
ATOM 2751 C CA . LEU B 1 161 ? 19.625 -4.707 0.159 1 97.69 161 LEU B CA 1
ATOM 2752 C C . LEU B 1 161 ? 18.688 -5.902 0.186 1 97.69 161 LEU B C 1
ATOM 2754 O O . LEU B 1 161 ? 19.016 -6.977 -0.315 1 97.69 161 LEU B O 1
ATOM 2758 N N . LYS B 1 162 ? 17.391 -5.688 0.643 1 96 162 LYS B N 1
ATOM 2759 C CA . LYS B 1 162 ? 16.5 -6.812 0.885 1 96 162 LYS B CA 1
ATOM 2760 C C . LYS B 1 162 ? 15.352 -6.832 -0.122 1 96 162 LYS B C 1
ATOM 2762 O O . LYS B 1 162 ? 14.477 -7.695 -0.06 1 96 162 LYS B O 1
ATOM 2767 N N . VAL B 1 163 ? 15.445 -5.879 -1.078 1 96.75 163 VAL B N 1
ATOM 2768 C CA . VAL B 1 163 ? 14.281 -5.691 -1.94 1 96.75 163 VAL B CA 1
ATOM 2769 C C . VAL B 1 163 ? 14.734 -5.453 -3.379 1 96.75 163 VAL B C 1
ATOM 2771 O O . VAL B 1 163 ? 15.797 -4.875 -3.611 1 96.75 163 VAL B O 1
ATOM 2774 N N . ALA B 1 164 ? 13.875 -5.879 -4.316 1 95.38 164 ALA B N 1
ATOM 2775 C CA . ALA B 1 164 ? 14.117 -5.629 -5.734 1 95.38 164 ALA B CA 1
ATOM 2776 C C . ALA B 1 164 ? 14.18 -4.133 -6.023 1 95.38 164 ALA B C 1
ATOM 2778 O O . ALA B 1 164 ? 13.375 -3.359 -5.504 1 95.38 164 ALA B O 1
ATOM 2779 N N . GLY B 1 165 ? 15.156 -3.742 -6.777 1 96.75 165 GLY B N 1
ATOM 2780 C CA . GLY B 1 165 ? 15.297 -2.348 -7.16 1 96.75 165 GLY B CA 1
ATOM 2781 C C . GLY B 1 165 ? 15.875 -1.48 -6.059 1 96.75 165 GLY B C 1
ATOM 2782 O O . GLY B 1 165 ? 16.109 -0.288 -6.258 1 96.75 165 GLY B O 1
ATOM 2783 N N . GLY B 1 166 ? 16.078 -2.035 -4.844 1 97.88 166 GLY B N 1
ATOM 2784 C CA . GLY B 1 166 ? 16.75 -1.324 -3.76 1 97.88 166 GLY B CA 1
ATOM 2785 C C . GLY B 1 166 ? 15.836 -0.32 -3.07 1 97.88 166 GLY B C 1
ATOM 2786 O O . GLY B 1 166 ? 16.312 0.665 -2.502 1 97.88 166 GLY B O 1
ATOM 2787 N N . PHE B 1 167 ? 14.547 -0.504 -3.129 1 98.25 167 PHE B N 1
ATOM 2788 C CA . PHE B 1 167 ? 13.633 0.418 -2.467 1 98.25 167 PHE B CA 1
ATOM 2789 C C . PHE B 1 167 ? 12.398 -0.318 -1.946 1 98.25 167 PHE B C 1
ATOM 2791 O O . PHE B 1 167 ? 12.07 -1.403 -2.43 1 98.25 167 PHE B O 1
ATOM 2798 N N . THR B 1 168 ? 11.742 0.229 -0.973 1 98.12 168 THR B N 1
ATOM 2799 C CA . THR B 1 168 ? 10.43 -0.204 -0.503 1 98.12 168 THR B CA 1
ATOM 2800 C C . THR B 1 168 ? 9.375 0.875 -0.757 1 98.12 168 THR B C 1
ATOM 2802 O O . THR B 1 168 ? 9.695 2.066 -0.756 1 98.12 168 THR B O 1
ATOM 2805 N N . LEU B 1 169 ? 8.195 0.447 -1.052 1 98.38 169 LEU B N 1
ATOM 2806 C CA . LEU B 1 169 ? 7.062 1.363 -1.147 1 98.38 169 LEU B CA 1
ATOM 2807 C C . LEU B 1 169 ? 6.422 1.581 0.219 1 98.38 169 LEU B C 1
ATOM 2809 O O . LEU B 1 169 ? 6.008 2.697 0.545 1 98.38 169 LEU B O 1
ATOM 2813 N N . ASP B 1 170 ? 6.355 0.502 1.007 1 97.81 170 ASP B N 1
ATOM 2814 C CA . ASP B 1 170 ? 5.645 0.509 2.281 1 97.81 170 ASP B CA 1
ATOM 2815 C C . ASP B 1 170 ? 6.621 0.479 3.455 1 97.81 170 ASP B C 1
ATOM 2817 O O . ASP B 1 170 ? 6.32 -0.098 4.504 1 97.81 170 ASP B O 1
ATOM 2821 N N . GLY B 1 171 ? 7.812 0.925 3.322 1 98.19 171 GLY B N 1
ATOM 2822 C CA . GLY B 1 171 ? 8.859 1.048 4.328 1 98.19 171 GLY B CA 1
ATOM 2823 C C . GLY B 1 171 ? 9.539 2.402 4.316 1 98.19 171 GLY B C 1
ATOM 2824 O O . GLY B 1 171 ? 8.906 3.422 4.043 1 98.19 171 GLY B O 1
ATOM 2825 N N . LEU B 1 172 ? 10.906 2.377 4.652 1 98.62 172 LEU B N 1
ATOM 2826 C CA . LEU B 1 172 ? 11.672 3.619 4.707 1 98.62 172 LEU B CA 1
ATOM 2827 C C . LEU B 1 172 ? 11.773 4.258 3.326 1 98.62 172 LEU B C 1
ATOM 2829 O O . LEU B 1 172 ? 11.734 5.48 3.199 1 98.62 172 LEU B O 1
ATOM 2833 N N . GLY B 1 173 ? 11.891 3.414 2.348 1 98.56 173 GLY B N 1
ATOM 2834 C CA . GLY B 1 173 ? 12 3.912 0.986 1 98.56 173 GLY B CA 1
ATOM 2835 C C . GLY B 1 173 ? 10.766 4.676 0.53 1 98.56 173 GLY B C 1
ATOM 2836 O O . GLY B 1 173 ? 10.828 5.441 -0.436 1 98.56 173 GLY B O 1
ATOM 2837 N N . GLY B 1 174 ? 9.617 4.406 1.192 1 98.69 174 GLY B N 1
ATOM 2838 C CA . GLY B 1 174 ? 8.367 5.047 0.815 1 98.69 174 GLY B CA 1
ATOM 2839 C C . GLY B 1 174 ? 8.453 6.562 0.801 1 98.69 174 GLY B C 1
ATOM 2840 O O . GLY B 1 174 ? 7.73 7.223 0.055 1 98.69 174 GLY B O 1
ATOM 2841 N N . TRP B 1 175 ? 9.383 7.191 1.605 1 98.81 175 TRP B N 1
ATOM 2842 C CA . TRP B 1 175 ? 9.578 8.633 1.638 1 98.81 175 TRP B CA 1
ATOM 2843 C C . TRP B 1 175 ? 10.047 9.148 0.281 1 98.81 175 TRP B C 1
ATOM 2845 O O . TRP B 1 175 ? 9.875 10.336 -0.032 1 98.81 175 TRP B O 1
ATOM 2855 N N . PHE B 1 176 ? 10.641 8.227 -0.506 1 98.75 176 PHE B N 1
ATOM 2856 C CA . PHE B 1 176 ? 11.344 8.688 -1.698 1 98.75 176 PHE B CA 1
ATOM 2857 C C . PHE B 1 176 ? 10.688 8.133 -2.959 1 98.75 176 PHE B C 1
ATOM 2859 O O . PHE B 1 176 ? 11.328 8.062 -4.012 1 98.75 176 PHE B O 1
ATOM 2866 N N . ILE B 1 177 ? 9.445 7.691 -2.859 1 98.81 177 ILE B N 1
ATOM 2867 C CA . ILE B 1 177 ? 8.594 7.316 -3.982 1 98.81 177 ILE B CA 1
ATOM 2868 C C . ILE B 1 177 ? 7.488 8.352 -4.156 1 98.81 177 ILE B C 1
ATOM 2870 O O . ILE B 1 177 ? 6.676 8.555 -3.25 1 98.81 177 ILE B O 1
ATOM 2874 N N . THR B 1 178 ? 7.402 9.008 -5.305 1 98.62 178 THR B N 1
ATOM 2875 C CA . THR B 1 178 ? 6.465 10.117 -5.465 1 98.62 178 THR B CA 1
ATOM 2876 C C . THR B 1 178 ? 5.113 9.617 -5.965 1 98.62 178 THR B C 1
ATOM 2878 O O . THR B 1 178 ? 4.113 10.328 -5.875 1 98.62 178 THR B O 1
ATOM 2881 N N . GLY B 1 179 ? 5.07 8.422 -6.457 1 98.69 179 GLY B N 1
ATOM 2882 C CA . GLY B 1 179 ? 3.816 7.848 -6.922 1 98.69 179 GLY B CA 1
ATOM 2883 C C . GLY B 1 179 ? 4.008 6.582 -7.738 1 98.69 179 GLY B C 1
ATOM 2884 O O . GLY B 1 179 ? 5.133 6.234 -8.102 1 98.69 179 GLY B O 1
ATOM 2885 N N . VAL B 1 180 ? 2.9 5.926 -7.945 1 98.81 180 VAL B N 1
ATOM 2886 C CA . VAL B 1 180 ? 2.91 4.734 -8.789 1 98.81 180 VAL B CA 1
ATOM 2887 C C . VAL B 1 180 ? 1.757 4.801 -9.789 1 98.81 180 VAL B C 1
ATOM 2889 O O . VAL B 1 180 ? 0.803 5.559 -9.594 1 98.81 180 VAL B O 1
ATOM 2892 N N . GLU B 1 181 ? 1.848 4.148 -10.859 1 98.88 181 GLU B N 1
ATOM 2893 C CA . GLU B 1 181 ? 0.792 3.807 -11.812 1 98.88 181 GLU B CA 1
ATOM 2894 C C . GLU B 1 181 ? 0.68 2.295 -11.992 1 98.88 181 GLU B C 1
ATOM 2896 O O . GLU B 1 181 ? 1.499 1.685 -12.68 1 98.88 181 GLU B O 1
ATOM 2901 N N . GLY B 1 182 ? -0.31 1.749 -11.43 1 98.81 182 GLY B N 1
ATOM 2902 C CA . GLY B 1 182 ? -0.483 0.305 -11.398 1 98.81 182 GLY B CA 1
ATOM 2903 C C . GLY B 1 182 ? -0.856 -0.222 -10.031 1 98.81 182 GLY B C 1
ATOM 2904 O O . GLY B 1 182 ? -1.681 0.374 -9.328 1 98.81 182 GLY B O 1
ATOM 2905 N N . ASP B 1 183 ? -0.307 -1.356 -9.664 1 98.75 183 ASP B N 1
ATOM 2906 C CA . ASP B 1 183 ? -0.709 -2.084 -8.469 1 98.75 183 ASP B CA 1
ATOM 2907 C C . ASP B 1 183 ? 0.33 -1.931 -7.359 1 98.75 183 ASP B C 1
ATOM 2909 O O . ASP B 1 183 ? 1.393 -2.553 -7.406 1 98.75 183 ASP B O 1
ATOM 2913 N N . PRO B 1 184 ? -0.021 -1.198 -6.27 1 98.81 184 PRO B N 1
ATOM 2914 C CA . PRO B 1 184 ? 0.947 -0.997 -5.188 1 98.81 184 PRO B CA 1
ATOM 2915 C C . PRO B 1 184 ? 1.329 -2.299 -4.488 1 98.81 184 PRO B C 1
ATOM 2917 O O . PRO B 1 184 ? 2.463 -2.445 -4.027 1 98.81 184 PRO B O 1
ATOM 2920 N N . SER B 1 185 ? 0.403 -3.244 -4.367 1 98.81 185 SER B N 1
ATOM 2921 C CA . SER B 1 185 ? 0.739 -4.5 -3.701 1 98.81 185 SER B CA 1
ATOM 2922 C C . SER B 1 185 ? 1.805 -5.266 -4.477 1 98.81 185 SER B C 1
ATOM 2924 O O . SER B 1 185 ? 2.648 -5.941 -3.881 1 98.81 185 SER B O 1
ATOM 2926 N N . ALA B 1 186 ? 1.819 -5.133 -5.789 1 98.69 186 ALA B N 1
ATOM 2927 C CA . ALA B 1 186 ? 2.857 -5.758 -6.605 1 98.69 186 ALA B CA 1
ATOM 2928 C C . ALA B 1 186 ? 4.219 -5.113 -6.352 1 98.69 186 ALA B C 1
ATOM 2930 O O . ALA B 1 186 ? 5.25 -5.789 -6.402 1 98.69 186 ALA B O 1
ATOM 2931 N N . VAL B 1 187 ? 4.199 -3.83 -6.086 1 98.75 187 VAL B N 1
ATOM 2932 C CA . VAL B 1 187 ? 5.441 -3.127 -5.781 1 98.75 187 VAL B CA 1
ATOM 2933 C C . VAL B 1 187 ? 5.996 -3.611 -4.441 1 98.75 187 VAL B C 1
ATOM 2935 O O . VAL B 1 187 ? 7.207 -3.777 -4.289 1 98.75 187 VAL B O 1
ATOM 2938 N N . VAL B 1 188 ? 5.098 -3.869 -3.502 1 98.44 188 VAL B N 1
ATOM 2939 C CA . VAL B 1 188 ? 5.531 -4.371 -2.203 1 98.44 188 VAL B CA 1
ATOM 2940 C C . VAL B 1 188 ? 6.043 -5.805 -2.344 1 98.44 188 VAL B C 1
ATOM 2942 O O . VAL B 1 188 ? 7.059 -6.168 -1.75 1 98.44 188 VAL B O 1
ATOM 2945 N N . GLY B 1 189 ? 5.285 -6.617 -3.205 1 97.12 189 GLY B N 1
ATOM 2946 C CA . GLY B 1 189 ? 5.867 -7.938 -3.367 1 97.12 189 GLY B CA 1
ATOM 2947 C C . GLY B 1 189 ? 4.953 -8.914 -4.086 1 97.12 189 GLY B C 1
ATOM 2948 O O . GLY B 1 189 ? 5.422 -9.852 -4.73 1 97.12 189 GLY B O 1
ATOM 2949 N N . ILE B 1 190 ? 3.684 -8.773 -3.945 1 98.81 190 ILE B N 1
ATOM 2950 C CA . ILE B 1 190 ? 2.699 -9.641 -4.582 1 98.81 190 ILE B CA 1
ATOM 2951 C C . ILE B 1 190 ? 1.453 -8.828 -4.941 1 98.81 190 ILE B C 1
ATOM 2953 O O . ILE B 1 190 ? 0.885 -8.148 -4.086 1 98.81 190 ILE B O 1
ATOM 2957 N N . GLY B 1 191 ? 1.115 -8.812 -6.223 1 98.88 191 GLY B N 1
ATOM 2958 C CA . GLY B 1 191 ? -0.049 -8.062 -6.668 1 98.88 191 GLY B CA 1
ATOM 2959 C C . GLY B 1 191 ? -1.362 -8.719 -6.285 1 98.88 191 GLY B C 1
ATOM 2960 O O . GLY B 1 191 ? -1.711 -9.773 -6.816 1 98.88 191 GLY B O 1
ATOM 2961 N N . LEU B 1 192 ? -2.137 -8.125 -5.434 1 98.88 192 LEU B N 1
ATOM 2962 C CA . LEU B 1 192 ? -3.395 -8.68 -4.949 1 98.88 192 LEU B CA 1
ATOM 2963 C C . LEU B 1 192 ? -4.406 -8.812 -6.082 1 98.88 192 LEU B C 1
ATOM 2965 O O . LEU B 1 192 ? -5.031 -9.859 -6.242 1 98.88 192 LEU B O 1
ATOM 2969 N N . PRO B 1 193 ? -4.586 -7.797 -6.965 1 98.75 193 PRO B N 1
ATOM 2970 C CA . PRO B 1 193 ? -5.594 -7.957 -8.016 1 98.75 193 PRO B CA 1
ATOM 2971 C C . PRO B 1 193 ? -5.27 -9.102 -8.977 1 98.75 193 PRO B C 1
ATOM 2973 O O . PRO B 1 193 ? -6.152 -9.891 -9.32 1 98.75 193 PRO B O 1
ATOM 2976 N N . LEU B 1 194 ? -4.008 -9.156 -9.398 1 98.88 194 LEU B N 1
ATOM 2977 C CA . LEU B 1 194 ? -3.66 -10.242 -10.305 1 98.88 194 LEU B CA 1
ATOM 2978 C C . LEU B 1 194 ? -3.754 -11.586 -9.594 1 98.88 194 LEU B C 1
ATOM 2980 O O . LEU B 1 194 ? -4.23 -12.57 -10.172 1 98.88 194 LEU B O 1
ATOM 2984 N N . THR B 1 195 ? -3.275 -11.656 -8.359 1 98.88 195 THR B N 1
ATOM 2985 C CA . THR B 1 195 ? -3.4 -12.883 -7.582 1 98.88 195 THR B CA 1
ATOM 2986 C C . THR B 1 195 ? -4.863 -13.289 -7.441 1 98.88 195 THR B C 1
ATOM 2988 O O . THR B 1 195 ? -5.207 -14.461 -7.582 1 98.88 195 THR B O 1
ATOM 2991 N N . ARG B 1 196 ? -5.758 -12.32 -7.168 1 98.81 196 ARG B N 1
ATOM 2992 C CA . ARG B 1 196 ? -7.188 -12.586 -7.094 1 98.81 196 ARG B CA 1
ATOM 2993 C C . ARG B 1 196 ? -7.695 -13.219 -8.383 1 98.81 196 ARG B C 1
ATOM 2995 O O . ARG B 1 196 ? -8.438 -14.203 -8.352 1 98.81 196 ARG B O 1
ATOM 3002 N N . ASP B 1 197 ? -7.266 -12.648 -9.523 1 98.69 197 ASP B N 1
ATOM 3003 C CA . ASP B 1 197 ? -7.688 -13.188 -10.812 1 98.69 197 ASP B CA 1
ATOM 3004 C C . ASP B 1 197 ? -7.195 -14.625 -10.992 1 98.69 197 ASP B C 1
ATOM 3006 O O . ASP B 1 197 ? -7.949 -15.5 -11.422 1 98.69 197 ASP B O 1
ATOM 3010 N N . LEU B 1 198 ? -5.938 -14.852 -10.688 1 98.88 198 LEU B N 1
ATOM 3011 C CA . LEU B 1 198 ? -5.352 -16.188 -10.828 1 98.88 198 LEU B CA 1
ATOM 3012 C C . LEU B 1 198 ? -6.047 -17.188 -9.906 1 98.88 198 LEU B C 1
ATOM 3014 O O . LEU B 1 198 ? -6.324 -18.312 -10.312 1 98.88 198 LEU B O 1
ATOM 3018 N N . ILE B 1 199 ? -6.324 -16.766 -8.648 1 98.44 199 ILE B N 1
ATOM 3019 C CA . ILE B 1 199 ? -6.996 -17.625 -7.68 1 98.44 199 ILE B CA 1
ATOM 3020 C C . ILE B 1 199 ? -8.406 -17.938 -8.164 1 98.44 199 ILE B C 1
ATOM 3022 O O . ILE B 1 199 ? -8.867 -19.078 -8.047 1 98.44 199 ILE B O 1
ATOM 3026 N N . SER B 1 200 ? -9.062 -16.938 -8.688 1 98.38 200 SER B N 1
ATOM 3027 C CA . SER B 1 200 ? -10.406 -17.125 -9.227 1 98.38 200 SER B CA 1
ATOM 3028 C C . SER B 1 200 ? -10.406 -18.141 -10.367 1 98.38 200 SER B C 1
ATOM 3030 O O . SER B 1 200 ? -11.289 -19 -10.438 1 98.38 200 SER B O 1
ATOM 3032 N N . ARG B 1 201 ? -9.484 -18.031 -11.242 1 98.5 201 ARG B N 1
ATOM 3033 C CA . ARG B 1 201 ? -9.359 -18.969 -12.359 1 98.5 201 ARG B CA 1
ATOM 3034 C C . ARG B 1 201 ? -9.062 -20.375 -11.867 1 98.5 201 ARG B C 1
ATOM 3036 O O . ARG B 1 201 ? -9.289 -21.359 -12.586 1 98.5 201 ARG B O 1
ATOM 3043 N N . ALA B 1 202 ? -8.547 -20.484 -10.727 1 98.19 202 ALA B N 1
ATOM 3044 C CA . ALA B 1 202 ? -8.289 -21.781 -10.117 1 98.19 202 ALA B CA 1
ATOM 3045 C C . ALA B 1 202 ? -9.516 -22.281 -9.352 1 98.19 202 ALA B C 1
ATOM 3047 O O . ALA B 1 202 ? -9.469 -23.344 -8.719 1 98.19 202 ALA B O 1
ATOM 3048 N N . GLY B 1 203 ? -10.562 -21.469 -9.266 1 97.56 203 GLY B N 1
ATOM 3049 C CA . GLY B 1 203 ? -11.836 -21.906 -8.711 1 97.56 203 GLY B CA 1
ATOM 3050 C C . GLY B 1 203 ? -12 -21.531 -7.25 1 97.56 203 GLY B C 1
ATOM 3051 O O . GLY B 1 203 ? -12.82 -22.141 -6.547 1 97.56 203 GLY B O 1
ATOM 3052 N N . ILE B 1 204 ? -11.297 -20.656 -6.805 1 98.06 204 ILE B N 1
ATOM 3053 C CA . ILE B 1 204 ? -11.352 -20.281 -5.398 1 98.06 204 ILE B CA 1
ATOM 3054 C C . ILE B 1 204 ? -11.734 -18.812 -5.277 1 98.06 204 ILE B C 1
ATOM 3056 O O . ILE B 1 204 ? -11.164 -17.953 -5.969 1 98.06 204 ILE B O 1
ATOM 3060 N N . SER B 1 205 ? -12.727 -18.516 -4.457 1 98.38 205 SER B N 1
ATOM 3061 C CA . SER B 1 205 ? -13.109 -17.125 -4.211 1 98.38 205 SER B CA 1
ATOM 3062 C C . SER B 1 205 ? -12.297 -16.516 -3.07 1 98.38 205 SER B C 1
ATOM 3064 O O . SER B 1 205 ? -11.672 -17.234 -2.297 1 98.38 205 SER B O 1
ATOM 3066 N N . ILE B 1 206 ? -12.289 -15.188 -2.977 1 98.56 206 ILE B N 1
ATOM 3067 C CA . ILE B 1 206 ? -11.586 -14.523 -1.888 1 98.56 206 ILE B CA 1
ATOM 3068 C C . ILE B 1 206 ? -12.273 -14.828 -0.561 1 98.56 206 ILE B C 1
ATOM 3070 O O . ILE B 1 206 ? -11.609 -15.055 0.453 1 98.56 206 ILE B O 1
ATOM 3074 N N . ALA B 1 207 ? -13.57 -14.953 -0.563 1 98.5 207 ALA B N 1
ATOM 3075 C CA . ALA B 1 207 ? -14.312 -15.344 0.632 1 98.5 207 ALA B CA 1
ATOM 3076 C C . ALA B 1 207 ? -13.875 -16.719 1.119 1 98.5 207 ALA B C 1
ATOM 3078 O O . ALA B 1 207 ? -13.656 -16.922 2.314 1 98.5 207 ALA B O 1
ATOM 3079 N N . ALA B 1 208 ? -13.797 -17.641 0.172 1 98.38 208 ALA B N 1
ATOM 3080 C CA . ALA B 1 208 ? -13.367 -18.98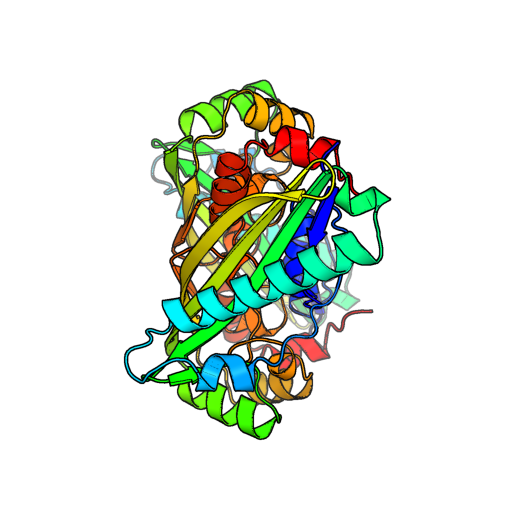4 0.527 1 98.38 208 ALA B CA 1
ATOM 3081 C C . ALA B 1 208 ? -11.922 -18.984 1.026 1 98.38 208 ALA B C 1
ATOM 3083 O O . ALA B 1 208 ? -11.578 -19.734 1.95 1 98.38 208 ALA B O 1
ATOM 3084 N N . LEU B 1 209 ? -11.102 -18.203 0.377 1 98.5 209 LEU B N 1
ATOM 3085 C CA . LEU B 1 209 ? -9.711 -18.078 0.787 1 98.5 209 LEU B CA 1
ATOM 3086 C C . LEU B 1 209 ? -9.602 -17.562 2.219 1 98.5 209 LEU B C 1
ATOM 3088 O O . LEU B 1 209 ? -8.836 -18.109 3.021 1 98.5 209 LEU B O 1
ATOM 3092 N N . TRP B 1 210 ? -10.344 -16.484 2.592 1 98.56 210 TRP B N 1
ATOM 3093 C CA . TRP B 1 210 ? -10.383 -15.953 3.949 1 98.56 210 TRP B CA 1
ATOM 3094 C C . TRP B 1 210 ? -10.82 -17.016 4.941 1 98.56 210 TRP B C 1
ATOM 3096 O O . TRP B 1 210 ? -10.203 -17.188 5.992 1 98.56 210 TRP B O 1
ATOM 3106 N N . ALA B 1 211 ? -11.828 -17.781 4.594 1 97.69 211 ALA B N 1
ATOM 3107 C CA . ALA B 1 211 ? -12.398 -18.797 5.48 1 97.69 211 ALA B CA 1
ATOM 3108 C C . ALA B 1 211 ? -11.398 -19.922 5.734 1 97.69 211 ALA B C 1
ATOM 3110 O O . ALA B 1 211 ? -11.328 -20.453 6.844 1 97.69 211 ALA B O 1
ATOM 3111 N N . SER B 1 212 ? -10.656 -20.234 4.773 1 97.94 212 SER B N 1
ATOM 3112 C CA . SER B 1 212 ? -9.797 -21.406 4.848 1 97.94 212 SER B CA 1
ATOM 3113 C C . SER B 1 212 ? -8.438 -21.062 5.438 1 97.94 212 SER B C 1
ATOM 3115 O O . SER B 1 212 ? -7.688 -21.969 5.84 1 97.94 212 SER B O 1
ATOM 3117 N N . ASN B 1 213 ? -8.055 -19.812 5.453 1 98.38 213 ASN B N 1
ATOM 3118 C CA . ASN B 1 213 ? -6.73 -19.391 5.891 1 98.38 213 ASN B CA 1
ATOM 3119 C C . ASN B 1 213 ? -6.801 -18.188 6.824 1 98.38 213 ASN B C 1
ATOM 3121 O O . ASN B 1 213 ? -6.133 -17.188 6.598 1 98.38 213 ASN B O 1
ATOM 3125 N N . PRO B 1 214 ? -7.543 -18.266 7.898 1 96 214 PRO B N 1
ATOM 3126 C CA . PRO B 1 214 ? -7.727 -17.125 8.789 1 96 214 PRO B CA 1
ATOM 3127 C C . PRO B 1 214 ? -6.434 -16.703 9.484 1 96 214 PRO B C 1
ATOM 3129 O O . PRO B 1 214 ? -5.52 -17.516 9.648 1 96 214 PRO B O 1
ATOM 3132 N N . LEU B 1 215 ? -6.383 -15.43 9.781 1 95.12 215 LEU B N 1
ATOM 3133 C CA . LEU B 1 215 ? -5.281 -14.945 10.609 1 95.12 215 LEU B CA 1
ATOM 3134 C C . LEU B 1 215 ? -5.352 -15.539 12.016 1 95.12 215 LEU B C 1
ATOM 3136 O O . LEU B 1 215 ? -6.434 -15.891 12.492 1 95.12 215 LEU B O 1
ATOM 3140 N N . PRO B 1 216 ? -4.195 -15.773 12.711 1 87.94 216 PRO B N 1
ATOM 3141 C CA . PRO B 1 216 ? -4.23 -16.344 14.062 1 87.94 216 PRO B CA 1
ATOM 3142 C C . PRO B 1 216 ? -5.004 -15.461 15.047 1 87.94 216 PRO B C 1
ATOM 3144 O O . PRO B 1 216 ? -5.102 -14.25 14.859 1 87.94 216 PRO B O 1
#

InterPro domains:
  IPR003697 Nucleoside triphosphate pyrophosphatase Maf-like protein [MF_00528] (3-204)
  IPR003697 Nucleoside triphosphate pyrophosphatase Maf-like protein [PF02545] (3-201)
  IPR003697 Nucleoside triphosphate pyrophosphatase Maf-like protein [PIRSF006305] (2-203)
  IPR003697 Nucleoside triphosphate pyrophosphatase Maf-like protein [PTHR43213] (3-203)
  IPR003697 Nucleoside triphosphate pyrophosphatase Maf-like protein [TIGR00172] (2-197)
  IPR003697 Nucleoside triphosphate pyrophosphatase Maf-like protein [cd00555] (4-198)
  IPR029001 Inosine triphosphate pyrophosphatase-like [G3DSA:3.90.950.10] (1-201)
  IPR029001 Inosine triphosphate pyrophosphatase-like [SSF52972] (1-200)

Foldseek 3Di:
DAAEEEQDPAPLLQVLQVVVFFHHHYHHFDDDLVVQQVPPPPPQDPFNSFQSQQANSQVRVLVVCLPPPQPNLQWYKYKGKGKWKDDPNDTFFAD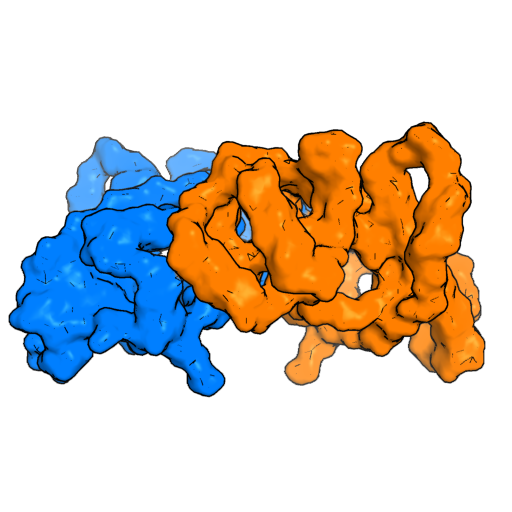QALVSLVVLCVRQAQHKIKMKMKMWMFTGHRSDTDDIDIGIDIKIWGWHHDDPVLSVVLSVVVCLRSGHSRAACPDSRVVGIPDMGGANSVRSPDGPVVVQVRCVVVPAHPVNSSVVGGDD/DAAEEEQDPAPLLQVLQVVLFFHHHYDHFDDDLVVQQVVQPPPQDPFNSFQSQQANSQVRVLVVCLPPPQPNLQWYKYKGKGKWKDDPNDTFFADQALVSLVVLCVRQAQHKIKMKMKMKMFTGHRSDTDDIDIGIDIKIWGWHHDDPVLSVVLSVVVCLRRGHSRAACPDSRVVGIPDMGTANSVRSPDGPVVVQVRCVVVPAHPVNSSVVGGDD

Sequence (432 aa):
MTRLVLGSASSGRLKVLQQAGVDPLVVVSGVDEDAIMAGLGPAATPADVVRVLARAKAEQVATTLTGQQASVAADCLVIGCDSMLYIDGRLCGKPETVDDARQLWRSMAGRCGHLYTGHSVVRLTEQRVTHRDDETSTTTVHFAAPSDDDLEAYLATGESLKVAGGFTLDGLGGWFITGVEGDPSAVVGIGLPLTRDLISRAGISIAALWASNPLPMTRLVLGSASSGRLKVLQQAGVDPLVVVSGVDEDAIMAGLGPAATPADVVRVLARAKAEQVATTLTGQQASVAADCLVIGCDSMLYIDGRLCGKPETVDDARQLWRSMAGRCGHLYTGHSVVRLTEQRVTHRDDETSTTTVHFAAPSDDDLEAYLATGESLKVAGGFTLDGLGGWFITGVEGDPSAVVGIGLPLTRDLISRAGISIAALWASNPLP

Organism: Mycobacterium ulcerans (strain Agy99) (NCBI:txid362242)

pLDDT: mean 97.27, std 2.29, range [85.88, 98.94]

Solvent-accessible surface area (backbone atoms only — not comparable to full-atom values): 21187 Å² total; per-residue (Å²): 112,56,34,45,30,33,19,47,80,50,65,45,38,51,49,52,43,44,43,41,40,28,46,57,48,72,42,66,42,85,68,61,65,66,62,54,55,68,67,48,59,94,79,58,45,72,55,50,52,22,23,52,50,0,36,53,21,14,52,49,34,51,54,47,28,48,73,72,35,54,74,56,20,37,32,22,38,29,37,5,55,28,57,31,26,38,42,94,92,39,79,33,46,54,28,88,43,65,67,50,33,50,54,50,48,63,70,39,42,63,36,66,34,37,39,28,27,9,32,14,41,36,30,25,46,77,52,32,80,75,42,76,52,70,51,58,50,68,22,41,40,31,31,36,65,69,52,70,64,38,46,51,52,49,52,71,70,48,61,28,50,78,24,47,57,32,49,39,64,77,24,59,38,18,55,43,36,58,24,34,44,30,37,67,45,30,69,47,44,46,36,40,35,61,48,47,52,56,40,43,77,68,73,43,50,68,42,58,44,37,71,40,18,52,62,135,112,54,35,46,29,34,19,48,78,50,66,44,36,50,50,53,40,43,42,41,42,28,45,57,48,71,42,68,42,86,69,62,66,64,63,54,56,69,64,50,57,93,79,55,46,74,56,50,53,24,24,52,49,0,37,49,21,14,51,49,32,52,53,49,28,50,73,73,33,55,76,56,20,37,32,20,38,28,37,6,54,28,57,30,23,37,44,95,91,39,79,32,47,53,28,88,41,65,67,49,33,50,54,49,49,65,72,39,43,65,36,64,34,37,38,29,27,10,32,14,41,36,31,25,46,78,53,31,80,76,40,75,51,69,49,58,50,65,23,39,40,30,31,36,66,68,53,69,64,38,43,51,52,49,51,71,70,48,62,28,51,78,23,45,57,32,48,39,63,76,24,59,38,19,54,44,36,61,24,36,44,30,38,68,46,30,70,47,46,48,37,39,34,61,49,48,52,55,39,41,76,68,73,42,52,69,43,56,43,36,71,39,18,54,61,133

Secondary structure (DSSP, 8-state):
--EEEE----HHHHHHHHHTT--PEE------HHHHHHTS-TT--HHHHHHHHHHHHHHHHHHHHHHH-HHHHTEEEEEEEEEEEEETTEEE---SSHHHHHHHHHHHTT-EEEEEEEEEEEEEETTEEEEEEEEEEEEEEEEP---HHHHHHHHHT-GGGGSGGG--SSSGGGGGEEEEEE-HHHHHTS-HHHHHHHHHHTT--HHHHHHHS---/-PEEEE----HHHHHHHHHTT--PEE------HHHHHHTS-TT--HHHHHHHHHHHHHHHHHHHHHHH-HHHHTEEEEEEEEEEEEETTEEE---SSHHHHHHHHHHHTT-EEEEEEEEEEEEEETTEEEEEEEEEEEEEEEE----HHHHHHHHHTSGGGGSGGG--SSSGGGGGEEEEEE-HHHHHTS-HHHHHHHHHHTT--HHHHHHHS---